Protein AF-A0A7S1EUV2-F1 (afdb_monomer_lite)

Radius of gyration: 32.72 Å; chains: 1; bounding box: 128×74×88 Å

pLDDT: mean 85.43, std 19.43, range [24.38, 98.69]

Organism: Noctiluca scintillans (NCBI:txid2966)

Sequence (632 aa):
WLKHHRVALLIACVVPFGYPATMSVARPCAWCFLFASCCSANTIRVDTTPTIELGLYRAMTKANLGLHKLENDNLADLPGVLKYFHTEVIAESHVGDWDRQSRKYGIDVIARWDFKVKNVASMLTDVSPNVNLQDFGPFVTYDFGQSTNDALDSVFSSEGDFVGAQLQRDPRFKFEDPFYWFSISGFCPNLPFVCTDDFPGCAAHDPAIFTARCGSGGCPAKGDVLHPNAQCLKLHGDNVLLGGSCEEPEGVPGCTYSYRNEQTVSLDVLAGITQESCGGRVCEDWQDFRRNCANVSYRRKFDTTSGRVEEFKYCVEYDIHPFCSHAKACDDPLCLALAPAERELGLPFWKGRCDAKANRMRAEVLASSFGILGGNYEHREVTQVMRRAQFDTPCDREGAPLACRANPAFGGTYCTRFFSGVCSSCYIPGTKHAYPIPDAVYCPYDILSSPDYVQLEAPTCKSQNSSDLCCLYSQNCEGDEDPAAATLDLDGFFLVSALLDTEKVLTWLNRYIEEKMDRVVGDEEQVREVAYWLWDHKPLRDVVLWTIEDMLNPFLIPSSNGDPQVPSNPPDSPKAKKHGGMHRHQKFFIIGATVVMCVFVAVLICFWRLNHEVQPPQARSVSIVELNTRPV

Secondary structure (DSSP, 8-state):
--------------PPP-----------SSHHHHHHTT----------PPPEEEEEEEEE-GGGTTTS-S-SEEEE-HHHHHHHIIIIISBHHHH--TT-SSSGGG--EEEEEEEEE---HHHHHHT---TT-TT-EE---EETTEES-GGGHHHHHHH-S-EEEEEE--TTS--SS-EEEEEE-EESTTS-SPPPTTSTT-PPPSSPP--TT--TT-PPP-B-SSSB-TTS-B-TTSPBPEESB-SS--SBTTBSEEEEEEEEEEHHHHTTGGGSBSSSSB--SHHHHHHH---GGGSEEE-TTT--EEE-SS--SEEE-GGGTSTTGGG-HHHHHS-HHHHEEE-GGG--TT-HHHHHHHHHHHHHHTT-TTTTTS---S-HHHHHHHHTS-S--TT--GGG---TTTT--EEESTTTTS-EEEB-TTBSS--S-TTSPBPPTTGGGSTTTTTSPPP-BS-S-GGG-HHHHHT--SS---TTTS-SSHHHHHHHHTT--HHHHHHHHHHHHHHHH-EEES-HHHHHHHHHTT--SSPPSS--HHHHHHHHGGGEEE-TTS-------PPPPPP--------SSHHHHHHHHHHHHHHHHHHHHHHHHHTTS-PPP---------------

Structure (mmCIF, N/CA/C/O backbone):
data_AF-A0A7S1EUV2-F1
#
_entry.id   AF-A0A7S1EUV2-F1
#
loop_
_atom_site.group_PDB
_atom_site.id
_atom_site.type_symbol
_atom_site.label_atom_id
_atom_site.label_alt_id
_atom_site.label_comp_id
_atom_site.label_asym_id
_atom_site.label_entity_id
_atom_site.label_seq_id
_atom_site.pdbx_PDB_ins_code
_atom_site.Cartn_x
_atom_site.Cartn_y
_atom_site.Cartn_z
_atom_site.occupancy
_atom_site.B_iso_or_equiv
_atom_site.auth_seq_id
_atom_site.auth_comp_id
_atom_site.auth_asym_id
_atom_site.auth_atom_id
_atom_site.pdbx_PDB_model_num
ATOM 1 N N . TRP A 1 1 ? 50.186 -18.709 -4.770 1.00 34.66 1 TRP A N 1
ATOM 2 C CA . TRP A 1 1 ? 49.395 -18.684 -6.012 1.00 34.66 1 TRP A CA 1
ATOM 3 C C . TRP A 1 1 ? 48.024 -18.139 -5.637 1.00 34.66 1 TRP A C 1
ATOM 5 O O . TRP A 1 1 ? 47.325 -18.836 -4.932 1.00 34.66 1 TRP A O 1
ATOM 15 N N . LEU A 1 2 ? 47.623 -16.898 -5.903 1.00 33.53 2 LEU A N 1
ATOM 16 C CA . LEU A 1 2 ? 48.275 -15.767 -6.563 1.00 33.53 2 LEU A CA 1
ATOM 17 C C . LEU A 1 2 ? 47.794 -14.472 -5.863 1.00 33.53 2 LEU A C 1
ATOM 19 O O . LEU A 1 2 ? 46.642 -14.365 -5.464 1.00 33.53 2 LEU A O 1
ATOM 23 N N . LYS A 1 3 ? 48.742 -13.559 -5.628 1.00 36.19 3 LYS A N 1
ATOM 24 C CA . LYS A 1 3 ? 48.651 -12.304 -4.863 1.00 36.19 3 LYS A CA 1
ATOM 25 C C . LYS A 1 3 ? 47.704 -11.256 -5.469 1.00 36.19 3 LYS A C 1
ATOM 27 O O . LYS A 1 3 ? 47.669 -11.074 -6.680 1.00 36.19 3 LYS A O 1
ATOM 32 N N . HIS A 1 4 ? 47.101 -10.473 -4.571 1.00 40.34 4 HIS A N 1
ATOM 33 C CA . HIS A 1 4 ? 46.539 -9.142 -4.805 1.00 40.34 4 HIS A CA 1
ATOM 34 C C . HIS A 1 4 ? 47.461 -8.221 -5.624 1.00 40.34 4 HIS A C 1
ATOM 36 O O . HIS A 1 4 ? 48.618 -8.010 -5.254 1.00 40.34 4 HIS A O 1
ATOM 42 N N . HIS A 1 5 ? 46.897 -7.569 -6.642 1.00 36.94 5 HIS A N 1
ATOM 43 C CA . HIS A 1 5 ? 47.434 -6.346 -7.234 1.00 36.94 5 HIS A CA 1
ATOM 44 C C . HIS A 1 5 ? 46.553 -5.157 -6.832 1.00 36.94 5 HIS A C 1
ATOM 46 O O . HIS A 1 5 ? 45.457 -4.979 -7.350 1.00 36.94 5 HIS A O 1
ATOM 52 N N . ARG A 1 6 ? 47.051 -4.325 -5.910 1.00 35.97 6 ARG A N 1
ATOM 53 C CA . ARG A 1 6 ? 46.650 -2.917 -5.806 1.00 35.97 6 ARG A CA 1
ATOM 54 C C . ARG A 1 6 ? 47.597 -2.126 -6.702 1.00 35.97 6 ARG A C 1
ATOM 56 O O . ARG A 1 6 ? 48.788 -2.046 -6.408 1.00 35.97 6 ARG A O 1
ATOM 63 N N . VAL A 1 7 ? 47.086 -1.587 -7.802 1.00 34.31 7 VAL A N 1
ATOM 64 C CA . VAL A 1 7 ? 47.811 -0.623 -8.636 1.00 34.31 7 VAL A CA 1
ATOM 65 C C . VAL A 1 7 ? 47.572 0.755 -8.027 1.00 34.31 7 VAL A C 1
ATOM 67 O O . VAL A 1 7 ? 46.499 1.328 -8.170 1.00 34.31 7 VAL A O 1
ATOM 70 N N . ALA A 1 8 ? 48.560 1.261 -7.291 1.00 35.00 8 ALA A N 1
ATOM 71 C CA . ALA A 1 8 ? 48.620 2.663 -6.904 1.00 35.00 8 ALA A CA 1
ATOM 72 C C . ALA A 1 8 ? 49.261 3.441 -8.061 1.00 35.00 8 ALA A C 1
ATOM 74 O O . ALA A 1 8 ? 50.447 3.274 -8.348 1.00 35.00 8 ALA A O 1
ATOM 75 N N . LEU A 1 9 ? 48.467 4.262 -8.747 1.00 34.19 9 LEU A N 1
ATOM 76 C CA . LEU A 1 9 ? 48.944 5.167 -9.788 1.00 34.19 9 LEU A CA 1
ATOM 77 C C . LEU A 1 9 ? 49.571 6.401 -9.113 1.00 34.19 9 LEU A C 1
ATOM 79 O O . LEU A 1 9 ? 48.890 7.367 -8.786 1.00 34.19 9 LEU A O 1
ATOM 83 N N . LEU A 1 10 ? 50.877 6.347 -8.850 1.00 32.25 10 LEU A N 1
ATOM 84 C CA . LEU A 1 10 ? 51.669 7.496 -8.406 1.00 32.25 10 LEU A CA 1
ATOM 85 C C . LEU A 1 10 ? 52.092 8.299 -9.643 1.00 32.25 10 LEU A C 1
ATOM 87 O O . LEU A 1 10 ? 53.053 7.947 -10.326 1.00 32.25 10 LEU A O 1
ATOM 91 N N . ILE A 1 11 ? 51.368 9.378 -9.945 1.00 36.69 11 ILE A N 1
ATOM 92 C CA . ILE A 1 11 ? 51.801 10.373 -10.932 1.00 36.69 11 ILE A CA 1
ATOM 93 C C . ILE A 1 11 ? 52.894 11.220 -10.271 1.00 36.69 11 ILE A C 1
ATOM 95 O O . ILE A 1 11 ? 52.622 12.163 -9.532 1.00 36.69 11 ILE A O 1
ATOM 99 N N . ALA A 1 12 ? 54.151 10.848 -10.504 1.00 35.84 12 ALA A N 1
ATOM 100 C CA . ALA A 1 12 ? 55.301 11.660 -10.138 1.00 35.84 12 ALA A CA 1
ATOM 101 C C . ALA A 1 12 ? 55.509 12.753 -11.199 1.00 35.84 12 ALA A C 1
ATOM 103 O O . ALA A 1 12 ? 56.025 12.490 -12.285 1.00 35.84 12 ALA A O 1
ATOM 104 N N . CYS A 1 13 ? 55.123 13.991 -10.886 1.00 34.91 13 CYS A N 1
ATOM 105 C CA . CYS A 1 13 ? 55.544 15.165 -11.649 1.00 34.91 13 CYS A CA 1
ATOM 106 C C . CYS A 1 13 ? 57.041 15.412 -11.406 1.00 34.91 13 CYS A C 1
ATOM 108 O O . CYS A 1 13 ? 57.435 16.004 -10.403 1.00 34.91 13 CYS A O 1
ATOM 110 N N . VAL A 1 14 ? 57.883 14.937 -12.323 1.00 41.25 14 VAL A N 1
ATOM 111 C CA . VAL A 1 14 ? 59.316 15.245 -12.355 1.00 41.25 14 VAL A CA 1
ATOM 112 C C . VAL A 1 14 ? 59.496 16.659 -12.910 1.00 41.25 14 VAL A C 1
ATOM 114 O O . VAL A 1 14 ? 59.292 16.897 -14.098 1.00 41.25 14 VAL A O 1
ATOM 117 N N . VAL A 1 15 ? 59.878 17.604 -12.051 1.00 41.16 15 VAL A N 1
ATOM 118 C CA . VAL A 1 15 ? 60.321 18.947 -12.455 1.00 41.16 15 VAL A CA 1
ATOM 119 C C . VAL A 1 15 ? 61.836 18.903 -12.688 1.00 41.16 15 VAL A C 1
ATOM 121 O O . VAL A 1 15 ? 62.566 18.587 -11.745 1.00 41.16 15 VAL A O 1
ATOM 124 N N . PRO A 1 16 ? 62.357 19.223 -13.887 1.00 49.81 16 PRO A N 1
ATOM 125 C CA . PRO A 1 16 ? 63.792 19.341 -14.080 1.00 49.81 16 PRO A CA 1
ATOM 126 C C . PRO A 1 16 ? 64.260 20.725 -13.610 1.00 49.81 16 PRO A C 1
ATOM 128 O O . PRO A 1 16 ? 63.864 21.756 -14.153 1.00 49.81 16 PRO A O 1
ATOM 131 N N . PHE A 1 17 ? 65.126 20.745 -12.597 1.00 47.75 17 PHE A N 1
ATOM 132 C CA . PHE A 1 17 ? 65.922 21.915 -12.232 1.00 47.75 17 PHE A CA 1
ATOM 133 C C . PHE A 1 17 ? 67.212 21.932 -13.058 1.00 47.75 17 PHE A C 1
ATOM 135 O O . PHE A 1 17 ? 68.007 20.997 -12.988 1.00 47.75 17 PHE A O 1
ATOM 142 N N . GLY A 1 18 ? 67.451 23.030 -13.774 1.00 51.41 18 GLY A N 1
ATOM 143 C CA . GLY A 1 18 ? 68.775 23.374 -14.288 1.00 51.41 18 GLY A CA 1
ATOM 144 C C . GLY A 1 18 ? 68.725 24.360 -15.447 1.00 51.41 18 GLY A C 1
ATOM 145 O O . GLY A 1 18 ? 68.371 23.956 -16.540 1.00 51.41 18 GLY A O 1
ATOM 146 N N . TYR A 1 19 ? 69.051 25.634 -15.199 1.00 39.53 19 TYR A N 1
ATOM 147 C CA . TYR A 1 19 ? 70.050 26.451 -15.921 1.00 39.53 19 TYR A CA 1
ATOM 148 C C . TYR A 1 19 ? 70.133 27.867 -15.293 1.00 39.53 19 TYR A C 1
ATOM 150 O O . TYR A 1 19 ? 69.158 28.321 -14.687 1.00 39.53 19 TYR A O 1
ATOM 158 N N . PRO A 1 20 ? 71.300 28.545 -15.366 1.00 57.28 20 PRO A N 1
ATOM 159 C CA . PRO A 1 20 ? 71.589 29.770 -14.634 1.00 57.28 20 PRO A CA 1
ATOM 160 C C . PRO A 1 20 ? 71.221 31.043 -15.411 1.00 57.28 20 PRO A C 1
ATOM 162 O O . PRO A 1 20 ? 70.972 31.040 -16.614 1.00 57.28 20 PRO A O 1
ATOM 165 N N . ALA A 1 21 ? 71.210 32.140 -14.660 1.00 53.69 21 ALA A N 1
ATOM 166 C CA . ALA A 1 21 ? 70.803 33.482 -15.041 1.00 53.69 21 ALA A CA 1
ATOM 167 C C . ALA A 1 21 ? 71.607 34.116 -16.190 1.00 53.69 21 ALA A C 1
ATOM 169 O O . ALA A 1 21 ? 72.829 34.179 -16.116 1.00 53.69 21 ALA A O 1
ATOM 170 N N . THR A 1 22 ? 70.895 34.760 -17.123 1.00 51.19 22 THR A N 1
ATOM 171 C CA . THR A 1 22 ? 71.253 36.079 -17.681 1.00 51.19 22 THR A CA 1
ATOM 172 C C . THR A 1 22 ? 69.988 36.852 -18.072 1.00 51.19 22 THR A C 1
ATOM 174 O O . THR A 1 22 ? 69.003 36.277 -18.523 1.00 51.19 22 THR A O 1
ATOM 177 N N . MET A 1 23 ? 70.033 38.164 -17.846 1.00 44.31 23 MET A N 1
ATOM 178 C CA . MET A 1 23 ? 68.952 39.151 -17.938 1.00 44.31 23 MET A CA 1
ATOM 179 C C . MET A 1 23 ? 68.356 39.318 -19.349 1.00 44.31 23 MET A C 1
ATOM 181 O O . MET A 1 23 ? 69.111 39.349 -20.312 1.00 44.31 23 MET A O 1
ATOM 185 N N . SER A 1 24 ? 67.040 39.565 -19.458 1.00 41.38 24 SER A N 1
ATOM 186 C CA . SER A 1 24 ? 66.468 40.801 -20.041 1.00 41.38 24 SER A CA 1
ATOM 187 C C . SER A 1 24 ? 64.930 40.735 -20.158 1.00 41.38 24 SER A C 1
ATOM 189 O O . SER A 1 24 ? 64.372 39.848 -20.790 1.00 41.38 24 SER A O 1
ATOM 191 N N . VAL A 1 25 ? 64.283 41.684 -19.478 1.00 54.09 25 VAL A N 1
ATOM 192 C CA . VAL A 1 25 ? 63.051 42.445 -19.775 1.00 54.09 25 VAL A CA 1
ATOM 193 C C . VAL A 1 25 ? 61.984 41.875 -20.744 1.00 54.09 25 VAL A C 1
ATOM 195 O O . VAL A 1 25 ? 62.234 41.627 -21.916 1.00 54.09 25 VAL A O 1
ATOM 198 N N . ALA A 1 26 ? 60.736 41.920 -20.243 1.00 49.31 26 ALA A N 1
ATOM 199 C CA . ALA A 1 26 ? 59.431 41.952 -20.932 1.00 49.31 26 ALA A CA 1
ATOM 200 C C . ALA A 1 26 ? 58.751 40.626 -21.339 1.00 49.31 26 ALA A C 1
ATOM 202 O O . ALA A 1 26 ? 58.853 40.181 -22.477 1.00 49.31 26 ALA A O 1
ATOM 203 N N . ARG A 1 27 ? 57.904 40.114 -20.425 1.00 48.91 27 ARG A N 1
ATOM 204 C CA . ARG A 1 27 ? 56.448 39.826 -20.582 1.00 48.91 27 ARG A CA 1
ATOM 205 C C . ARG A 1 27 ? 56.017 38.702 -19.621 1.00 48.91 27 ARG A C 1
ATOM 207 O O . ARG A 1 27 ? 56.259 37.537 -19.925 1.00 48.91 27 ARG A O 1
ATOM 214 N N . PRO A 1 28 ? 55.356 38.998 -18.487 1.00 52.75 28 PRO A N 1
ATOM 215 C CA . PRO A 1 28 ? 54.716 37.966 -17.685 1.00 52.75 28 PRO A CA 1
ATOM 216 C C . PRO A 1 28 ? 53.254 37.759 -18.129 1.00 52.75 28 PRO A C 1
ATOM 218 O O . PRO A 1 28 ? 52.617 38.670 -18.651 1.00 52.75 28 PRO A O 1
ATOM 221 N N . CYS A 1 29 ? 52.722 36.566 -17.856 1.00 50.62 29 CYS A N 1
ATOM 222 C CA . CYS A 1 29 ? 51.282 36.267 -17.750 1.00 50.62 29 CYS A CA 1
ATOM 223 C C . CYS A 1 29 ? 50.455 35.960 -19.015 1.00 50.62 29 CYS A C 1
ATOM 225 O O . CYS A 1 29 ? 49.311 36.389 -19.104 1.00 50.62 29 CYS A O 1
ATOM 227 N N . ALA A 1 30 ? 50.941 35.117 -19.934 1.00 48.88 30 ALA A N 1
ATOM 228 C CA . ALA A 1 30 ? 50.039 34.419 -20.877 1.00 48.88 30 ALA A CA 1
ATOM 229 C C . ALA A 1 30 ? 50.152 32.883 -20.835 1.00 48.88 30 ALA A C 1
ATOM 231 O O . ALA A 1 30 ? 49.189 32.185 -21.129 1.00 48.88 30 ALA A O 1
ATOM 232 N N . TRP A 1 31 ? 51.291 32.333 -20.403 1.00 47.66 31 TRP A N 1
ATOM 233 C CA . TRP A 1 31 ? 51.520 30.881 -20.416 1.00 47.66 31 TRP A CA 1
ATOM 234 C C . TRP A 1 31 ? 51.101 30.147 -19.132 1.00 47.66 31 TRP A C 1
ATOM 236 O O . TRP A 1 31 ? 50.802 28.958 -19.192 1.00 47.66 31 TRP A O 1
ATOM 246 N N . CYS A 1 32 ? 50.966 30.836 -17.991 1.00 47.69 32 CYS A N 1
ATOM 247 C CA . CYS A 1 32 ? 50.447 30.207 -16.766 1.00 47.69 32 CYS A CA 1
ATOM 248 C C . CYS A 1 32 ? 48.932 29.923 -16.824 1.00 47.69 32 CYS A C 1
ATOM 250 O O . CYS A 1 32 ? 48.466 29.010 -16.151 1.00 47.69 32 CYS A O 1
ATOM 252 N N . PHE A 1 33 ? 48.168 30.637 -17.662 1.00 48.84 33 PHE A N 1
ATOM 253 C CA . PHE A 1 33 ? 46.736 30.360 -17.859 1.00 48.84 33 PHE A CA 1
ATOM 254 C C . PHE A 1 33 ? 46.473 29.154 -18.778 1.00 48.84 33 PHE A C 1
ATOM 256 O O . PHE A 1 33 ? 45.456 28.485 -18.620 1.00 48.84 33 PHE A O 1
ATOM 263 N N . LEU A 1 34 ? 47.400 28.810 -19.681 1.00 50.38 34 LEU A N 1
ATOM 264 C CA . LEU A 1 34 ? 47.231 27.669 -20.592 1.00 50.38 34 LEU A CA 1
ATOM 265 C C . LEU A 1 34 ? 47.490 26.310 -19.916 1.00 50.38 34 LEU A C 1
ATOM 267 O O . LEU A 1 34 ? 46.842 25.331 -20.273 1.00 50.38 34 LEU A O 1
ATOM 271 N N . PHE A 1 35 ? 48.346 26.246 -18.888 1.00 46.94 35 PHE A N 1
ATOM 272 C CA . PHE A 1 35 ? 48.528 25.019 -18.095 1.00 46.94 35 PHE A CA 1
ATOM 273 C C . PHE A 1 35 ? 47.467 24.836 -17.000 1.00 46.94 35 PHE A C 1
ATOM 275 O O . PHE A 1 35 ? 47.089 23.703 -16.714 1.00 46.94 35 PHE A O 1
ATOM 282 N N . ALA A 1 36 ? 46.913 25.921 -16.446 1.00 48.19 36 ALA A N 1
ATOM 283 C CA . ALA A 1 36 ? 45.786 25.828 -15.513 1.00 48.19 36 ALA A CA 1
ATOM 284 C C . ALA A 1 36 ? 44.487 25.350 -16.197 1.00 48.19 36 ALA A C 1
ATOM 286 O O . ALA A 1 36 ? 43.656 24.721 -15.551 1.00 48.19 36 ALA A O 1
ATOM 287 N N . SER A 1 37 ? 44.338 25.579 -17.509 1.00 48.59 37 SER A N 1
ATOM 288 C CA . SER A 1 37 ? 43.162 25.147 -18.278 1.00 48.59 37 SER A CA 1
ATOM 289 C C . SER A 1 37 ? 43.223 23.696 -18.783 1.00 48.59 37 SER A C 1
ATOM 291 O O . SER A 1 37 ? 42.204 23.188 -19.235 1.00 48.59 37 SER A O 1
ATOM 293 N N . CYS A 1 38 ? 44.377 23.015 -18.710 1.00 49.25 38 CYS A N 1
ATOM 294 C CA . CYS A 1 38 ? 44.476 21.573 -19.003 1.00 49.25 38 CYS A CA 1
ATOM 295 C C . CYS A 1 38 ? 44.320 20.697 -17.750 1.00 49.25 38 CYS A C 1
ATOM 297 O O . CYS A 1 38 ? 44.114 19.493 -17.866 1.00 49.25 38 CYS A O 1
ATOM 299 N N . CYS A 1 39 ? 44.373 21.302 -16.560 1.00 48.53 39 CYS A N 1
ATOM 300 C CA . CYS A 1 39 ? 44.031 20.666 -15.291 1.00 48.53 39 CYS A CA 1
ATOM 301 C C . CYS A 1 39 ? 42.618 21.064 -14.846 1.00 48.53 39 CYS A C 1
ATOM 303 O O . CYS A 1 39 ? 42.378 21.258 -13.653 1.00 48.53 39 CYS A O 1
ATOM 305 N N . SER A 1 40 ? 41.670 21.170 -15.785 1.00 49.75 40 SER A N 1
ATOM 306 C CA . SER A 1 40 ? 40.263 20.926 -15.471 1.00 49.75 40 SER A CA 1
ATOM 307 C C . SER A 1 40 ? 40.196 19.484 -14.993 1.00 49.75 40 SER A C 1
ATOM 309 O O . SER A 1 40 ? 40.032 18.557 -15.780 1.00 49.75 40 SER A O 1
ATOM 311 N N . ALA A 1 41 ? 40.478 19.293 -13.706 1.00 51.25 41 ALA A N 1
ATOM 312 C CA . ALA A 1 41 ? 40.338 18.028 -13.038 1.00 51.25 41 ALA A CA 1
ATOM 313 C C . ALA A 1 41 ? 38.912 17.578 -13.332 1.00 51.25 41 ALA A C 1
ATOM 315 O O . ALA A 1 41 ? 37.962 18.184 -12.831 1.00 51.25 41 ALA A O 1
ATOM 316 N N . ASN A 1 42 ? 38.778 16.557 -14.182 1.00 50.72 42 ASN A N 1
ATOM 317 C CA . ASN A 1 42 ? 37.606 15.705 -14.195 1.00 50.72 42 ASN A CA 1
ATOM 318 C C . ASN A 1 42 ? 37.500 15.201 -12.762 1.00 50.72 42 ASN A C 1
ATOM 320 O O . ASN A 1 42 ? 38.171 14.249 -12.365 1.00 50.72 42 ASN A O 1
ATOM 324 N N . THR A 1 43 ? 36.763 15.947 -11.948 1.00 57.09 43 THR A N 1
ATOM 325 C CA . THR A 1 43 ? 36.401 15.558 -10.604 1.00 57.09 43 THR A CA 1
ATOM 326 C C . THR A 1 43 ? 35.549 14.338 -10.847 1.00 57.09 43 THR A C 1
ATOM 328 O O . THR A 1 43 ? 34.427 14.449 -11.336 1.00 57.09 43 THR A O 1
ATOM 331 N N . ILE A 1 44 ? 36.149 13.166 -10.644 1.00 61.19 44 ILE A N 1
ATOM 332 C CA . ILE A 1 44 ? 35.438 11.899 -10.670 1.00 61.19 44 ILE A CA 1
ATOM 333 C C . ILE A 1 44 ? 34.369 12.063 -9.597 1.00 61.19 44 ILE A C 1
ATOM 335 O O . ILE A 1 44 ? 34.673 12.010 -8.405 1.00 61.19 44 ILE A O 1
ATOM 339 N N . ARG A 1 45 ? 33.142 12.385 -10.018 1.00 63.75 45 ARG A N 1
ATOM 340 C CA . ARG A 1 45 ? 31.989 12.366 -9.132 1.00 63.75 45 ARG A CA 1
ATOM 341 C C . ARG A 1 45 ? 31.825 10.905 -8.765 1.00 63.75 45 ARG A C 1
ATOM 343 O O . ARG A 1 45 ? 31.453 10.092 -9.605 1.00 63.75 45 ARG A O 1
ATOM 350 N N . VAL A 1 46 ? 32.230 10.573 -7.546 1.00 72.94 46 VAL A N 1
ATOM 351 C CA . VAL A 1 46 ? 31.925 9.275 -6.963 1.00 72.94 46 VAL A CA 1
ATOM 352 C C . VAL A 1 46 ? 30.408 9.217 -6.904 1.00 72.94 46 VAL A C 1
ATOM 354 O O . VAL A 1 46 ? 29.790 10.085 -6.293 1.00 72.94 46 VAL A O 1
ATOM 357 N N . ASP A 1 47 ? 29.824 8.262 -7.615 1.00 79.25 47 ASP A N 1
ATOM 358 C CA . ASP A 1 47 ? 28.392 8.025 -7.561 1.00 79.25 47 ASP A CA 1
ATOM 359 C C . ASP A 1 47 ? 28.025 7.580 -6.140 1.00 79.25 47 ASP A C 1
ATOM 361 O O . ASP A 1 47 ? 28.420 6.505 -5.687 1.00 79.25 47 ASP A O 1
ATOM 365 N N . THR A 1 48 ? 27.336 8.462 -5.420 1.00 84.19 48 THR A N 1
ATOM 366 C CA . THR A 1 48 ? 26.880 8.255 -4.042 1.00 84.19 48 THR A CA 1
ATOM 367 C C . THR A 1 48 ? 25.450 7.727 -3.977 1.00 84.19 48 THR A C 1
ATOM 369 O O . THR A 1 48 ? 24.895 7.619 -2.882 1.00 84.19 48 THR A O 1
ATOM 372 N N . THR A 1 49 ? 24.826 7.407 -5.117 1.00 89.44 49 THR A N 1
ATOM 373 C CA . THR A 1 49 ? 23.492 6.806 -5.108 1.00 89.44 49 THR A CA 1
ATOM 374 C C . THR A 1 49 ? 23.569 5.408 -4.478 1.00 89.44 49 THR A C 1
ATOM 376 O O . THR A 1 49 ? 24.430 4.606 -4.845 1.00 89.44 49 THR A O 1
ATOM 379 N N . PRO A 1 50 ? 22.736 5.099 -3.472 1.00 93.44 50 PRO A N 1
ATOM 380 C CA . PRO A 1 50 ? 22.714 3.786 -2.865 1.00 93.44 50 PRO A CA 1
ATOM 381 C C . PRO A 1 50 ? 21.914 2.814 -3.732 1.00 93.44 50 PRO A C 1
ATOM 383 O O . PRO A 1 50 ? 20.999 3.202 -4.461 1.00 93.44 50 PRO A O 1
ATOM 386 N N . THR A 1 51 ? 22.231 1.531 -3.598 1.00 95.81 51 THR A N 1
ATOM 387 C CA . THR A 1 51 ? 21.371 0.457 -4.092 1.00 95.81 51 THR A CA 1
ATOM 388 C C . THR A 1 51 ? 20.219 0.255 -3.113 1.00 95.81 51 THR A C 1
ATOM 390 O O . THR A 1 51 ? 20.445 0.014 -1.930 1.00 95.81 51 THR A O 1
ATOM 393 N N . ILE A 1 52 ? 18.986 0.335 -3.603 1.00 96.38 52 ILE A N 1
ATOM 394 C CA . ILE A 1 52 ? 17.764 0.162 -2.816 1.00 96.38 52 ILE A CA 1
ATOM 395 C C . ILE A 1 52 ? 17.268 -1.276 -2.941 1.00 96.38 52 ILE A C 1
ATOM 397 O O . ILE A 1 52 ? 17.130 -1.777 -4.054 1.00 96.38 52 ILE A O 1
ATOM 401 N N . GLU A 1 53 ? 16.952 -1.925 -1.819 1.00 95.94 53 GLU A N 1
ATOM 402 C CA . GLU A 1 53 ? 16.359 -3.269 -1.806 1.00 95.94 53 GLU A CA 1
ATOM 403 C C . GLU A 1 53 ? 14.862 -3.226 -1.480 1.00 95.94 53 GLU A C 1
ATOM 405 O O . GLU A 1 53 ? 14.466 -2.703 -0.435 1.00 95.94 53 GLU A O 1
ATOM 410 N N . LEU A 1 54 ? 14.027 -3.802 -2.350 1.00 96.19 54 LEU A N 1
ATOM 411 C CA . LEU A 1 54 ? 12.564 -3.775 -2.248 1.00 96.19 54 LEU A CA 1
ATOM 412 C C . LEU A 1 54 ? 11.943 -5.142 -2.547 1.00 96.19 54 LEU A C 1
ATOM 414 O O . LEU A 1 54 ? 12.441 -5.884 -3.388 1.00 96.19 54 LEU A O 1
ATOM 418 N N . GLY A 1 55 ? 10.804 -5.448 -1.927 1.00 97.31 55 GLY A N 1
ATOM 419 C CA . GLY A 1 55 ? 9.915 -6.506 -2.407 1.00 97.31 55 GLY A CA 1
ATOM 420 C C . GLY A 1 55 ? 8.917 -5.915 -3.395 1.00 97.31 55 GLY A C 1
ATOM 421 O O . GLY A 1 55 ? 8.117 -5.076 -2.989 1.00 97.31 55 GLY A O 1
ATOM 422 N N . LEU A 1 56 ? 8.958 -6.336 -4.660 1.00 98.19 56 LEU A N 1
ATOM 423 C CA . LEU A 1 56 ? 7.996 -5.900 -5.676 1.00 98.19 56 LEU A CA 1
ATOM 424 C C . LEU A 1 56 ? 7.064 -7.045 -6.062 1.00 98.19 56 LEU A C 1
ATOM 426 O O . LEU A 1 56 ? 7.478 -8.203 -6.138 1.00 98.19 56 LEU A O 1
ATOM 430 N N . TYR A 1 57 ? 5.810 -6.697 -6.319 1.00 98.50 57 TYR A N 1
ATOM 431 C CA . TYR A 1 57 ? 4.701 -7.619 -6.487 1.00 98.50 57 TYR A CA 1
ATOM 432 C C . TYR A 1 57 ? 4.000 -7.404 -7.826 1.00 98.50 57 TYR A C 1
ATOM 434 O O . TYR A 1 57 ? 3.893 -6.279 -8.322 1.00 98.50 57 TYR A O 1
ATOM 442 N N . ARG A 1 58 ? 3.468 -8.489 -8.391 1.00 97.56 58 ARG A N 1
ATOM 443 C CA . ARG A 1 58 ? 2.651 -8.460 -9.607 1.00 97.56 58 ARG A CA 1
ATOM 444 C C . ARG A 1 58 ? 1.520 -9.467 -9.521 1.00 97.56 58 ARG A C 1
ATOM 446 O O . ARG A 1 58 ? 1.746 -10.627 -9.191 1.00 97.56 58 ARG A O 1
ATOM 453 N N . ALA A 1 59 ? 0.317 -9.040 -9.881 1.00 97.12 59 ALA A N 1
ATOM 454 C CA . ALA A 1 59 ? -0.785 -9.955 -10.134 1.00 97.12 59 ALA A CA 1
ATOM 455 C C . ALA A 1 59 ? -0.698 -10.443 -11.588 1.00 97.12 59 ALA A C 1
ATOM 457 O O . ALA A 1 59 ? -0.643 -9.627 -12.509 1.00 97.12 59 ALA A O 1
ATOM 458 N N . MET A 1 60 ? -0.640 -11.756 -11.802 1.00 96.12 60 MET A N 1
ATOM 459 C CA . MET A 1 60 ? -0.475 -12.340 -13.137 1.00 96.12 60 MET A CA 1
ATOM 460 C C . MET A 1 60 ? -1.057 -13.751 -13.223 1.00 96.12 60 MET A C 1
ATOM 462 O O . MET A 1 60 ? -1.520 -14.312 -12.231 1.00 96.12 60 MET A O 1
ATOM 466 N N . THR A 1 61 ? -1.050 -14.319 -14.426 1.00 96.00 61 THR A N 1
ATOM 467 C CA . THR A 1 61 ? -1.338 -15.739 -14.640 1.00 96.00 61 THR A CA 1
ATOM 468 C C . THR A 1 61 ? -0.125 -16.577 -14.257 1.00 96.00 61 THR A C 1
ATOM 470 O O . THR A 1 61 ? 0.992 -16.298 -14.694 1.00 96.00 61 THR A O 1
ATOM 473 N N . LYS A 1 62 ? -0.344 -17.662 -13.520 1.00 96.31 62 LYS A N 1
ATOM 474 C CA . LYS A 1 62 ? 0.678 -18.611 -13.085 1.00 96.31 62 LYS A CA 1
ATOM 475 C C . LYS A 1 62 ? 1.441 -19.206 -14.260 1.00 96.31 62 LYS A C 1
ATOM 477 O O . LYS A 1 62 ? 2.645 -19.405 -14.170 1.00 96.31 62 LYS A O 1
ATOM 482 N N . ALA A 1 63 ? 0.748 -19.449 -15.371 1.00 93.88 63 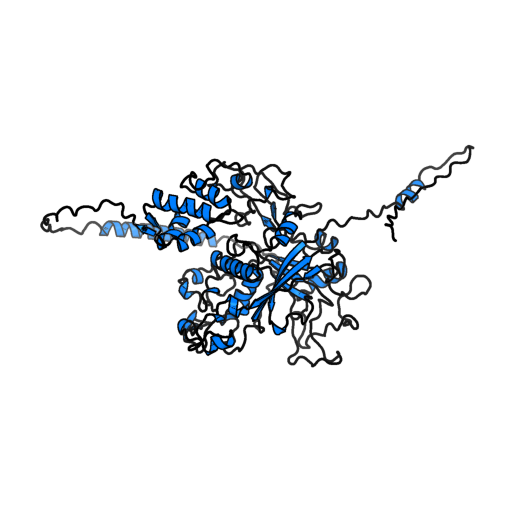ALA A N 1
ATOM 483 C CA . ALA A 1 63 ? 1.349 -19.937 -16.607 1.00 93.88 63 ALA A CA 1
ATOM 484 C C . ALA A 1 63 ? 2.423 -18.995 -17.175 1.00 93.88 63 ALA A C 1
ATOM 486 O O . ALA A 1 63 ? 3.317 -19.475 -17.858 1.00 93.88 63 ALA A O 1
ATOM 487 N N . ASN A 1 64 ? 2.365 -17.691 -16.875 1.00 89.50 64 ASN A N 1
ATOM 488 C CA . ASN A 1 64 ? 3.317 -16.698 -17.380 1.00 89.50 64 ASN A CA 1
ATOM 489 C C . ASN A 1 64 ? 4.550 -16.522 -16.482 1.00 89.50 64 ASN A C 1
ATOM 491 O O . ASN A 1 64 ? 5.468 -15.787 -16.846 1.00 89.50 64 ASN A O 1
ATOM 495 N N . LEU A 1 65 ? 4.585 -17.164 -15.312 1.00 91.44 65 LEU A N 1
ATOM 496 C CA . LEU A 1 65 ? 5.722 -17.070 -14.401 1.00 91.44 65 LEU A CA 1
ATOM 497 C C . LEU A 1 65 ? 6.964 -17.720 -15.001 1.00 91.44 65 LEU A C 1
ATOM 499 O O . LEU A 1 65 ? 6.904 -18.824 -15.542 1.00 91.44 65 LEU A O 1
ATOM 503 N N . GLY A 1 66 ? 8.089 -17.012 -14.927 1.00 87.88 66 GLY A N 1
ATOM 504 C CA . GLY A 1 66 ? 9.367 -17.455 -15.480 1.00 87.88 66 GLY A CA 1
ATOM 505 C C . GLY A 1 66 ? 9.428 -17.565 -17.011 1.00 87.88 66 GLY A C 1
ATOM 506 O O . GLY A 1 66 ? 10.505 -17.843 -17.535 1.00 87.88 66 GLY A O 1
ATOM 507 N N . LEU A 1 67 ? 8.327 -17.339 -17.745 1.00 85.19 67 LEU A N 1
ATOM 508 C CA . LEU A 1 67 ? 8.333 -17.390 -19.215 1.00 85.19 67 LEU A CA 1
ATOM 509 C C . LEU A 1 67 ? 9.070 -16.201 -19.832 1.00 85.19 67 LEU A C 1
ATOM 511 O O . LEU A 1 67 ? 9.732 -16.339 -20.861 1.00 85.19 67 LEU A O 1
ATOM 515 N N . HIS A 1 68 ? 8.950 -15.034 -19.205 1.00 85.31 68 HIS A N 1
ATOM 516 C CA . HIS A 1 68 ? 9.532 -13.788 -19.681 1.00 85.31 68 HIS A CA 1
ATOM 517 C C . HIS A 1 68 ? 10.370 -13.146 -18.582 1.00 85.31 68 HIS A C 1
ATOM 519 O O . HIS A 1 68 ? 10.097 -13.309 -17.390 1.00 85.31 68 HIS A O 1
ATOM 525 N N . LYS A 1 69 ? 11.402 -12.407 -18.992 1.00 90.19 69 LYS A N 1
ATOM 526 C CA . LYS A 1 69 ? 12.108 -11.511 -18.076 1.00 90.19 69 LYS A CA 1
ATOM 527 C C . LYS A 1 69 ? 11.126 -10.460 -17.564 1.00 90.19 69 LYS A C 1
ATOM 529 O O . LYS A 1 69 ? 10.264 -10.020 -18.320 1.00 90.19 69 LYS A O 1
ATOM 534 N N . LEU A 1 70 ? 11.281 -10.057 -16.305 1.00 93.50 70 LEU A N 1
ATOM 535 C CA . LEU A 1 70 ? 10.565 -8.907 -15.766 1.00 93.50 70 LEU A CA 1
ATOM 536 C C . LEU A 1 70 ? 11.235 -7.664 -16.326 1.00 93.50 70 LEU A C 1
ATOM 538 O O . LEU A 1 70 ? 12.288 -7.247 -15.852 1.00 93.50 70 LEU A O 1
ATOM 542 N N . GLU A 1 71 ? 10.653 -7.132 -17.385 1.00 94.69 71 GLU A N 1
ATOM 543 C CA . GLU A 1 71 ? 11.140 -5.966 -18.100 1.00 94.69 71 GLU A CA 1
ATOM 544 C C . GLU A 1 71 ? 9.931 -5.293 -18.763 1.00 94.69 71 GLU A C 1
ATOM 546 O O . GLU A 1 71 ? 8.952 -5.971 -19.062 1.00 94.69 71 GLU A O 1
ATOM 551 N N . ASN A 1 72 ? 9.964 -3.977 -18.986 1.00 96.19 72 ASN A N 1
ATOM 552 C CA . ASN A 1 72 ? 8.813 -3.215 -19.498 1.00 96.19 72 ASN A CA 1
ATOM 553 C C . ASN A 1 72 ? 7.498 -3.538 -18.765 1.00 96.19 72 ASN A C 1
ATOM 555 O O . ASN A 1 72 ? 6.465 -3.805 -19.381 1.00 96.19 72 ASN A O 1
ATOM 559 N N . ASP A 1 73 ? 7.552 -3.558 -17.438 1.00 96.12 73 ASP A N 1
ATOM 560 C CA . ASP A 1 73 ? 6.475 -4.075 -16.606 1.00 96.12 73 ASP A CA 1
ATOM 561 C C . ASP A 1 73 ? 6.052 -3.085 -15.529 1.00 96.12 73 ASP A C 1
ATOM 563 O O . ASP A 1 73 ? 6.859 -2.317 -14.996 1.00 96.12 73 ASP A O 1
ATOM 567 N N . ASN A 1 74 ? 4.764 -3.154 -15.184 1.00 97.44 74 ASN A N 1
ATOM 568 C CA . ASN A 1 74 ? 4.215 -2.493 -14.008 1.00 97.44 74 ASN A CA 1
ATOM 569 C C . ASN A 1 74 ? 4.225 -3.477 -12.840 1.00 97.44 74 ASN A C 1
ATOM 571 O O . ASN A 1 74 ? 3.666 -4.575 -12.922 1.00 97.44 74 ASN A O 1
ATOM 575 N N . LEU A 1 75 ? 4.831 -3.050 -11.747 1.00 98.19 75 LEU A N 1
ATOM 576 C CA . LEU A 1 75 ? 4.872 -3.742 -10.472 1.00 98.19 75 LEU A CA 1
ATOM 577 C C . LEU A 1 75 ? 4.251 -2.837 -9.407 1.00 98.19 75 LEU A C 1
ATOM 579 O O . LEU A 1 75 ? 3.951 -1.665 -9.644 1.00 98.19 75 LEU A O 1
ATOM 583 N N . ALA A 1 76 ? 4.069 -3.370 -8.214 1.00 98.44 76 ALA A N 1
ATOM 584 C CA . ALA A 1 76 ? 3.616 -2.605 -7.068 1.00 98.44 76 ALA A CA 1
ATOM 585 C C . ALA A 1 76 ? 4.327 -3.072 -5.801 1.00 98.44 76 ALA A C 1
ATOM 587 O O . ALA A 1 76 ? 4.969 -4.120 -5.792 1.00 98.44 76 ALA A O 1
ATOM 588 N N . ASP A 1 77 ? 4.205 -2.306 -4.728 1.00 98.06 77 ASP A N 1
ATOM 589 C CA . ASP A 1 77 ? 4.389 -2.860 -3.394 1.00 98.06 77 ASP A CA 1
ATOM 590 C C . ASP A 1 77 ? 3.169 -3.695 -2.967 1.00 98.06 77 ASP A C 1
ATOM 592 O O . ASP A 1 77 ? 2.228 -3.928 -3.738 1.00 98.06 77 ASP A O 1
ATOM 596 N N . LEU A 1 78 ? 3.209 -4.199 -1.735 1.00 97.56 78 LEU A N 1
ATOM 597 C CA . LEU A 1 78 ? 2.212 -5.131 -1.234 1.00 97.56 78 LEU A CA 1
ATOM 598 C C . LEU A 1 78 ? 0.798 -4.507 -1.168 1.00 97.56 78 LEU A C 1
ATOM 600 O O . LEU A 1 78 ? -0.137 -5.113 -1.705 1.00 97.56 78 LEU A O 1
ATOM 604 N N . PRO A 1 79 ? 0.596 -3.289 -0.625 1.00 97.88 79 PRO A N 1
ATOM 605 C CA . PRO A 1 79 ? -0.719 -2.654 -0.679 1.00 97.88 79 PRO A CA 1
ATOM 606 C C . PRO A 1 79 ? -1.114 -2.245 -2.106 1.00 97.88 79 PRO A C 1
ATOM 608 O O . PRO A 1 79 ? -2.282 -2.355 -2.485 1.00 97.88 79 PRO A O 1
ATOM 611 N N . GLY A 1 80 ? -0.158 -1.832 -2.944 1.00 98.06 80 GLY A N 1
ATOM 612 C CA . GLY A 1 80 ? -0.416 -1.432 -4.324 1.00 98.06 80 GLY A CA 1
ATOM 613 C C . GLY A 1 80 ? -0.896 -2.570 -5.225 1.00 98.06 80 GLY A C 1
ATOM 614 O O . GLY A 1 80 ? -1.757 -2.329 -6.083 1.00 98.06 80 GLY A O 1
ATOM 615 N N . VAL A 1 81 ? -0.408 -3.803 -5.025 1.00 98.38 81 VAL A N 1
ATOM 616 C CA . VAL A 1 81 ? -0.905 -4.976 -5.766 1.00 98.38 81 VAL A CA 1
ATOM 617 C C . VAL A 1 81 ? -2.297 -5.388 -5.288 1.00 98.38 81 VAL A C 1
ATOM 619 O O . VAL A 1 81 ? -3.146 -5.725 -6.115 1.00 98.38 81 VAL A O 1
ATOM 622 N N . LEU A 1 82 ? -2.576 -5.281 -3.983 1.00 98.12 82 LEU A N 1
ATOM 623 C CA . LEU A 1 82 ? -3.911 -5.520 -3.431 1.00 98.12 82 LEU A CA 1
ATOM 624 C C . LEU A 1 82 ? -4.920 -4.501 -3.956 1.00 98.12 82 LEU A C 1
ATOM 626 O O . LEU A 1 82 ? -5.997 -4.893 -4.402 1.00 98.12 82 LEU A O 1
ATOM 630 N N . LYS A 1 83 ? -4.551 -3.215 -3.993 1.00 97.12 83 LYS A N 1
ATOM 631 C CA . LYS A 1 83 ? -5.356 -2.160 -4.617 1.00 97.12 83 LYS A CA 1
ATOM 632 C C . LYS A 1 83 ? -5.679 -2.504 -6.064 1.00 97.12 83 LYS A C 1
ATOM 634 O O . LYS A 1 83 ? -6.849 -2.510 -6.428 1.00 97.12 83 LYS A O 1
ATOM 639 N N . TYR A 1 84 ? -4.666 -2.826 -6.875 1.00 96.94 84 TYR A N 1
ATOM 640 C CA . TYR A 1 84 ? -4.866 -3.179 -8.284 1.00 96.94 84 TYR A CA 1
ATOM 641 C C . TYR A 1 84 ? -5.848 -4.343 -8.435 1.00 96.94 84 TYR A C 1
ATOM 643 O O . TYR A 1 84 ? -6.804 -4.262 -9.205 1.00 96.94 84 TYR A O 1
ATOM 651 N N . PHE A 1 85 ? -5.650 -5.405 -7.658 1.00 94.88 85 PHE A N 1
ATOM 652 C CA . PHE A 1 85 ? -6.520 -6.566 -7.708 1.00 94.88 85 PHE A CA 1
ATOM 653 C C . PHE A 1 85 ? -7.968 -6.204 -7.356 1.00 94.88 85 PHE A C 1
ATOM 655 O O . PHE A 1 85 ? -8.899 -6.484 -8.117 1.00 94.88 85 PHE A O 1
ATOM 662 N N . HIS A 1 86 ? -8.140 -5.505 -6.237 1.00 94.44 86 HIS A N 1
ATOM 663 C CA . HIS A 1 86 ? -9.437 -5.196 -5.659 1.00 94.44 86 HIS A CA 1
ATOM 664 C C . HIS A 1 86 ? -10.239 -4.171 -6.480 1.00 94.44 86 HIS A C 1
ATOM 666 O O . HIS A 1 86 ? -11.470 -4.229 -6.509 1.00 94.44 86 HIS A O 1
ATOM 672 N N . THR A 1 87 ? -9.570 -3.240 -7.169 1.00 94.75 87 THR A N 1
ATOM 673 C CA . THR A 1 87 ? -10.246 -2.210 -7.971 1.00 94.75 87 THR A CA 1
ATOM 674 C C . THR A 1 87 ? -10.355 -2.546 -9.453 1.00 94.75 87 THR A C 1
ATOM 676 O O . THR A 1 87 ? -11.222 -1.980 -10.107 1.00 94.75 87 THR A O 1
ATOM 679 N N . GLU A 1 88 ? -9.512 -3.433 -9.997 1.00 93.69 88 GLU A N 1
ATOM 680 C CA . GLU A 1 88 ? -9.440 -3.653 -11.452 1.00 93.69 88 GLU A CA 1
ATOM 681 C C . GLU A 1 88 ? -9.680 -5.098 -11.907 1.00 93.69 88 GLU A C 1
ATOM 683 O O . GLU A 1 88 ? -10.008 -5.293 -13.080 1.00 93.69 88 GLU A O 1
ATOM 688 N N . VAL A 1 89 ? -9.498 -6.108 -11.043 1.00 95.50 89 VAL A N 1
ATOM 689 C CA . VAL A 1 89 ? -9.440 -7.527 -11.464 1.00 95.50 89 VAL A CA 1
ATOM 690 C C . VAL A 1 89 ? -10.665 -8.337 -11.032 1.00 95.50 89 VAL A C 1
ATOM 692 O O . VAL A 1 89 ? -11.202 -9.114 -11.837 1.00 95.50 89 VAL A O 1
ATOM 695 N N . ILE A 1 90 ? -11.099 -8.178 -9.776 1.00 95.50 90 ILE A N 1
ATOM 696 C CA . ILE A 1 90 ? -12.136 -9.038 -9.170 1.00 95.50 90 ILE A CA 1
ATOM 697 C C . ILE A 1 90 ? -13.512 -8.414 -9.005 1.00 95.50 90 ILE A C 1
ATOM 699 O O . ILE A 1 90 ? -14.460 -9.169 -8.838 1.00 95.50 90 ILE A O 1
ATOM 703 N N . ALA A 1 91 ? -13.654 -7.091 -9.080 1.00 93.94 91 ALA A N 1
ATOM 704 C CA . ALA A 1 91 ? -14.968 -6.455 -9.023 1.00 93.94 91 ALA A CA 1
ATOM 705 C C . ALA A 1 91 ? -15.784 -6.825 -10.274 1.00 93.94 91 ALA A C 1
ATOM 707 O O . ALA A 1 91 ? -15.581 -6.253 -11.344 1.00 93.94 91 ALA A O 1
ATOM 708 N N . GLU A 1 92 ? -16.683 -7.807 -10.163 1.00 91.19 92 GLU A N 1
ATOM 709 C CA . GLU A 1 92 ? -17.377 -8.389 -11.322 1.00 91.19 92 GLU A CA 1
ATOM 710 C C . GLU A 1 92 ? -18.152 -7.342 -12.139 1.00 91.19 92 GLU A C 1
ATOM 712 O O . GLU A 1 92 ? -18.073 -7.341 -13.370 1.00 91.19 92 GLU A O 1
ATOM 717 N N . SER A 1 93 ? -18.827 -6.398 -11.472 1.00 89.00 93 SER A N 1
ATOM 718 C CA . SER A 1 93 ? -19.533 -5.290 -12.133 1.00 89.00 93 SER A CA 1
ATOM 719 C C . SER A 1 93 ? -18.622 -4.370 -12.951 1.00 89.00 93 SER A C 1
ATOM 721 O O . SER A 1 93 ? -19.095 -3.739 -13.896 1.00 89.00 93 SER A O 1
ATOM 723 N N . HIS A 1 94 ? -17.325 -4.305 -12.638 1.00 87.56 94 HIS A N 1
ATOM 724 C CA . HIS A 1 94 ? -16.329 -3.535 -13.395 1.00 87.56 94 HIS A CA 1
ATOM 725 C C . HIS A 1 94 ? -15.735 -4.311 -14.562 1.00 87.56 94 HIS A C 1
ATOM 727 O O . HIS A 1 94 ? -15.313 -3.710 -15.546 1.00 87.56 94 HIS A O 1
ATOM 733 N N . VAL A 1 95 ? -15.697 -5.639 -14.466 1.00 88.81 95 VAL A N 1
ATOM 734 C CA . VAL A 1 95 ? -15.200 -6.494 -15.549 1.00 88.81 95 VAL A CA 1
ATOM 735 C C . VAL A 1 95 ? -16.237 -6.619 -16.667 1.00 88.81 95 VAL A C 1
ATOM 737 O O . VAL A 1 95 ? -15.864 -6.730 -17.830 1.00 88.81 95 VAL A O 1
ATOM 740 N N . GLY A 1 96 ? -17.531 -6.589 -16.338 1.00 85.94 96 GLY A N 1
ATOM 741 C CA . GLY A 1 96 ? -18.633 -6.533 -17.307 1.00 85.94 96 GLY A CA 1
ATOM 742 C C . GLY A 1 96 ? -18.982 -7.865 -17.988 1.00 85.94 96 GLY A C 1
ATOM 743 O O . GLY A 1 96 ? -20.142 -8.069 -18.347 1.00 85.94 96 GLY A O 1
ATOM 744 N N . ASP A 1 97 ? -18.033 -8.800 -18.107 1.00 89.81 97 ASP A N 1
ATOM 745 C CA . ASP A 1 97 ? -18.282 -10.165 -18.591 1.00 89.81 97 ASP A CA 1
ATOM 746 C C . ASP A 1 97 ? -18.613 -11.130 -17.441 1.00 89.81 97 ASP A C 1
ATOM 748 O O . ASP A 1 97 ? -17.744 -11.721 -16.796 1.00 89.81 97 ASP A O 1
ATOM 752 N N . TRP A 1 98 ? -19.909 -11.320 -17.208 1.00 91.88 98 TRP A N 1
ATOM 753 C CA . TRP A 1 98 ? -20.428 -12.210 -16.172 1.00 91.88 98 TRP A CA 1
ATOM 754 C C . TRP A 1 98 ? -20.317 -13.710 -16.512 1.00 91.88 98 TRP A C 1
ATOM 756 O O . TRP A 1 98 ? -20.466 -14.546 -15.615 1.00 91.88 98 TRP A O 1
ATOM 766 N N . ASP A 1 99 ? -20.071 -14.071 -17.775 1.00 93.12 99 ASP A N 1
ATOM 767 C CA . ASP A 1 99 ? -19.939 -15.457 -18.252 1.00 93.12 99 ASP A CA 1
ATOM 768 C C . ASP A 1 99 ? -18.470 -15.891 -18.431 1.00 93.12 99 ASP A C 1
ATOM 770 O O . ASP A 1 99 ? -18.194 -17.017 -18.868 1.00 93.12 99 ASP A O 1
ATOM 774 N N . ARG A 1 100 ? -17.526 -15.030 -18.028 1.00 94.06 100 ARG A N 1
ATOM 775 C CA . ARG A 1 100 ? -16.085 -15.280 -18.082 1.00 94.06 100 ARG A CA 1
ATOM 776 C C . ARG A 1 100 ? -15.682 -16.574 -17.363 1.00 94.06 100 ARG A C 1
ATOM 778 O O . ARG A 1 100 ? -16.245 -16.959 -16.335 1.00 94.06 100 ARG A O 1
ATOM 785 N N . GLN A 1 101 ? -14.670 -17.241 -17.913 1.00 95.44 101 GLN A N 1
ATOM 786 C CA . GLN A 1 101 ? -14.156 -18.529 -17.419 1.00 95.44 101 GLN A CA 1
ATOM 787 C C . GLN A 1 101 ? -12.889 -18.406 -16.573 1.00 95.44 101 GLN A C 1
ATOM 789 O O . GLN A 1 101 ? -12.434 -19.391 -16.003 1.00 95.44 101 GLN A O 1
ATOM 794 N N . SER A 1 102 ? -12.361 -17.193 -16.457 1.00 96.31 102 SER A N 1
ATOM 795 C CA . SER A 1 102 ? -11.222 -16.845 -15.620 1.00 96.31 102 SER A CA 1
ATOM 796 C C . SER A 1 102 ? -11.416 -15.444 -15.049 1.00 96.31 102 SER A C 1
ATOM 798 O O . SER A 1 102 ? -12.241 -14.666 -15.543 1.00 96.31 102 SER A O 1
ATOM 800 N N . ARG A 1 103 ? -10.591 -15.069 -14.067 1.00 96.56 103 ARG A N 1
ATOM 801 C CA . ARG A 1 103 ? -10.452 -13.661 -13.680 1.00 96.56 103 ARG A CA 1
ATOM 802 C C . ARG A 1 103 ? -9.976 -12.813 -14.868 1.00 96.56 103 ARG A C 1
ATOM 804 O O . ARG A 1 103 ? -9.532 -13.338 -15.897 1.00 96.56 103 ARG A O 1
ATOM 811 N N . LYS A 1 104 ? -10.071 -11.487 -14.733 1.00 95.19 104 LYS A N 1
ATOM 812 C CA . LYS A 1 104 ? -9.636 -10.533 -15.760 1.00 95.19 104 LYS A CA 1
ATOM 813 C C . LYS A 1 104 ? -8.158 -10.790 -16.059 1.00 95.19 104 LYS A C 1
ATOM 815 O O . LYS A 1 104 ? -7.375 -10.995 -15.134 1.00 95.19 104 LYS A O 1
ATOM 820 N N . TYR A 1 105 ? -7.813 -10.850 -17.344 1.00 93.19 105 TYR A N 1
ATOM 821 C CA . TYR A 1 105 ? -6.475 -11.203 -17.839 1.00 93.19 105 TYR A CA 1
ATOM 822 C C . TYR A 1 105 ? -5.952 -12.584 -17.405 1.00 93.19 105 TYR A C 1
ATOM 824 O O . TYR A 1 105 ? -4.756 -12.832 -17.489 1.00 93.19 105 TYR A O 1
ATOM 832 N N . GLY A 1 106 ? -6.820 -13.485 -16.929 1.00 95.88 106 GLY A N 1
ATOM 833 C CA . GLY A 1 106 ? -6.408 -14.806 -16.452 1.00 95.88 106 GLY A CA 1
ATOM 834 C C . GLY A 1 106 ? -5.565 -14.767 -15.173 1.00 95.88 106 GLY A C 1
ATOM 835 O O . GLY A 1 106 ? -4.819 -15.707 -14.922 1.00 95.88 106 GLY A O 1
ATOM 836 N N . ILE A 1 107 ? -5.626 -13.681 -14.397 1.00 97.50 107 ILE A N 1
ATOM 837 C CA . ILE A 1 107 ? -4.849 -13.513 -13.162 1.00 97.50 107 ILE A CA 1
ATOM 838 C C . ILE A 1 107 ? -5.306 -14.531 -12.104 1.00 97.50 107 ILE A C 1
ATOM 840 O O . ILE A 1 107 ? -6.474 -14.551 -11.727 1.00 97.50 107 ILE A O 1
ATOM 844 N N . ASP A 1 108 ? -4.395 -15.354 -11.594 1.00 97.81 108 ASP A N 1
ATOM 845 C CA . ASP A 1 108 ? -4.676 -16.421 -10.613 1.00 97.81 108 ASP A CA 1
ATOM 846 C C . ASP A 1 108 ? -3.623 -16.508 -9.486 1.00 97.81 108 ASP A C 1
ATOM 848 O O . ASP A 1 108 ? -3.824 -17.211 -8.489 1.00 97.81 108 ASP A O 1
ATOM 852 N N . VAL A 1 109 ? -2.539 -15.733 -9.586 1.00 98.25 109 VAL A N 1
ATOM 853 C CA . VAL A 1 109 ? -1.498 -15.617 -8.563 1.00 98.25 109 VAL A CA 1
ATOM 854 C C . VAL A 1 109 ? -1.065 -14.168 -8.348 1.00 98.25 109 VAL A C 1
ATOM 856 O O . VAL A 1 109 ? -1.128 -13.328 -9.250 1.00 98.25 109 VAL A O 1
ATOM 859 N N . ILE A 1 110 ? -0.560 -13.896 -7.146 1.00 98.56 110 ILE A N 1
ATOM 860 C CA . ILE A 1 110 ? 0.313 -12.752 -6.876 1.00 98.56 110 ILE A CA 1
ATOM 861 C C . ILE A 1 110 ? 1.730 -13.297 -6.757 1.00 98.56 110 ILE A C 1
ATOM 863 O O . ILE A 1 110 ? 1.990 -14.196 -5.957 1.00 98.56 110 ILE A O 1
ATOM 867 N N . ALA A 1 111 ? 2.639 -12.760 -7.557 1.00 98.19 111 ALA A N 1
ATOM 868 C CA . ALA A 1 111 ? 4.054 -13.073 -7.502 1.00 98.19 111 ALA A CA 1
ATOM 869 C C . ALA A 1 111 ? 4.833 -11.941 -6.835 1.00 98.19 111 ALA A C 1
ATOM 871 O O . ALA A 1 111 ? 4.429 -10.779 -6.906 1.00 98.19 111 ALA A O 1
ATOM 872 N N . ARG A 1 112 ? 5.931 -12.305 -6.178 1.00 97.94 112 ARG A N 1
ATOM 873 C CA . ARG A 1 112 ? 6.838 -11.416 -5.453 1.00 97.94 112 ARG A CA 1
ATOM 874 C C . ARG A 1 112 ? 8.269 -11.712 -5.878 1.00 97.94 112 ARG A C 1
ATOM 876 O O . ARG A 1 112 ? 8.640 -12.879 -5.996 1.00 97.94 112 ARG A O 1
ATOM 883 N N . TRP A 1 113 ? 9.071 -10.663 -6.016 1.00 98.12 113 TRP A N 1
ATOM 884 C CA . TRP A 1 113 ? 10.517 -10.759 -6.197 1.00 98.12 113 TRP A CA 1
ATOM 885 C C . TRP A 1 113 ? 11.237 -9.767 -5.289 1.00 98.12 113 TRP A C 1
ATOM 887 O O . TRP A 1 113 ? 10.721 -8.691 -4.974 1.00 98.12 113 TRP A O 1
ATOM 897 N N . ASP A 1 114 ? 12.458 -10.123 -4.908 1.00 97.38 114 ASP A N 1
ATOM 898 C CA . ASP A 1 114 ? 13.370 -9.241 -4.193 1.00 97.38 114 ASP A CA 1
ATOM 899 C C . ASP A 1 114 ? 14.198 -8.457 -5.213 1.00 97.38 114 ASP A C 1
ATOM 901 O O . ASP A 1 114 ? 15.088 -9.023 -5.852 1.00 97.38 114 ASP A O 1
ATOM 905 N N . PHE A 1 115 ? 13.900 -7.171 -5.372 1.00 98.06 115 PHE A N 1
ATOM 906 C CA . PHE A 1 115 ? 14.596 -6.262 -6.274 1.00 98.06 115 PHE A CA 1
ATOM 907 C C . PHE A 1 115 ? 15.739 -5.538 -5.573 1.00 98.06 115 PHE A C 1
ATOM 909 O O . PHE A 1 115 ? 15.609 -5.104 -4.429 1.00 98.06 115 PHE A O 1
ATOM 916 N N . LYS A 1 116 ? 16.823 -5.333 -6.317 1.00 97.88 116 LYS A N 1
ATOM 917 C CA . LYS A 1 116 ? 17.830 -4.307 -6.068 1.00 97.88 116 LYS A CA 1
ATOM 918 C C . LYS A 1 116 ? 17.720 -3.255 -7.157 1.00 97.88 116 LYS A C 1
ATOM 920 O O . LYS A 1 116 ? 17.670 -3.608 -8.332 1.00 97.88 116 LYS A O 1
ATOM 925 N N . VAL A 1 117 ? 17.712 -1.984 -6.787 1.00 97.94 117 VAL A N 1
ATOM 926 C CA . VAL A 1 117 ? 17.549 -0.868 -7.719 1.00 97.94 117 VAL A CA 1
ATOM 927 C C . VAL A 1 117 ? 18.642 0.156 -7.484 1.00 97.94 117 VAL A C 1
ATOM 929 O O . VAL A 1 117 ? 18.830 0.615 -6.362 1.00 97.94 117 VAL A O 1
ATOM 932 N N . LYS A 1 118 ? 19.331 0.552 -8.548 1.00 97.12 118 LYS A N 1
ATOM 933 C CA . LYS A 1 118 ? 20.249 1.685 -8.547 1.00 97.12 118 LYS A CA 1
ATOM 934 C C . LYS A 1 118 ? 20.113 2.414 -9.875 1.00 97.12 118 LYS A C 1
ATOM 936 O O . LYS A 1 118 ? 20.573 1.943 -10.907 1.00 97.12 118 LYS A O 1
ATOM 941 N N . ASN A 1 119 ? 19.421 3.540 -9.850 1.00 96.50 119 ASN A N 1
ATOM 942 C CA . ASN A 1 119 ? 19.181 4.352 -11.034 1.00 96.50 119 ASN A CA 1
ATOM 943 C C . ASN A 1 119 ? 20.372 5.261 -11.359 1.00 96.50 119 ASN A C 1
ATOM 945 O O . ASN A 1 119 ? 21.199 5.544 -10.496 1.00 96.50 119 ASN A O 1
ATOM 949 N N . VAL A 1 120 ? 20.436 5.752 -12.600 1.00 93.50 120 VAL A N 1
ATOM 950 C CA . VAL A 1 120 ? 21.489 6.679 -13.033 1.00 93.50 120 VAL A CA 1
ATOM 951 C C . VAL A 1 120 ? 21.403 7.991 -12.251 1.00 93.50 120 VAL A C 1
ATOM 953 O O . VAL A 1 120 ? 20.348 8.621 -12.193 1.00 93.50 120 VAL A O 1
ATOM 956 N N . ALA A 1 121 ? 22.521 8.419 -11.659 1.00 91.19 121 ALA A N 1
ATOM 957 C CA . ALA A 1 121 ? 22.554 9.575 -10.761 1.00 91.19 121 ALA A CA 1
ATOM 958 C C . ALA A 1 121 ? 22.073 10.887 -11.412 1.00 91.19 121 ALA A C 1
ATOM 960 O O . ALA A 1 121 ? 21.382 11.664 -10.756 1.00 91.19 121 ALA A O 1
ATOM 961 N N . SER A 1 122 ? 22.391 11.126 -12.692 1.00 89.12 122 SER A N 1
ATOM 962 C CA . SER A 1 122 ? 21.936 12.313 -13.440 1.00 89.12 122 SER A CA 1
ATOM 963 C C . SER A 1 122 ? 20.417 12.369 -13.590 1.00 89.12 122 SER A C 1
ATOM 965 O O . SER A 1 122 ? 19.815 13.429 -13.425 1.00 89.12 122 SER A O 1
ATOM 967 N N . MET A 1 123 ? 19.767 11.222 -13.799 1.00 89.38 123 MET A N 1
ATOM 968 C CA . MET A 1 123 ? 18.308 11.155 -13.879 1.00 89.38 123 MET A CA 1
ATOM 969 C C . MET A 1 123 ? 17.645 11.621 -12.574 1.00 89.38 123 MET A C 1
ATOM 971 O O . MET A 1 123 ? 16.621 12.308 -12.602 1.00 89.38 123 MET A O 1
ATOM 975 N N . LEU A 1 124 ? 18.229 11.260 -11.428 1.00 87.94 124 LEU A N 1
ATOM 976 C CA . LEU A 1 124 ? 17.679 11.582 -10.109 1.00 87.94 124 LEU A CA 1
ATOM 977 C C . LEU A 1 124 ? 17.803 13.073 -9.765 1.00 87.94 124 LEU A C 1
ATOM 979 O O . LEU A 1 124 ? 16.990 13.581 -8.994 1.00 87.94 124 LEU A O 1
ATOM 983 N N . THR A 1 125 ? 18.780 13.783 -10.338 1.00 79.56 125 THR A N 1
ATOM 984 C CA . THR A 1 125 ? 18.956 15.226 -10.115 1.00 79.56 125 THR A CA 1
ATOM 985 C C . THR A 1 125 ? 18.166 16.085 -11.096 1.00 79.56 125 THR A C 1
ATOM 987 O O . THR A 1 125 ? 17.668 17.141 -10.704 1.00 79.56 125 THR A O 1
ATOM 990 N N . ASP A 1 126 ? 18.035 15.644 -12.349 1.00 63.38 126 ASP A N 1
ATOM 991 C CA . ASP A 1 126 ? 17.638 16.532 -13.448 1.00 63.38 126 ASP A CA 1
ATOM 992 C C . ASP A 1 126 ? 16.179 16.338 -13.896 1.00 63.38 126 ASP A C 1
ATOM 994 O O . ASP A 1 126 ? 15.559 17.273 -14.406 1.00 63.38 126 ASP A O 1
ATOM 998 N N . VAL A 1 127 ? 15.609 15.139 -13.705 1.00 59.19 127 VAL A N 1
ATOM 999 C CA . VAL A 1 127 ? 14.378 14.718 -14.407 1.00 59.19 127 VAL A CA 1
ATOM 1000 C C . VAL A 1 127 ? 13.166 14.541 -13.489 1.00 59.19 127 VAL A C 1
ATOM 1002 O O . VAL A 1 127 ? 12.036 14.541 -13.975 1.00 59.19 127 VAL A O 1
ATOM 1005 N N . SER A 1 128 ? 13.345 14.423 -12.170 1.00 57.47 128 SER A N 1
ATOM 1006 C CA . SER A 1 128 ? 12.233 14.180 -11.238 1.00 57.47 128 SER A CA 1
ATOM 1007 C C . SER A 1 128 ? 11.783 15.468 -10.523 1.00 57.47 128 SER A C 1
ATOM 1009 O O . SER A 1 128 ? 12.274 15.777 -9.437 1.00 57.47 128 SER A O 1
ATOM 1011 N N . PRO A 1 129 ? 10.821 16.247 -11.072 1.00 52.00 129 PRO A N 1
ATOM 1012 C CA . PRO A 1 129 ? 10.238 17.389 -10.359 1.00 52.00 129 PRO A CA 1
ATOM 1013 C C . PRO A 1 129 ? 9.397 16.941 -9.155 1.00 52.00 129 PRO A C 1
ATOM 1015 O O . PRO A 1 129 ? 9.120 17.737 -8.256 1.00 52.00 129 PRO A O 1
ATOM 1018 N N . ASN A 1 130 ? 9.010 15.661 -9.110 1.00 54.72 130 ASN A N 1
ATOM 1019 C CA . ASN A 1 130 ? 8.389 15.040 -7.950 1.00 54.72 130 ASN A CA 1
ATOM 1020 C C . ASN A 1 130 ? 9.477 14.687 -6.934 1.00 54.72 130 ASN A C 1
ATOM 1022 O O . ASN A 1 130 ? 9.857 13.533 -6.761 1.00 54.72 130 ASN A O 1
ATOM 1026 N N . VAL A 1 131 ? 9.927 15.725 -6.233 1.00 51.81 131 VAL A N 1
ATOM 1027 C CA . VAL A 1 131 ? 10.913 15.772 -5.139 1.00 51.81 131 VAL A CA 1
ATOM 1028 C C . VAL A 1 131 ? 10.757 14.729 -4.011 1.00 51.81 131 VAL A C 1
ATOM 1030 O O . VAL A 1 131 ? 11.582 14.686 -3.104 1.00 51.81 131 VAL A O 1
ATOM 1033 N N . ASN A 1 132 ? 9.742 13.866 -4.055 1.00 62.97 132 ASN A N 1
ATOM 1034 C CA . ASN A 1 132 ? 9.413 12.901 -3.007 1.00 62.97 132 ASN A CA 1
ATOM 1035 C C . ASN A 1 132 ? 9.826 11.454 -3.334 1.00 62.97 132 ASN A C 1
ATOM 1037 O O . ASN A 1 132 ? 9.458 10.562 -2.585 1.00 62.97 132 ASN A O 1
ATOM 1041 N N . LEU A 1 133 ? 10.532 11.190 -4.441 1.00 83.94 133 LEU A N 1
ATOM 1042 C CA . LEU A 1 133 ? 10.944 9.834 -4.848 1.00 83.94 133 LEU A CA 1
ATOM 1043 C C . LEU A 1 133 ? 12.424 9.802 -5.238 1.00 83.94 133 LEU A C 1
ATOM 1045 O O . LEU A 1 133 ? 12.776 9.496 -6.371 1.00 83.94 133 LEU A O 1
ATOM 1049 N N . GLN A 1 134 ? 13.296 10.165 -4.300 1.00 87.38 134 GLN A N 1
ATOM 1050 C CA . GLN A 1 134 ? 14.692 10.513 -4.591 1.00 87.38 134 GLN A CA 1
ATOM 1051 C C . GLN A 1 134 ? 15.513 9.455 -5.337 1.00 87.38 134 GLN A C 1
ATOM 1053 O O . GLN A 1 134 ? 16.485 9.822 -5.987 1.00 87.38 134 GLN A O 1
ATOM 1058 N N . ASP A 1 135 ? 15.180 8.172 -5.205 1.00 92.62 135 ASP A N 1
ATOM 1059 C CA . ASP A 1 135 ? 15.939 7.062 -5.797 1.00 92.62 135 ASP A CA 1
ATOM 1060 C C . ASP A 1 135 ? 15.312 6.511 -7.081 1.00 92.62 135 ASP A C 1
ATOM 1062 O O . ASP A 1 135 ? 15.872 5.614 -7.713 1.00 92.62 135 ASP A O 1
ATOM 1066 N N . PHE A 1 136 ? 14.153 7.039 -7.480 1.00 95.00 136 PHE A N 1
ATOM 1067 C CA . PHE A 1 136 ? 13.365 6.512 -8.585 1.00 95.00 136 PHE A CA 1
ATOM 1068 C C . PHE A 1 136 ? 13.187 7.539 -9.696 1.00 95.00 136 PHE A C 1
ATOM 1070 O O . PHE A 1 136 ? 13.046 8.740 -9.461 1.00 95.00 136 PHE A O 1
ATOM 1077 N N . GLY A 1 137 ? 13.174 7.038 -10.929 1.00 94.25 137 GLY A N 1
ATOM 1078 C CA . GLY A 1 137 ? 12.778 7.822 -12.089 1.00 94.25 137 GLY A CA 1
ATOM 1079 C C . GLY A 1 137 ? 11.273 8.122 -12.099 1.00 94.25 137 GLY A C 1
ATOM 1080 O O . GLY A 1 137 ? 10.519 7.668 -11.226 1.00 94.25 137 GLY A O 1
ATOM 1081 N N . PRO A 1 138 ? 10.798 8.865 -13.109 1.00 94.00 138 PRO A N 1
ATOM 1082 C CA . PRO A 1 138 ? 9.368 9.046 -13.322 1.00 94.00 138 PRO A CA 1
ATOM 1083 C C . PRO A 1 138 ? 8.694 7.697 -13.596 1.00 94.00 138 PRO A C 1
ATOM 1085 O O . PRO A 1 138 ? 9.213 6.878 -14.343 1.00 94.00 138 PRO A O 1
ATOM 1088 N N . PHE A 1 139 ? 7.520 7.451 -13.022 1.00 95.50 139 PHE A N 1
ATOM 1089 C CA . PHE A 1 139 ? 6.760 6.245 -13.348 1.00 95.50 139 PHE A CA 1
ATOM 1090 C C . PHE A 1 139 ? 6.284 6.241 -14.804 1.00 95.50 139 PHE A C 1
ATOM 1092 O O . PHE A 1 139 ? 5.761 7.237 -15.310 1.00 95.50 139 PHE A O 1
ATOM 1099 N N . VAL A 1 140 ? 6.417 5.082 -15.441 1.00 95.31 140 VAL A N 1
ATOM 1100 C CA . VAL A 1 140 ? 5.967 4.801 -16.804 1.00 95.31 140 VAL A CA 1
ATOM 1101 C C . VAL A 1 140 ? 4.970 3.654 -16.744 1.00 95.31 140 VAL A C 1
ATOM 1103 O O . VAL A 1 140 ? 5.303 2.574 -16.276 1.00 95.31 140 VAL A O 1
ATOM 1106 N N . THR A 1 141 ? 3.755 3.841 -17.249 1.00 96.19 141 THR A N 1
ATOM 1107 C CA . THR A 1 141 ? 2.856 2.693 -17.413 1.00 96.19 141 THR A CA 1
ATOM 1108 C C . THR A 1 141 ? 3.257 1.906 -18.652 1.00 96.19 141 THR A C 1
ATOM 1110 O O . THR A 1 141 ? 3.454 2.495 -19.712 1.00 96.19 141 THR A O 1
ATOM 1113 N N . TYR A 1 142 ? 3.336 0.587 -18.528 1.00 95.62 142 TYR A N 1
ATOM 1114 C CA . TYR A 1 142 ? 3.518 -0.321 -19.654 1.00 95.62 142 TYR A CA 1
ATOM 1115 C C . TYR A 1 142 ? 2.215 -1.031 -20.010 1.00 95.62 142 TYR A C 1
ATOM 1117 O O . TYR A 1 142 ? 1.544 -1.579 -19.139 1.00 95.62 142 TYR A O 1
ATOM 1125 N N . ASP A 1 143 ? 1.874 -1.043 -21.291 1.00 92.00 143 ASP A N 1
ATOM 1126 C CA . ASP A 1 143 ? 0.756 -1.797 -21.849 1.00 92.00 143 ASP A CA 1
ATOM 1127 C C . ASP A 1 143 ? 1.295 -2.750 -22.914 1.00 92.00 143 ASP A C 1
ATOM 1129 O O . ASP A 1 143 ? 1.994 -2.326 -23.834 1.00 92.00 143 ASP A O 1
ATOM 1133 N N . PHE A 1 144 ? 1.072 -4.053 -22.735 1.00 89.62 144 PHE A N 1
ATOM 1134 C CA . PHE A 1 144 ? 1.731 -5.105 -23.522 1.00 89.62 144 PHE A CA 1
ATOM 1135 C C . PHE A 1 144 ? 3.258 -4.917 -23.651 1.00 89.62 144 PHE A C 1
ATOM 1137 O O . PHE A 1 144 ? 3.834 -5.224 -24.688 1.00 89.62 144 PHE A O 1
ATOM 1144 N N . GLY A 1 145 ? 3.935 -4.388 -22.626 1.00 92.00 145 GLY A N 1
ATOM 1145 C CA . GLY A 1 145 ? 5.379 -4.114 -22.670 1.00 92.00 145 GLY A CA 1
ATOM 1146 C C . GLY A 1 145 ? 5.796 -2.839 -23.391 1.00 92.00 145 GLY A C 1
ATOM 1147 O O . GLY A 1 145 ? 6.991 -2.600 -23.546 1.00 92.00 145 GLY A O 1
ATOM 1148 N N . GLN A 1 146 ? 4.843 -2.027 -23.839 1.00 94.81 146 GLN A N 1
ATOM 1149 C CA . GLN A 1 146 ? 5.098 -0.722 -24.427 1.00 94.81 146 GLN A CA 1
ATOM 1150 C C . GLN A 1 146 ? 4.795 0.374 -23.415 1.00 94.81 146 GLN A C 1
ATOM 1152 O O . GLN A 1 146 ? 3.692 0.444 -22.878 1.00 94.81 146 GLN A O 1
ATOM 1157 N N . SER A 1 147 ? 5.754 1.264 -23.190 1.00 96.31 147 SER A N 1
ATOM 1158 C CA . SER A 1 147 ? 5.545 2.506 -22.454 1.00 96.31 147 SER A CA 1
ATOM 1159 C C . SER A 1 147 ? 4.361 3.250 -23.058 1.00 96.31 147 SER A C 1
ATOM 1161 O O . SER A 1 147 ? 4.301 3.446 -24.266 1.00 96.31 147 SER A O 1
ATOM 1163 N N . THR A 1 148 ? 3.418 3.709 -22.250 1.00 95.00 148 THR A N 1
ATOM 1164 C CA . THR A 1 148 ? 2.253 4.456 -22.742 1.00 95.00 148 THR A CA 1
ATOM 1165 C C . THR A 1 148 ? 2.509 5.961 -22.837 1.00 95.00 148 THR A C 1
ATOM 1167 O O . THR A 1 148 ? 1.682 6.677 -23.392 1.00 95.00 148 THR A O 1
ATOM 1170 N N . ASN A 1 149 ? 3.652 6.449 -22.336 1.00 93.88 149 ASN A N 1
ATOM 1171 C CA . ASN A 1 149 ? 3.971 7.876 -22.247 1.00 93.88 149 ASN A CA 1
ATOM 1172 C C . ASN A 1 149 ? 5.193 8.240 -23.106 1.00 93.88 149 ASN A C 1
ATOM 1174 O O . ASN A 1 149 ? 6.332 8.038 -22.683 1.00 93.88 149 ASN A O 1
ATOM 1178 N N . ASP A 1 150 ? 4.952 8.753 -24.312 1.00 94.94 150 ASP A N 1
ATOM 1179 C CA . ASP A 1 150 ? 5.981 9.163 -25.281 1.00 94.94 150 ASP A CA 1
ATOM 1180 C C . ASP A 1 150 ? 6.806 10.374 -24.828 1.00 94.94 150 ASP A C 1
ATOM 1182 O O . ASP A 1 150 ? 7.964 10.510 -25.219 1.00 94.94 150 ASP A O 1
ATOM 1186 N N . ALA A 1 151 ? 6.284 11.194 -23.912 1.00 93.69 151 ALA A N 1
ATOM 1187 C CA . ALA A 1 151 ? 7.030 12.303 -23.320 1.00 93.69 151 ALA A CA 1
ATOM 1188 C C . ALA A 1 151 ? 8.267 11.849 -22.518 1.00 93.69 151 ALA A C 1
ATOM 1190 O O . ALA A 1 151 ? 9.138 12.667 -22.227 1.00 93.69 151 ALA A O 1
ATOM 1191 N N . LEU A 1 152 ? 8.359 10.562 -22.161 1.00 94.44 152 LEU A N 1
ATOM 1192 C CA . LEU A 1 152 ? 9.510 9.987 -21.461 1.00 94.44 152 LEU A CA 1
ATOM 1193 C C . LEU A 1 152 ? 10.540 9.343 -22.404 1.00 94.44 152 LEU A C 1
ATOM 1195 O O . LEU A 1 152 ? 11.608 8.941 -21.947 1.00 94.44 152 LEU A O 1
ATOM 1199 N N . ASP A 1 153 ? 10.296 9.314 -23.718 1.00 96.00 153 ASP A N 1
ATOM 1200 C CA . ASP A 1 153 ? 11.234 8.748 -24.701 1.00 96.00 153 ASP A CA 1
ATOM 1201 C C . ASP A 1 153 ? 12.573 9.500 -24.732 1.00 96.00 153 ASP A C 1
ATOM 1203 O O . ASP A 1 153 ? 13.630 8.893 -24.932 1.00 96.00 153 ASP A O 1
ATOM 1207 N N . SER A 1 154 ? 12.558 10.814 -24.484 1.00 94.50 154 SER A N 1
ATOM 1208 C CA . SER A 1 154 ? 13.789 11.602 -24.368 1.00 94.50 154 SER A CA 1
ATOM 1209 C C . SER A 1 154 ? 14.593 11.238 -23.123 1.00 94.50 154 SER A C 1
ATOM 1211 O O . SER A 1 154 ? 15.815 11.238 -23.195 1.00 94.50 154 SER A O 1
ATOM 1213 N N . VAL A 1 155 ? 13.923 10.893 -22.017 1.00 93.88 155 VAL A N 1
ATOM 1214 C CA . VAL A 1 155 ? 14.579 10.452 -20.775 1.00 93.88 155 VAL A CA 1
ATOM 1215 C C . VAL A 1 155 ? 15.240 9.100 -20.998 1.00 93.88 155 VAL A C 1
ATOM 1217 O O . VAL A 1 155 ? 16.408 8.932 -20.676 1.00 93.88 155 VAL A O 1
ATOM 1220 N N . PHE A 1 156 ? 14.539 8.161 -21.636 1.00 95.75 156 PHE A N 1
ATOM 1221 C CA . PHE A 1 156 ? 15.125 6.882 -22.039 1.00 95.75 156 PHE A CA 1
ATOM 1222 C C . PHE A 1 156 ? 16.337 7.061 -22.963 1.00 95.75 156 PHE A C 1
ATOM 1224 O O . PHE A 1 156 ? 17.350 6.385 -22.809 1.00 95.75 156 PHE A O 1
ATOM 1231 N N . SER A 1 157 ? 16.257 7.991 -23.915 1.00 95.50 157 SER A N 1
ATOM 1232 C CA . SER A 1 157 ? 17.346 8.237 -24.867 1.00 95.50 157 SER A CA 1
ATOM 1233 C C . SER A 1 157 ? 18.556 8.942 -24.234 1.00 95.50 157 SER A C 1
ATOM 1235 O O . SER A 1 157 ? 19.679 8.749 -24.708 1.00 95.50 157 SER A O 1
ATOM 1237 N N . SER A 1 158 ? 18.351 9.751 -23.184 1.00 93.81 158 SER A N 1
ATOM 1238 C CA . SER A 1 158 ? 19.427 10.487 -22.502 1.00 93.81 158 SER A CA 1
ATOM 1239 C C . SER A 1 158 ? 20.026 9.729 -21.318 1.00 93.81 158 SER A C 1
ATOM 1241 O O . SER A 1 158 ? 21.247 9.637 -21.216 1.00 93.81 158 SER A O 1
ATOM 1243 N N . GLU A 1 159 ? 19.181 9.153 -20.463 1.00 94.25 159 GLU A N 1
ATOM 1244 C CA . GLU A 1 159 ? 19.567 8.507 -19.202 1.00 94.25 159 GLU A CA 1
ATOM 1245 C C . GLU A 1 159 ? 19.602 6.976 -19.289 1.00 94.25 159 GLU A C 1
ATOM 1247 O O . GLU A 1 159 ? 20.161 6.322 -18.413 1.00 94.25 159 GLU A O 1
ATOM 1252 N N . GLY A 1 160 ? 19.027 6.387 -20.339 1.00 95.69 160 GLY A N 1
ATOM 1253 C CA . GLY A 1 160 ? 18.892 4.941 -20.478 1.00 95.69 160 GLY A CA 1
ATOM 1254 C C . GLY A 1 160 ? 17.711 4.354 -19.705 1.00 95.69 160 GLY A C 1
ATOM 1255 O O . GLY A 1 160 ? 16.726 5.028 -19.402 1.00 95.69 160 GLY A O 1
ATOM 1256 N N . ASP A 1 161 ? 17.802 3.056 -19.426 1.00 95.69 161 ASP A N 1
ATOM 1257 C CA . ASP A 1 161 ? 16.815 2.311 -18.648 1.00 95.69 161 ASP A CA 1
ATOM 1258 C C . ASP A 1 161 ? 16.827 2.718 -17.170 1.00 95.69 161 ASP A C 1
ATOM 1260 O O . ASP A 1 161 ? 17.881 2.832 -16.552 1.00 95.69 161 ASP A O 1
ATOM 1264 N N . PHE A 1 162 ? 15.652 2.847 -16.567 1.00 96.81 162 PHE A N 1
ATOM 1265 C CA . PHE A 1 162 ? 15.470 3.146 -15.151 1.00 96.81 162 PHE A CA 1
ATOM 1266 C C . PHE A 1 162 ? 14.286 2.396 -14.527 1.00 96.81 162 PHE A C 1
ATOM 1268 O O . PHE A 1 162 ? 13.405 1.868 -15.218 1.00 96.81 162 PHE A O 1
ATOM 1275 N N . VAL A 1 163 ? 14.251 2.396 -13.194 1.00 97.69 163 VAL A N 1
ATOM 1276 C CA . VAL A 1 163 ? 13.084 2.021 -12.389 1.00 97.69 163 VAL A CA 1
ATOM 1277 C C . VAL A 1 163 ? 12.369 3.284 -11.926 1.00 97.69 163 VAL A C 1
ATOM 1279 O O . VAL A 1 163 ? 12.947 4.118 -11.226 1.00 97.69 163 VAL A O 1
ATOM 1282 N N . GLY A 1 164 ? 11.111 3.430 -12.324 1.00 96.62 164 GLY A N 1
ATOM 1283 C CA . GLY A 1 164 ? 10.246 4.532 -11.918 1.00 96.62 164 GLY A CA 1
ATOM 1284 C C . GLY A 1 164 ? 9.337 4.149 -10.757 1.00 96.62 164 GLY A C 1
ATOM 1285 O O . GLY A 1 164 ? 9.032 2.971 -10.576 1.00 96.62 164 GLY A O 1
ATOM 1286 N N . ALA A 1 165 ? 8.883 5.138 -9.989 1.00 96.44 165 ALA A N 1
ATOM 1287 C CA . ALA A 1 165 ? 7.921 4.937 -8.907 1.00 96.44 165 ALA A CA 1
ATOM 1288 C C . ALA A 1 165 ? 6.817 6.003 -8.932 1.00 96.44 165 ALA A C 1
ATOM 1290 O O . ALA A 1 165 ? 7.021 7.133 -9.380 1.00 96.44 165 ALA A O 1
ATOM 1291 N N . GLN A 1 166 ? 5.627 5.640 -8.460 1.00 95.19 166 GLN A N 1
ATOM 1292 C CA . GLN A 1 166 ? 4.483 6.536 -8.325 1.00 95.19 166 GLN A CA 1
ATOM 1293 C C . GLN A 1 166 ? 3.747 6.240 -7.026 1.00 95.19 166 GLN A C 1
ATOM 1295 O O . GLN A 1 166 ? 3.210 5.145 -6.852 1.00 95.19 166 GLN A O 1
ATOM 1300 N N . LEU A 1 167 ? 3.662 7.251 -6.158 1.00 94.94 167 LEU A N 1
ATOM 1301 C CA . LEU A 1 167 ? 2.765 7.227 -5.007 1.00 94.94 167 LEU A CA 1
ATOM 1302 C C . LEU A 1 167 ? 1.326 7.052 -5.494 1.00 94.94 167 LEU A C 1
ATOM 1304 O O . LEU A 1 167 ? 0.824 7.864 -6.275 1.00 94.94 167 LEU A O 1
ATOM 1308 N N . GLN A 1 168 ? 0.660 6.016 -5.010 1.00 94.44 168 GLN A N 1
ATOM 1309 C CA . GLN A 1 168 ? -0.736 5.760 -5.303 1.00 94.44 168 GLN A CA 1
ATOM 1310 C C . GLN A 1 168 ? -1.623 6.427 -4.253 1.00 94.44 168 GLN A C 1
ATOM 1312 O O . GLN A 1 168 ? -1.395 6.332 -3.050 1.00 94.44 168 GLN A O 1
ATOM 1317 N N . ARG A 1 169 ? -2.668 7.105 -4.727 1.00 91.69 169 ARG A N 1
ATOM 1318 C CA . ARG A 1 169 ? -3.784 7.585 -3.908 1.00 91.69 169 ARG A CA 1
ATOM 1319 C C . ARG A 1 169 ? -5.058 7.228 -4.645 1.00 91.69 169 ARG A C 1
ATOM 1321 O O . ARG A 1 169 ? -5.425 7.906 -5.601 1.00 91.69 169 ARG A O 1
ATOM 1328 N N . ASP A 1 170 ? -5.684 6.131 -4.242 1.00 93.38 170 ASP A N 1
ATOM 1329 C CA . ASP A 1 170 ? -6.918 5.670 -4.864 1.00 93.38 170 ASP A CA 1
ATOM 1330 C C . ASP A 1 170 ? -8.074 5.802 -3.872 1.00 93.38 170 ASP A C 1
ATOM 1332 O O . ASP A 1 170 ? -8.156 5.029 -2.922 1.00 93.38 170 ASP A O 1
ATOM 1336 N N . PRO A 1 171 ? -8.994 6.756 -4.069 1.00 93.06 171 PRO A N 1
ATOM 1337 C CA . PRO A 1 171 ? -10.134 6.952 -3.172 1.00 93.06 171 PRO A CA 1
ATOM 1338 C C . PRO A 1 171 ? -11.130 5.781 -3.192 1.00 93.06 171 PRO A C 1
ATOM 1340 O O . PRO A 1 171 ? -12.105 5.791 -2.442 1.00 93.06 171 PRO A O 1
ATOM 1343 N N . ARG A 1 172 ? -10.926 4.776 -4.055 1.00 94.31 172 ARG A N 1
ATOM 1344 C CA . ARG A 1 172 ? -11.675 3.515 -4.039 1.00 94.31 172 ARG A CA 1
ATOM 1345 C C . ARG A 1 172 ? -11.075 2.484 -3.091 1.00 94.31 172 ARG A C 1
ATOM 1347 O O . ARG A 1 172 ? -11.758 1.504 -2.833 1.00 94.31 172 ARG A O 1
ATOM 1354 N N . PHE A 1 173 ? -9.844 2.670 -2.613 1.00 95.62 173 PHE A N 1
ATOM 1355 C CA . PHE A 1 173 ? -9.109 1.726 -1.772 1.00 95.62 173 PHE A CA 1
ATOM 1356 C C . PHE A 1 173 ? -8.389 2.490 -0.656 1.00 95.62 173 PHE A C 1
ATOM 1358 O O . PHE A 1 173 ? -7.319 3.064 -0.863 1.00 95.62 173 PHE A O 1
ATOM 1365 N N . LYS A 1 174 ? -8.997 2.534 0.534 1.00 94.75 174 LYS A N 1
ATOM 1366 C CA . LYS A 1 174 ? -8.418 3.262 1.670 1.00 94.75 174 LYS A CA 1
ATOM 1367 C C . LYS A 1 174 ? -7.259 2.473 2.277 1.00 94.75 174 LYS A C 1
ATOM 1369 O O . LYS A 1 174 ? -7.439 1.324 2.655 1.00 94.75 174 LYS A O 1
ATOM 1374 N N . PHE A 1 175 ? -6.096 3.093 2.402 1.00 95.44 175 PHE A N 1
ATOM 1375 C CA . PHE A 1 175 ? -4.934 2.535 3.092 1.00 95.44 175 PHE A CA 1
ATOM 1376 C C . PHE A 1 175 ? -4.285 3.658 3.903 1.00 95.44 175 PHE A C 1
ATOM 1378 O O . PHE A 1 175 ? -4.230 4.792 3.424 1.00 95.44 175 PHE A O 1
ATOM 1385 N N . GLU A 1 176 ? -3.867 3.380 5.137 1.00 93.38 176 GLU A N 1
ATOM 1386 C CA . GLU A 1 176 ? -3.316 4.410 6.036 1.00 93.38 176 GLU A CA 1
ATOM 1387 C C . GLU A 1 176 ? -1.894 4.830 5.663 1.00 93.38 176 GLU A C 1
ATOM 1389 O O . GLU A 1 176 ? -1.477 5.953 5.961 1.00 93.38 176 GLU A O 1
ATOM 1394 N N . ASP A 1 177 ? -1.150 3.928 5.028 1.00 95.12 177 ASP A N 1
ATOM 1395 C CA . ASP A 1 177 ? 0.223 4.157 4.603 1.00 95.12 177 ASP A CA 1
ATOM 1396 C C . ASP A 1 177 ? 0.330 4.569 3.133 1.00 95.12 177 ASP A C 1
ATOM 1398 O O . ASP A 1 177 ? -0.522 4.224 2.308 1.00 95.12 177 ASP A O 1
ATOM 1402 N N . PRO A 1 178 ? 1.395 5.301 2.765 1.00 95.12 178 PRO A N 1
ATOM 1403 C CA . PRO A 1 178 ? 1.791 5.453 1.378 1.00 95.12 178 PRO A CA 1
ATOM 1404 C C . PRO A 1 178 ? 2.046 4.082 0.759 1.00 95.12 178 PRO A C 1
ATOM 1406 O O . PRO A 1 178 ? 2.746 3.255 1.336 1.00 95.12 178 PRO A O 1
ATOM 1409 N N . PHE A 1 179 ? 1.536 3.883 -0.448 1.00 96.69 179 PHE A N 1
ATOM 1410 C CA . PHE A 1 179 ? 1.830 2.702 -1.242 1.00 96.69 179 PHE A CA 1
ATOM 1411 C C . PHE A 1 179 ? 2.108 3.088 -2.691 1.00 96.69 179 PHE A C 1
ATOM 1413 O O . PHE A 1 179 ? 1.730 4.169 -3.155 1.00 96.69 179 PHE A O 1
ATOM 1420 N N . TYR A 1 180 ? 2.810 2.223 -3.408 1.00 97.50 180 TYR A N 1
ATOM 1421 C CA . TYR A 1 180 ? 3.534 2.592 -4.614 1.00 97.50 180 TYR A CA 1
ATOM 1422 C C . TYR A 1 180 ? 3.306 1.619 -5.760 1.00 97.50 180 TYR A C 1
ATOM 1424 O O . TYR A 1 180 ? 3.255 0.399 -5.604 1.00 97.50 180 TYR A O 1
ATOM 1432 N N . TRP A 1 181 ? 3.230 2.190 -6.958 1.00 97.75 181 TRP A N 1
ATOM 1433 C CA . TRP A 1 181 ? 3.449 1.457 -8.196 1.00 97.75 181 TRP A CA 1
ATOM 1434 C C . TRP A 1 181 ? 4.851 1.730 -8.706 1.00 97.75 181 TRP A C 1
ATOM 1436 O O . TRP A 1 181 ? 5.379 2.831 -8.548 1.00 97.75 181 TRP A O 1
ATOM 1446 N N . PHE A 1 182 ? 5.430 0.719 -9.335 1.00 98.19 182 PHE A N 1
ATOM 1447 C CA . PHE A 1 182 ? 6.770 0.751 -9.887 1.00 98.19 182 PHE A CA 1
ATOM 1448 C C . PHE A 1 182 ? 6.726 0.374 -11.356 1.00 98.19 182 PHE A C 1
ATOM 1450 O O . PHE A 1 182 ? 5.925 -0.458 -11.778 1.00 98.19 182 PHE A O 1
ATOM 1457 N N . SER A 1 183 ? 7.599 0.987 -12.134 1.00 97.69 183 SER A N 1
ATOM 1458 C CA . SER A 1 183 ? 7.751 0.696 -13.550 1.00 97.69 183 SER A CA 1
ATOM 1459 C C . SER A 1 183 ? 9.186 0.297 -13.810 1.00 97.69 183 SER A C 1
ATOM 1461 O O . SER A 1 183 ? 10.088 1.087 -13.536 1.00 97.69 183 SER A O 1
ATOM 1463 N N . ILE A 1 184 ? 9.407 -0.894 -14.351 1.00 97.81 184 ILE A N 1
ATOM 1464 C CA . ILE A 1 184 ? 10.746 -1.346 -14.729 1.00 97.81 184 ILE A CA 1
ATOM 1465 C C . ILE A 1 184 ? 10.876 -1.307 -16.245 1.00 97.81 184 ILE A C 1
ATOM 1467 O O . ILE A 1 184 ? 10.032 -1.832 -16.965 1.00 97.81 184 ILE A O 1
ATOM 1471 N N . SER A 1 185 ? 11.916 -0.644 -16.736 1.00 96.94 185 SER A N 1
ATOM 1472 C CA . SER A 1 185 ? 12.215 -0.603 -18.168 1.00 96.94 185 SER A CA 1
ATOM 1473 C C . SER A 1 185 ? 13.057 -1.795 -18.608 1.00 96.94 185 SER A C 1
ATOM 1475 O O . SER A 1 185 ? 13.729 -2.465 -17.819 1.00 96.94 185 SER A O 1
ATOM 1477 N N . GLY A 1 186 ? 12.946 -2.106 -19.885 1.00 95.56 186 GLY A N 1
ATOM 1478 C CA . GLY A 1 186 ? 13.485 -3.283 -20.529 1.00 95.56 186 GLY A CA 1
ATOM 1479 C C . GLY A 1 186 ? 13.921 -2.981 -21.947 1.00 95.56 186 GLY A C 1
ATOM 1480 O O . GLY A 1 186 ? 13.886 -1.842 -22.407 1.00 95.56 186 GLY A O 1
ATOM 1481 N N . PHE A 1 187 ? 14.291 -4.034 -22.668 1.00 95.62 187 PHE A N 1
ATOM 1482 C CA . PHE A 1 187 ? 14.655 -3.906 -24.070 1.00 95.62 187 PHE A CA 1
ATOM 1483 C C . PHE A 1 187 ? 13.543 -3.210 -24.872 1.00 95.62 187 PHE A C 1
ATOM 1485 O O . PHE A 1 187 ? 12.392 -3.665 -24.865 1.00 95.62 187 PHE A O 1
ATOM 1492 N N . CYS A 1 188 ? 13.912 -2.143 -25.588 1.00 95.56 188 CYS A N 1
ATOM 1493 C CA . CYS A 1 188 ? 13.041 -1.400 -26.501 1.00 95.56 188 CYS A CA 1
ATOM 1494 C C . CYS A 1 188 ? 11.681 -1.008 -25.872 1.00 95.56 188 CYS A C 1
ATOM 1496 O O . CYS A 1 188 ? 10.629 -1.491 -26.298 1.00 95.56 188 CYS A O 1
ATOM 1498 N N . PRO A 1 189 ? 11.675 -0.135 -24.844 1.00 95.88 189 PRO A N 1
ATOM 1499 C CA . PRO A 1 189 ? 10.490 0.130 -24.023 1.00 95.88 189 PRO A CA 1
ATOM 1500 C C . PRO A 1 189 ? 9.378 0.870 -24.775 1.00 95.88 189 PRO A C 1
ATOM 1502 O O . PRO A 1 189 ? 8.255 0.949 -24.290 1.00 95.88 189 PRO A O 1
ATOM 1505 N N . ASN A 1 190 ? 9.656 1.430 -25.953 1.00 95.94 190 ASN A N 1
ATOM 1506 C CA . ASN A 1 190 ? 8.689 2.161 -26.767 1.00 95.94 190 ASN A CA 1
ATOM 1507 C C . ASN A 1 190 ? 7.892 1.279 -27.733 1.00 95.94 190 ASN A C 1
ATOM 1509 O O . ASN A 1 190 ? 7.034 1.815 -28.434 1.00 95.94 190 ASN A O 1
ATOM 1513 N N . LEU A 1 191 ? 8.150 -0.030 -27.785 1.00 93.75 191 LEU A N 1
ATOM 1514 C CA . LEU A 1 191 ? 7.435 -0.993 -28.624 1.00 93.75 191 LEU A CA 1
ATOM 1515 C C . LEU A 1 191 ? 6.952 -2.182 -27.778 1.00 93.75 191 LEU A C 1
ATOM 1517 O O . LEU A 1 191 ? 7.618 -2.556 -26.814 1.00 93.75 191 LEU A O 1
ATOM 1521 N N . PRO A 1 192 ? 5.804 -2.791 -28.107 1.00 90.44 192 PRO A N 1
ATOM 1522 C CA . PRO A 1 192 ? 5.229 -3.843 -27.276 1.00 90.44 192 PRO A CA 1
ATOM 1523 C C . PRO A 1 192 ? 5.893 -5.211 -27.498 1.00 90.44 192 PRO A C 1
ATOM 1525 O O . PRO A 1 192 ? 6.567 -5.453 -28.504 1.00 90.44 192 PRO A O 1
ATOM 1528 N N . PHE A 1 193 ? 5.616 -6.145 -26.583 1.00 82.38 193 PHE A N 1
ATOM 1529 C CA . PHE A 1 193 ? 5.900 -7.586 -26.651 1.00 82.38 193 PHE A CA 1
ATOM 1530 C C . PHE A 1 193 ? 5.063 -8.315 -27.717 1.00 82.38 193 PHE A C 1
ATOM 1532 O O . PHE A 1 193 ? 4.610 -9.439 -27.517 1.00 82.38 193 PHE A O 1
ATOM 1539 N N . VAL A 1 194 ? 4.812 -7.668 -28.850 1.00 67.38 194 VAL A N 1
ATOM 1540 C CA . VAL A 1 194 ? 4.086 -8.260 -29.970 1.00 67.38 194 VAL A CA 1
ATOM 1541 C C . VAL A 1 194 ? 5.103 -8.975 -30.837 1.00 67.38 194 VAL A C 1
ATOM 1543 O O . VAL A 1 194 ? 6.145 -8.409 -31.163 1.00 67.38 194 VAL A O 1
ATOM 1546 N N . CYS A 1 195 ? 4.794 -10.198 -31.248 1.00 58.34 195 CYS A N 1
ATOM 1547 C CA . CYS A 1 195 ? 5.407 -10.755 -32.440 1.00 58.34 195 CYS A CA 1
ATOM 1548 C C . CYS A 1 195 ? 4.632 -10.265 -33.673 1.00 58.34 195 CYS A C 1
ATOM 1550 O O . CYS A 1 195 ? 3.429 -10.495 -33.768 1.00 58.34 195 CYS A O 1
ATOM 1552 N N . THR A 1 196 ? 5.294 -9.598 -34.618 1.00 47.50 196 THR A N 1
ATOM 1553 C CA . THR A 1 196 ? 4.711 -9.236 -35.922 1.00 47.50 196 THR A CA 1
ATOM 1554 C C . THR A 1 196 ? 5.196 -10.195 -37.004 1.00 47.50 196 THR A C 1
ATOM 1556 O O . THR A 1 196 ? 6.220 -10.853 -36.826 1.00 47.50 196 THR A O 1
ATOM 1559 N N . ASP A 1 197 ? 4.474 -10.243 -38.127 1.00 42.91 197 ASP A N 1
ATOM 1560 C CA . ASP A 1 197 ? 4.666 -11.161 -39.270 1.00 42.91 197 ASP A CA 1
ATOM 1561 C C . ASP A 1 197 ? 6.104 -11.243 -39.820 1.00 42.91 197 ASP A C 1
ATOM 1563 O O . ASP A 1 197 ? 6.474 -12.222 -40.468 1.00 42.91 197 ASP A O 1
ATOM 1567 N N . ASP A 1 198 ? 6.933 -10.240 -39.533 1.00 45.94 198 ASP A N 1
ATOM 1568 C CA . ASP A 1 198 ? 8.332 -10.158 -39.953 1.00 45.94 198 ASP A CA 1
ATOM 1569 C C . ASP A 1 198 ? 9.310 -10.947 -39.052 1.00 45.94 198 ASP A C 1
ATOM 1571 O O . ASP A 1 198 ? 10.503 -11.010 -39.357 1.00 45.94 198 ASP A O 1
ATOM 1575 N N . PHE A 1 199 ? 8.842 -11.564 -37.956 1.00 47.69 199 PHE A N 1
ATOM 1576 C CA . PHE A 1 199 ? 9.665 -12.406 -37.078 1.00 47.69 199 PHE A CA 1
ATOM 1577 C C . PHE A 1 199 ? 9.488 -13.902 -37.406 1.00 47.69 199 PHE A C 1
ATOM 1579 O O . PHE A 1 199 ? 8.396 -14.447 -37.209 1.00 47.69 199 PHE A O 1
ATOM 1586 N N . PRO A 1 200 ? 10.531 -14.615 -37.883 1.00 49.81 200 PRO A N 1
ATOM 1587 C CA . PRO A 1 200 ? 10.406 -16.023 -38.249 1.00 49.81 200 PRO A CA 1
ATOM 1588 C C . PRO A 1 200 ? 9.965 -16.882 -37.053 1.00 49.81 200 PRO A C 1
ATOM 1590 O O . PRO A 1 200 ? 10.716 -17.053 -36.097 1.00 49.81 200 PRO A O 1
ATOM 1593 N N . GLY A 1 201 ? 8.762 -17.463 -37.124 1.00 52.91 201 GLY A N 1
ATOM 1594 C CA . GLY A 1 201 ? 8.272 -18.442 -36.143 1.00 52.91 201 GLY A CA 1
ATOM 1595 C C . GLY A 1 201 ? 7.220 -17.948 -35.146 1.00 52.91 201 GLY A C 1
ATOM 1596 O O . GLY A 1 201 ? 6.811 -18.737 -34.297 1.00 52.91 201 GLY A O 1
ATOM 1597 N N . CYS A 1 202 ? 6.736 -16.711 -35.257 1.00 58.34 202 CYS A N 1
ATOM 1598 C CA . CYS A 1 202 ? 5.584 -16.251 -34.483 1.00 58.34 202 CYS A CA 1
ATOM 1599 C C . CYS A 1 202 ? 4.328 -16.111 -35.354 1.00 58.34 202 CYS A C 1
ATOM 1601 O O . CYS A 1 202 ? 4.399 -15.657 -36.493 1.00 58.34 202 CYS A O 1
ATOM 1603 N N . ALA A 1 203 ? 3.168 -16.492 -34.815 1.00 54.38 203 ALA A N 1
ATOM 1604 C CA . ALA A 1 203 ? 1.883 -16.248 -35.463 1.00 54.38 203 ALA A CA 1
ATOM 1605 C C . ALA A 1 203 ? 1.479 -14.773 -35.303 1.00 54.38 203 ALA A C 1
ATOM 1607 O O . ALA A 1 203 ? 1.673 -14.203 -34.229 1.00 54.38 203 ALA A O 1
ATOM 1608 N N . ALA A 1 204 ? 0.885 -14.187 -36.345 1.00 58.97 204 ALA A N 1
ATOM 1609 C CA . ALA A 1 204 ? 0.202 -12.901 -36.255 1.00 58.97 204 ALA A CA 1
ATOM 1610 C C . ALA A 1 204 ? -0.790 -12.913 -35.081 1.00 58.97 204 ALA A C 1
ATOM 1612 O O . ALA A 1 204 ? -1.542 -13.879 -34.916 1.00 58.97 204 ALA A O 1
ATOM 1613 N N . HIS A 1 205 ? -0.826 -11.846 -34.282 1.00 62.19 205 HIS A N 1
ATOM 1614 C CA . HIS A 1 205 ? -1.911 -11.668 -33.321 1.00 62.19 205 HIS A CA 1
ATOM 1615 C C . HIS A 1 205 ? -3.190 -11.273 -34.076 1.00 62.19 205 HIS A C 1
ATOM 1617 O O . HIS A 1 205 ? -3.227 -10.228 -34.725 1.00 62.19 205 HIS A O 1
ATOM 1623 N N . ASP A 1 206 ? -4.223 -12.116 -33.994 1.00 61.34 206 ASP A N 1
ATOM 1624 C CA . ASP A 1 206 ? -5.579 -11.832 -34.475 1.00 61.34 206 ASP A CA 1
ATOM 1625 C C . ASP A 1 206 ? -6.547 -11.797 -33.272 1.00 61.34 206 ASP A C 1
ATOM 1627 O O . ASP A 1 206 ? -6.764 -12.840 -32.643 1.00 61.34 206 ASP A O 1
ATOM 1631 N N . PRO A 1 207 ? -7.102 -10.624 -32.904 1.00 70.00 207 PRO A N 1
ATOM 1632 C CA . PRO A 1 207 ? -6.924 -9.321 -33.552 1.00 70.00 207 PRO A CA 1
ATOM 1633 C C . PRO A 1 207 ? -5.550 -8.689 -33.272 1.00 70.00 207 PRO A C 1
ATOM 1635 O O . PRO A 1 207 ? -4.853 -9.060 -32.324 1.00 70.00 207 PRO A O 1
ATOM 1638 N N . ALA A 1 208 ? -5.194 -7.685 -34.081 1.00 71.44 208 ALA A N 1
ATOM 1639 C CA . ALA A 1 208 ? -3.994 -6.882 -33.871 1.00 71.44 208 ALA A CA 1
ATOM 1640 C C . ALA A 1 208 ? -3.976 -6.271 -32.459 1.00 71.44 208 ALA A C 1
ATOM 1642 O O . ALA A 1 208 ? -5.006 -5.838 -31.938 1.00 71.44 208 ALA A O 1
ATOM 1643 N N . ILE A 1 209 ? -2.791 -6.215 -31.850 1.00 74.94 209 ILE A N 1
ATOM 1644 C CA . ILE A 1 209 ? -2.614 -5.591 -30.538 1.00 74.94 209 ILE A CA 1
ATOM 1645 C C . ILE A 1 209 ? -2.606 -4.072 -30.713 1.00 74.94 209 ILE A C 1
ATOM 1647 O O . ILE A 1 209 ? -1.821 -3.518 -31.491 1.00 74.94 209 ILE A O 1
ATOM 1651 N N . PHE A 1 210 ? -3.488 -3.414 -29.968 1.00 81.50 210 PHE A N 1
ATOM 1652 C CA . PHE A 1 210 ? -3.589 -1.966 -29.881 1.00 81.50 210 PHE A CA 1
ATOM 1653 C C . PHE A 1 210 ? -3.159 -1.530 -28.490 1.00 81.50 210 PHE A C 1
ATOM 1655 O O . PHE A 1 210 ? -3.649 -2.052 -27.493 1.00 81.50 210 PHE A O 1
ATOM 1662 N N . THR A 1 211 ? -2.269 -0.552 -28.443 1.00 85.88 211 THR A N 1
ATOM 1663 C CA . THR A 1 211 ? -1.858 0.130 -27.217 1.00 85.88 211 THR A CA 1
ATOM 1664 C C . THR A 1 211 ? -2.182 1.614 -27.350 1.00 85.88 211 THR A C 1
ATOM 1666 O O . THR A 1 211 ? -2.543 2.096 -28.428 1.00 85.88 211 THR A O 1
ATOM 1669 N N . ALA A 1 212 ? -1.954 2.379 -26.283 1.00 86.81 212 ALA A N 1
ATOM 1670 C CA . ALA A 1 212 ? -2.087 3.835 -26.309 1.00 86.81 212 ALA A CA 1
ATOM 1671 C C . ALA A 1 212 ? -1.224 4.538 -27.384 1.00 86.81 212 ALA A C 1
ATOM 1673 O O . ALA A 1 212 ? -1.544 5.660 -27.772 1.00 86.81 212 ALA A O 1
ATOM 1674 N N . ARG A 1 213 ? -0.145 3.903 -27.869 1.00 89.31 213 ARG A N 1
ATOM 1675 C CA . ARG A 1 213 ? 0.780 4.496 -28.852 1.00 89.31 213 ARG A CA 1
ATOM 1676 C C . ARG A 1 213 ? 0.509 4.092 -30.299 1.00 89.31 213 ARG A C 1
ATOM 1678 O O . ARG A 1 213 ? 1.081 4.692 -31.208 1.00 89.31 213 ARG A O 1
ATOM 1685 N N . CYS A 1 214 ? -0.321 3.082 -30.537 1.00 84.38 214 CYS A N 1
ATOM 1686 C CA . CYS A 1 214 ? -0.491 2.511 -31.870 1.00 84.38 214 CYS A CA 1
ATOM 1687 C C . CYS A 1 214 ? -1.836 2.886 -32.490 1.00 84.38 214 CYS A C 1
ATOM 1689 O O . CYS A 1 214 ? -2.865 2.954 -31.823 1.00 84.38 214 CYS A O 1
ATOM 1691 N N . GLY A 1 215 ? -1.818 3.134 -33.801 1.00 81.69 215 GLY A N 1
ATOM 1692 C CA . GLY A 1 215 ? -3.020 3.425 -34.577 1.00 81.69 215 GLY A CA 1
ATOM 1693 C C . GLY A 1 215 ? -3.780 2.164 -34.998 1.00 81.69 215 GLY A C 1
ATOM 1694 O O . GLY A 1 215 ? -3.464 1.048 -34.597 1.00 81.69 215 GLY A O 1
ATOM 1695 N N . SER A 1 216 ? -4.748 2.334 -35.901 1.00 80.38 216 SER A N 1
ATOM 1696 C CA . SER A 1 216 ? -5.579 1.244 -36.440 1.00 80.38 216 SER A CA 1
ATOM 1697 C C . SER A 1 216 ? -4.810 0.150 -37.196 1.00 80.38 216 SER A C 1
ATOM 1699 O O . SER A 1 216 ? -5.379 -0.903 -37.461 1.00 80.38 216 SER A O 1
ATOM 1701 N N . GLY A 1 217 ? -3.541 0.383 -37.545 1.00 78.44 217 GLY A N 1
ATOM 1702 C CA . GLY A 1 217 ? -2.668 -0.603 -38.191 1.00 78.44 217 GLY A CA 1
ATOM 1703 C C . GLY A 1 217 ? -1.986 -1.586 -37.233 1.00 78.44 217 GLY A C 1
ATOM 1704 O O . GLY A 1 217 ? -1.250 -2.446 -37.704 1.00 78.44 217 GLY A O 1
ATOM 1705 N N . GLY A 1 218 ? -2.210 -1.462 -35.919 1.00 81.50 218 GLY A N 1
ATOM 1706 C CA . GLY A 1 218 ? -1.510 -2.240 -34.897 1.00 81.50 218 GLY A CA 1
ATOM 1707 C C . GLY A 1 218 ? -0.115 -1.694 -34.582 1.00 81.50 218 GLY A C 1
ATOM 1708 O O . GLY A 1 218 ? 0.335 -0.697 -35.155 1.00 81.50 218 GLY A O 1
ATOM 1709 N N . CYS A 1 219 ? 0.558 -2.327 -33.625 1.00 83.19 219 CYS A N 1
ATOM 1710 C CA . CYS A 1 219 ? 1.920 -1.973 -33.236 1.00 83.19 219 CYS A CA 1
ATOM 1711 C C . CYS A 1 219 ? 2.974 -2.801 -33.984 1.00 83.19 219 CYS A C 1
ATOM 1713 O O . CYS A 1 219 ? 2.805 -4.016 -34.100 1.00 83.19 219 CYS A O 1
ATOM 1715 N N . PRO A 1 220 ? 4.104 -2.201 -34.404 1.00 87.06 220 PRO A N 1
ATOM 1716 C CA . PRO A 1 220 ? 5.254 -2.983 -34.834 1.00 87.06 220 PRO A CA 1
ATOM 1717 C C . PRO A 1 220 ? 5.868 -3.733 -33.643 1.00 87.06 220 PRO A C 1
ATOM 1719 O O . PRO A 1 220 ? 5.908 -3.211 -32.527 1.00 87.06 220 PRO A O 1
ATOM 1722 N N . ALA A 1 221 ? 6.372 -4.946 -33.880 1.00 84.00 221 ALA A N 1
ATOM 1723 C CA . ALA A 1 221 ? 7.086 -5.716 -32.866 1.00 84.00 221 ALA A CA 1
ATOM 1724 C C . ALA A 1 221 ? 8.374 -5.019 -32.446 1.00 84.00 221 ALA A C 1
ATOM 1726 O O . ALA A 1 221 ? 9.074 -4.457 -33.293 1.00 84.00 221 ALA A O 1
ATOM 1727 N N . LYS A 1 222 ? 8.753 -5.162 -31.172 1.00 90.31 222 LYS A N 1
ATOM 1728 C CA . LYS A 1 222 ? 10.055 -4.683 -30.691 1.00 90.31 222 LYS A CA 1
ATOM 1729 C C . LYS A 1 222 ? 11.260 -5.471 -31.237 1.00 90.31 222 LYS A C 1
ATOM 1731 O O . LYS A 1 222 ? 12.374 -4.951 -31.262 1.00 90.31 222 LYS A O 1
ATOM 1736 N N . GLY A 1 223 ? 11.033 -6.683 -31.748 1.00 87.88 223 GLY A N 1
ATOM 1737 C CA . GLY A 1 223 ? 12.083 -7.595 -32.211 1.00 87.88 223 GLY A CA 1
ATOM 1738 C C . GLY A 1 223 ? 12.766 -8.325 -31.052 1.00 87.88 223 GLY A C 1
ATOM 1739 O O . GLY A 1 223 ? 12.187 -8.458 -29.972 1.00 87.88 223 GLY A O 1
ATOM 1740 N N . ASP A 1 224 ? 13.999 -8.784 -31.267 1.00 88.00 224 ASP A N 1
ATOM 1741 C CA . ASP A 1 224 ? 14.854 -9.332 -30.208 1.00 88.00 224 ASP A CA 1
ATOM 1742 C C . ASP A 1 224 ? 16.148 -8.517 -30.061 1.00 88.00 224 ASP A C 1
ATOM 1744 O O . ASP A 1 224 ? 16.425 -7.607 -30.839 1.00 88.00 224 ASP A O 1
ATOM 1748 N N . VAL A 1 225 ? 16.951 -8.837 -29.046 1.00 88.88 225 VAL A N 1
ATOM 1749 C CA . VAL A 1 225 ? 18.204 -8.123 -28.752 1.00 88.88 225 VAL A CA 1
ATOM 1750 C C . VAL A 1 225 ? 19.221 -8.198 -29.906 1.00 88.88 225 VAL A C 1
ATOM 1752 O O . VAL A 1 225 ? 20.025 -7.283 -30.070 1.00 88.88 225 VAL A O 1
ATOM 1755 N N . LEU A 1 226 ? 19.207 -9.266 -30.710 1.00 89.38 226 LEU A N 1
ATOM 1756 C CA . LEU A 1 226 ? 20.111 -9.459 -31.851 1.00 89.38 226 LEU A CA 1
ATOM 1757 C C . LEU A 1 226 ? 19.588 -8.783 -33.129 1.00 89.38 226 LEU A C 1
ATOM 1759 O O . LEU A 1 226 ? 20.379 -8.363 -33.972 1.00 89.38 226 LEU A O 1
ATOM 1763 N N . HIS A 1 227 ? 18.268 -8.663 -33.258 1.00 90.69 227 HIS A N 1
ATOM 1764 C CA . HIS A 1 227 ? 17.552 -8.092 -34.393 1.00 90.69 227 HIS A CA 1
ATOM 1765 C C . HIS A 1 227 ? 16.497 -7.088 -33.896 1.00 90.69 227 HIS A C 1
ATOM 1767 O O . HIS A 1 227 ? 15.291 -7.323 -34.050 1.00 90.69 227 HIS A O 1
ATOM 1773 N N . PRO A 1 228 ? 16.926 -5.973 -33.271 1.00 92.56 228 PRO A N 1
ATOM 1774 C CA . PRO A 1 228 ? 16.001 -4.981 -32.752 1.00 92.56 228 PRO A CA 1
ATOM 1775 C C . PRO A 1 228 ? 15.248 -4.306 -33.891 1.00 92.56 228 PRO A C 1
ATOM 1777 O O . PRO A 1 228 ? 15.797 -4.070 -34.972 1.00 92.56 228 PRO A O 1
ATOM 1780 N N . ASN A 1 229 ? 13.996 -3.932 -33.637 1.00 92.62 229 ASN A N 1
ATOM 1781 C CA . ASN A 1 229 ? 13.265 -3.099 -34.578 1.00 92.62 229 ASN A CA 1
ATOM 1782 C C . ASN A 1 229 ? 13.992 -1.755 -34.769 1.00 92.62 229 ASN A C 1
ATOM 1784 O O . ASN A 1 229 ? 14.478 -1.150 -33.813 1.00 92.62 229 ASN A O 1
ATOM 1788 N N . ALA A 1 230 ? 14.029 -1.246 -36.001 1.00 93.62 230 ALA A N 1
ATOM 1789 C CA . ALA A 1 230 ? 14.656 0.039 -36.313 1.00 93.62 230 ALA A CA 1
ATOM 1790 C C . ALA A 1 230 ? 14.027 1.232 -35.562 1.00 93.62 230 ALA A C 1
ATOM 1792 O O . ALA A 1 230 ? 14.672 2.269 -35.426 1.00 93.62 230 ALA A O 1
ATOM 1793 N N . GLN A 1 231 ? 12.784 1.089 -35.090 1.00 94.12 231 GLN A N 1
ATOM 1794 C CA . GLN A 1 231 ? 12.066 2.086 -34.294 1.00 94.12 231 GLN A CA 1
ATOM 1795 C C . GLN A 1 231 ? 12.368 2.007 -32.792 1.00 94.12 231 GLN A C 1
ATOM 1797 O O . GLN A 1 231 ? 11.834 2.816 -32.035 1.00 94.12 231 GLN A O 1
ATOM 1802 N N . CYS A 1 232 ? 13.187 1.058 -32.335 1.00 95.94 232 CYS A N 1
ATOM 1803 C CA . CYS A 1 232 ? 13.576 0.999 -30.933 1.00 95.94 232 CYS A CA 1
ATOM 1804 C C . CYS A 1 232 ? 14.335 2.256 -30.505 1.00 95.94 232 CYS A C 1
ATOM 1806 O O . CYS A 1 232 ? 15.184 2.764 -31.244 1.00 95.94 232 CYS A O 1
ATOM 1808 N N . LEU A 1 233 ? 14.044 2.735 -29.292 1.00 96.31 233 LEU A N 1
ATOM 1809 C CA . LEU A 1 233 ? 14.785 3.844 -28.694 1.00 96.31 233 LEU A CA 1
ATOM 1810 C C . LEU A 1 233 ? 16.274 3.514 -28.576 1.00 96.31 233 LEU A C 1
ATOM 1812 O O . LEU A 1 233 ? 16.670 2.372 -28.317 1.00 96.31 233 LEU A O 1
ATOM 1816 N N . LYS A 1 234 ? 17.092 4.552 -28.753 1.00 95.88 234 LYS A N 1
ATOM 1817 C CA . LYS A 1 234 ? 18.547 4.467 -28.730 1.00 95.88 234 LYS A CA 1
ATOM 1818 C C . LYS A 1 234 ? 19.116 5.430 -27.700 1.00 95.88 234 LYS A C 1
ATOM 1820 O O . LYS A 1 234 ? 18.683 6.577 -27.625 1.00 95.88 234 LYS A O 1
ATOM 1825 N N . LEU A 1 235 ? 20.127 4.974 -26.971 1.00 93.31 235 LEU A N 1
ATOM 1826 C CA . LEU A 1 235 ? 20.975 5.831 -26.155 1.00 93.31 235 LEU A CA 1
ATOM 1827 C C . LEU A 1 235 ? 21.824 6.738 -27.066 1.00 93.31 235 LEU A C 1
ATOM 1829 O O . LEU A 1 235 ? 22.102 6.395 -28.222 1.00 93.31 235 LEU A O 1
ATOM 1833 N N . HIS A 1 236 ? 22.293 7.875 -26.548 1.00 85.81 236 HIS A N 1
ATOM 1834 C CA . HIS A 1 236 ? 23.312 8.690 -27.215 1.00 85.81 236 HIS A CA 1
ATOM 1835 C C . HIS A 1 236 ? 24.494 7.821 -27.698 1.00 85.81 236 HIS A C 1
ATOM 1837 O O . HIS A 1 236 ? 25.239 7.264 -26.895 1.00 85.81 236 HIS A O 1
ATOM 1843 N N . GLY A 1 237 ? 24.662 7.702 -29.022 1.00 79.00 237 GLY A N 1
ATOM 1844 C CA . GLY A 1 237 ? 25.663 6.819 -29.643 1.00 79.00 237 GLY A CA 1
ATOM 1845 C C . GLY A 1 237 ? 25.101 5.679 -30.501 1.00 79.00 237 GLY A C 1
ATOM 1846 O O . GLY A 1 237 ? 25.821 4.721 -30.756 1.00 79.00 237 GLY A O 1
ATOM 1847 N N . ASP A 1 238 ? 23.844 5.780 -30.947 1.00 84.31 238 ASP A N 1
ATOM 1848 C CA . ASP A 1 238 ? 23.159 4.842 -31.856 1.00 84.31 238 ASP A CA 1
ATOM 1849 C C . ASP A 1 238 ? 22.894 3.424 -31.308 1.00 84.31 238 ASP A C 1
ATOM 1851 O O . ASP A 1 238 ? 22.328 2.586 -32.018 1.00 84.31 238 ASP A O 1
ATOM 1855 N N . ASN A 1 239 ? 23.223 3.162 -30.042 1.00 91.88 239 ASN A N 1
ATOM 1856 C CA . ASN A 1 239 ? 22.982 1.875 -29.392 1.00 91.88 239 ASN A CA 1
ATOM 1857 C C . ASN A 1 239 ? 21.529 1.763 -28.931 1.00 91.88 239 ASN A C 1
ATOM 1859 O O . ASN A 1 239 ? 21.040 2.632 -28.216 1.00 91.88 239 ASN A O 1
ATOM 1863 N N . VAL A 1 240 ? 20.856 0.676 -29.304 1.00 94.69 240 VAL A N 1
ATOM 1864 C CA . VAL A 1 240 ? 19.498 0.371 -28.831 1.00 94.69 240 VAL A CA 1
ATOM 1865 C C . VAL A 1 240 ? 19.504 0.148 -27.317 1.00 94.69 240 VAL A C 1
ATOM 1867 O O . VAL A 1 240 ? 20.446 -0.437 -26.784 1.00 94.69 240 VAL A O 1
ATOM 1870 N N . LEU A 1 241 ? 18.455 0.599 -26.626 1.00 94.38 241 LEU A N 1
ATOM 1871 C CA . LEU A 1 241 ? 18.269 0.325 -25.199 1.00 94.38 241 LEU A CA 1
ATOM 1872 C C . LEU A 1 241 ? 18.037 -1.168 -24.962 1.00 94.38 241 LEU A C 1
ATOM 1874 O O . LEU A 1 241 ? 17.067 -1.743 -25.464 1.00 94.38 241 LEU A O 1
ATOM 1878 N N . LEU A 1 242 ? 18.947 -1.787 -24.208 1.00 93.31 242 LEU A N 1
ATOM 1879 C CA . LEU A 1 242 ? 18.975 -3.231 -23.964 1.00 93.31 242 LEU A CA 1
ATOM 1880 C C . LEU A 1 242 ? 18.192 -3.658 -22.714 1.00 93.31 242 LEU A C 1
ATOM 1882 O O . LEU A 1 242 ? 18.026 -4.859 -22.503 1.00 93.31 242 LEU A O 1
ATOM 1886 N N . GLY A 1 243 ? 17.681 -2.709 -21.925 1.00 93.12 243 GLY A N 1
ATOM 1887 C CA . GLY A 1 243 ? 17.004 -2.970 -20.661 1.00 93.12 243 GLY A CA 1
ATOM 1888 C C . GLY A 1 243 ? 17.922 -2.783 -19.457 1.00 93.12 243 GLY A C 1
ATOM 1889 O O . GLY A 1 243 ? 19.135 -2.930 -19.553 1.00 93.12 243 GLY A O 1
ATOM 1890 N N . GLY A 1 244 ? 17.334 -2.480 -18.298 1.00 95.38 244 GLY A N 1
ATOM 1891 C CA . GLY A 1 244 ? 18.080 -2.178 -17.070 1.00 95.38 244 GLY A CA 1
ATOM 1892 C C . GLY A 1 244 ? 18.517 -3.389 -16.239 1.00 95.38 244 GLY A C 1
ATOM 1893 O O . GLY A 1 244 ? 19.113 -3.199 -15.182 1.00 95.38 244 GLY A O 1
ATOM 1894 N N . SER A 1 245 ? 18.203 -4.617 -16.661 1.00 96.81 245 SER A N 1
ATOM 1895 C CA . SER A 1 245 ? 18.450 -5.823 -15.863 1.00 96.81 245 SER A CA 1
ATOM 1896 C C . SER A 1 245 ? 19.913 -6.281 -15.931 1.00 96.81 245 SER A C 1
ATOM 1898 O O . SER A 1 245 ? 20.433 -6.572 -17.008 1.00 96.81 245 SER A O 1
ATOM 1900 N N . CYS A 1 246 ? 20.556 -6.424 -14.773 1.00 97.00 246 CYS A N 1
ATOM 1901 C CA . CYS A 1 246 ? 21.905 -6.976 -14.619 1.00 97.00 246 CYS A CA 1
ATOM 1902 C C . CYS A 1 246 ? 22.021 -7.808 -13.324 1.00 97.00 246 CYS A C 1
ATOM 1904 O O . CYS A 1 246 ? 21.022 -8.047 -12.651 1.00 97.00 246 CYS A O 1
ATOM 1906 N N . GLU A 1 247 ? 23.211 -8.320 -12.988 1.00 96.88 247 GLU A N 1
ATOM 1907 C CA . GLU A 1 247 ? 23.411 -9.124 -11.766 1.00 96.88 247 GLU A CA 1
ATOM 1908 C C . GLU A 1 247 ? 23.422 -8.248 -10.501 1.00 96.88 247 GLU A C 1
ATOM 1910 O O . GLU A 1 247 ? 22.694 -8.517 -9.542 1.00 96.88 247 GLU A O 1
ATOM 1915 N N . GLU A 1 248 ? 24.192 -7.158 -10.528 1.00 97.50 248 GLU A N 1
ATOM 1916 C CA . GLU A 1 248 ? 24.256 -6.153 -9.468 1.00 97.50 248 GLU A CA 1
ATOM 1917 C C . GLU A 1 248 ? 24.112 -4.766 -10.107 1.00 97.50 248 GLU A C 1
ATOM 1919 O O . GLU A 1 248 ? 24.907 -4.437 -10.985 1.00 97.50 248 GLU A O 1
ATOM 1924 N N . PRO A 1 249 ? 23.112 -3.958 -9.717 1.00 97.75 249 PRO A N 1
ATOM 1925 C CA . PRO A 1 249 ? 22.839 -2.690 -10.377 1.00 97.75 249 PRO A CA 1
ATOM 1926 C C . PRO A 1 249 ? 23.942 -1.667 -10.104 1.00 97.75 249 PRO A C 1
ATOM 1928 O O . PRO A 1 249 ? 24.262 -1.351 -8.957 1.00 97.75 249 PRO A O 1
ATOM 1931 N N . GLU A 1 250 ? 24.513 -1.130 -11.178 1.00 96.81 250 GLU A N 1
ATOM 1932 C CA . GLU A 1 250 ? 25.665 -0.229 -11.117 1.00 96.81 250 GLU A CA 1
ATOM 1933 C C . GLU A 1 250 ? 25.265 1.251 -11.150 1.00 96.81 250 GLU A C 1
ATOM 1935 O O . GLU A 1 250 ? 26.071 2.094 -10.752 1.00 96.81 250 GLU A O 1
ATOM 1940 N N . GLY A 1 251 ? 24.027 1.581 -11.539 1.00 95.69 251 GLY A N 1
ATOM 1941 C CA . GLY A 1 251 ? 23.593 2.975 -11.708 1.00 95.69 251 GLY A CA 1
ATOM 1942 C C . GLY A 1 251 ? 24.014 3.562 -13.052 1.00 95.69 251 GLY A C 1
ATOM 1943 O O . GLY A 1 251 ? 24.288 4.755 -13.155 1.00 95.69 251 GLY A O 1
ATOM 1944 N N . VAL A 1 252 ? 24.098 2.721 -14.085 1.00 94.88 252 VAL A N 1
ATOM 1945 C CA . VAL A 1 252 ? 24.493 3.111 -15.446 1.00 94.88 252 VAL A CA 1
ATOM 1946 C C . VAL A 1 252 ? 23.451 2.632 -16.461 1.00 94.88 252 VAL A C 1
ATOM 1948 O O . VAL A 1 252 ? 22.750 1.653 -16.184 1.00 94.88 252 VAL A O 1
ATOM 1951 N N . PRO A 1 253 ? 23.340 3.275 -17.641 1.00 94.44 253 PRO A N 1
ATOM 1952 C CA . PRO A 1 253 ? 22.465 2.798 -18.707 1.00 94.44 253 PRO A CA 1
ATOM 1953 C C . PRO A 1 253 ? 22.694 1.308 -18.995 1.00 94.44 253 PRO A C 1
ATOM 1955 O O . PRO A 1 253 ? 23.826 0.884 -19.229 1.00 94.44 253 PRO A O 1
ATOM 1958 N N . GLY A 1 254 ? 21.622 0.516 -18.964 1.00 94.62 254 GLY A N 1
ATOM 1959 C CA . GLY A 1 254 ? 21.675 -0.936 -19.159 1.00 94.62 254 GLY A CA 1
ATOM 1960 C C . GLY A 1 254 ? 21.927 -1.772 -17.893 1.00 94.62 254 GLY A C 1
ATOM 1961 O O . GLY A 1 254 ? 21.943 -2.997 -17.971 1.00 94.62 254 GLY A O 1
ATOM 1962 N N . CYS A 1 255 ? 22.136 -1.149 -16.726 1.00 97.31 255 CYS A N 1
ATOM 1963 C CA . CYS A 1 255 ? 22.326 -1.855 -15.456 1.00 97.31 255 CYS A CA 1
ATOM 1964 C C . CYS A 1 255 ? 21.811 -1.027 -14.268 1.00 97.31 255 CYS A C 1
ATOM 1966 O O . CYS A 1 255 ? 22.577 -0.415 -13.513 1.00 97.31 255 CYS A O 1
ATOM 1968 N N . THR A 1 256 ? 20.485 -1.007 -14.116 1.00 97.69 256 THR A N 1
ATOM 1969 C CA . THR A 1 256 ? 19.771 -0.242 -13.084 1.00 97.69 256 THR A CA 1
ATOM 1970 C C . THR A 1 256 ? 18.965 -1.080 -12.105 1.00 97.69 256 THR A C 1
ATOM 1972 O O . THR A 1 256 ? 18.611 -0.583 -11.035 1.00 97.69 256 THR A O 1
ATOM 1975 N N . TYR A 1 257 ? 18.710 -2.355 -12.397 1.00 98.50 257 TYR A N 1
ATOM 1976 C CA . TYR A 1 257 ? 18.090 -3.255 -11.431 1.00 98.50 257 TYR A CA 1
ATOM 1977 C C . TYR A 1 257 ? 18.545 -4.704 -11.574 1.00 98.50 257 TYR A C 1
ATOM 1979 O O . TYR A 1 257 ? 18.977 -5.160 -12.631 1.00 98.50 257 TYR A O 1
ATOM 1987 N N . SER A 1 258 ? 18.384 -5.451 -10.489 1.00 98.06 258 SER A N 1
ATOM 1988 C CA . SER A 1 258 ? 18.411 -6.910 -10.486 1.00 98.06 258 SER A CA 1
ATOM 1989 C C . SER A 1 258 ? 17.270 -7.434 -9.621 1.00 98.06 258 SER A C 1
ATOM 1991 O O . SER A 1 258 ? 16.727 -6.703 -8.792 1.00 98.06 258 SER A O 1
ATOM 1993 N N . TYR A 1 259 ? 16.851 -8.680 -9.832 1.00 97.62 259 TYR A N 1
ATOM 1994 C CA . TYR A 1 259 ? 15.809 -9.299 -9.018 1.00 97.62 259 TYR A CA 1
ATOM 1995 C C . TYR A 1 259 ? 16.075 -10.786 -8.804 1.00 97.62 259 TYR A C 1
ATOM 1997 O O . TYR A 1 259 ? 16.717 -11.451 -9.619 1.00 97.62 259 TYR A O 1
ATOM 2005 N N . ARG A 1 260 ? 15.590 -11.314 -7.680 1.00 96.69 260 ARG A N 1
ATOM 2006 C CA . ARG A 1 260 ? 15.743 -12.722 -7.284 1.00 96.69 260 ARG A CA 1
ATOM 2007 C C . ARG A 1 260 ? 14.559 -13.198 -6.443 1.00 96.69 260 ARG A C 1
ATOM 2009 O O . ARG A 1 260 ? 13.645 -12.429 -6.167 1.00 96.69 260 ARG A O 1
ATOM 2016 N N . ASN A 1 261 ? 14.633 -14.453 -5.994 1.00 90.00 261 ASN A N 1
ATOM 2017 C CA . ASN A 1 261 ? 13.724 -15.044 -5.007 1.00 90.00 261 ASN A CA 1
ATOM 2018 C C . ASN A 1 261 ? 12.249 -14.935 -5.415 1.00 90.00 261 ASN A C 1
ATOM 2020 O O . ASN A 1 261 ? 11.436 -14.375 -4.685 1.00 90.00 261 ASN A O 1
ATOM 2024 N N . GLU A 1 262 ? 11.919 -15.474 -6.590 1.00 95.62 262 GLU A N 1
ATOM 2025 C CA . GLU A 1 262 ? 10.530 -15.560 -7.035 1.00 95.62 262 GLU A CA 1
ATOM 2026 C C . GLU A 1 262 ? 9.703 -16.396 -6.051 1.00 95.62 262 GLU A C 1
ATOM 2028 O O . GLU A 1 262 ? 10.017 -17.554 -5.764 1.00 95.62 262 GLU A O 1
ATOM 2033 N N . GLN A 1 263 ? 8.632 -15.797 -5.543 1.00 97.62 263 GLN A N 1
ATOM 2034 C CA . GLN A 1 263 ? 7.639 -16.444 -4.697 1.00 97.62 263 GLN A CA 1
ATOM 2035 C C . GLN A 1 263 ? 6.249 -16.177 -5.259 1.00 97.62 263 GLN A C 1
ATOM 2037 O O . GLN A 1 263 ? 6.020 -15.164 -5.919 1.00 97.62 263 GLN A O 1
ATOM 2042 N N . THR A 1 264 ? 5.299 -17.069 -4.979 1.00 97.94 264 THR A N 1
ATOM 2043 C CA . THR A 1 264 ? 3.928 -16.939 -5.481 1.00 97.94 264 THR A CA 1
ATOM 2044 C C . THR A 1 264 ? 2.918 -17.307 -4.412 1.00 97.94 264 THR A C 1
ATOM 2046 O O . THR A 1 264 ? 3.142 -18.219 -3.618 1.00 97.94 264 THR A O 1
ATOM 2049 N N . VAL A 1 265 ? 1.790 -16.608 -4.428 1.00 98.44 265 VAL A N 1
ATOM 2050 C CA . VAL A 1 265 ? 0.616 -16.899 -3.610 1.00 98.44 265 VAL A CA 1
ATOM 2051 C C . VAL A 1 265 ? -0.565 -17.098 -4.550 1.00 98.44 265 VAL A C 1
ATOM 2053 O O . VAL A 1 265 ? -0.846 -16.250 -5.398 1.00 98.44 265 VAL A O 1
ATOM 2056 N N . SER A 1 266 ? -1.249 -18.236 -4.415 1.00 98.38 266 SER A N 1
ATOM 2057 C CA . SER A 1 266 ? -2.489 -18.506 -5.147 1.00 98.38 266 SER A CA 1
ATOM 2058 C C . SER A 1 266 ? -3.603 -17.602 -4.635 1.00 98.38 266 SER A C 1
ATOM 2060 O O . SER A 1 266 ? -3.869 -17.562 -3.433 1.00 98.38 266 SER A O 1
ATOM 2062 N N . LEU A 1 267 ? -4.288 -16.924 -5.555 1.00 98.12 267 LEU A N 1
ATOM 2063 C CA . LEU A 1 267 ? -5.436 -16.088 -5.215 1.00 98.12 267 LEU A CA 1
ATOM 2064 C C . LEU A 1 267 ? -6.618 -16.905 -4.694 1.00 98.12 267 LEU A C 1
ATOM 2066 O O . LEU A 1 267 ? -7.363 -16.417 -3.856 1.00 98.12 267 LEU A O 1
ATOM 2070 N N . ASP A 1 268 ? -6.766 -18.155 -5.130 1.00 98.38 268 ASP A N 1
ATOM 2071 C CA . ASP A 1 268 ? -7.854 -19.030 -4.681 1.00 98.38 268 ASP A CA 1
ATOM 2072 C C . ASP A 1 268 ? -7.652 -19.487 -3.233 1.00 98.38 268 ASP A C 1
ATOM 2074 O O . ASP A 1 268 ? -8.608 -19.644 -2.473 1.00 98.38 268 ASP A O 1
ATOM 2078 N N . VAL A 1 269 ? -6.396 -19.667 -2.823 1.00 98.19 269 VAL A N 1
ATOM 2079 C CA . VAL A 1 269 ? -6.054 -19.925 -1.420 1.00 98.19 269 VAL A CA 1
ATOM 2080 C C . VAL A 1 269 ? -6.227 -18.652 -0.597 1.00 98.19 269 VAL A C 1
ATOM 2082 O O . VAL A 1 269 ? -6.891 -18.695 0.435 1.00 98.19 269 VAL A O 1
ATOM 2085 N N . LEU A 1 270 ? -5.690 -17.525 -1.080 1.00 97.88 270 LEU A N 1
ATOM 2086 C CA . LEU A 1 270 ? -5.728 -16.233 -0.391 1.00 97.88 270 LEU A CA 1
ATOM 2087 C C . LEU A 1 270 ? -7.161 -15.731 -0.153 1.00 97.88 270 LEU A C 1
ATOM 2089 O O . LEU A 1 270 ? -7.488 -15.303 0.946 1.00 97.88 270 LEU A O 1
ATOM 2093 N N . ALA A 1 271 ? -8.021 -15.815 -1.170 1.00 97.88 271 ALA A N 1
ATOM 2094 C CA . ALA A 1 271 ? -9.421 -15.395 -1.099 1.00 97.88 271 ALA A CA 1
ATOM 2095 C C . ALA A 1 271 ? -10.304 -16.342 -0.269 1.00 97.88 271 ALA A C 1
ATOM 2097 O O . ALA A 1 271 ? -11.463 -16.027 -0.001 1.00 97.88 271 ALA A O 1
ATOM 2098 N N . GLY A 1 272 ? -9.778 -17.515 0.091 1.00 98.25 272 GLY A N 1
ATOM 2099 C CA . GLY A 1 272 ? -10.489 -18.566 0.806 1.00 98.25 272 GLY A CA 1
ATOM 2100 C C . GLY A 1 272 ? -11.396 -19.450 -0.053 1.00 98.25 272 GLY A C 1
ATOM 2101 O O . GLY A 1 272 ? -12.133 -20.278 0.472 1.00 98.25 272 GLY A O 1
ATOM 2102 N N . ILE A 1 273 ? -11.310 -19.342 -1.382 1.00 98.62 273 ILE A N 1
ATOM 2103 C CA . ILE A 1 273 ? -12.096 -20.153 -2.326 1.00 98.62 273 ILE A CA 1
ATOM 2104 C C . ILE A 1 273 ? -11.900 -21.647 -2.071 1.00 98.62 273 ILE A C 1
ATOM 2106 O O . ILE A 1 273 ? -12.866 -22.401 -2.028 1.00 98.62 273 ILE A O 1
ATOM 2110 N N . THR A 1 274 ? -10.660 -22.070 -1.840 1.00 98.44 274 THR A N 1
ATOM 2111 C CA . THR A 1 274 ? -10.330 -23.485 -1.585 1.00 98.44 274 THR A CA 1
ATOM 2112 C C . THR A 1 274 ? -10.875 -24.029 -0.258 1.00 98.44 274 THR A C 1
ATOM 2114 O O . THR A 1 274 ? -10.754 -25.223 0.012 1.00 98.44 274 THR A O 1
ATOM 2117 N N . GLN A 1 275 ? -11.480 -23.178 0.578 1.00 98.25 275 GLN A N 1
ATOM 2118 C CA . GLN A 1 275 ? -12.169 -23.575 1.808 1.00 98.25 275 GLN A CA 1
ATOM 2119 C C . GLN A 1 275 ? -13.701 -23.575 1.660 1.00 98.25 275 GLN A C 1
ATOM 2121 O O . GLN A 1 275 ? -14.402 -24.084 2.536 1.00 98.25 275 GLN A O 1
ATOM 2126 N N . GLU A 1 276 ? -14.234 -23.058 0.550 1.00 98.50 276 GLU A N 1
ATOM 2127 C CA . GLU A 1 276 ? -15.670 -23.022 0.283 1.00 98.50 276 GLU A CA 1
ATOM 2128 C C . GLU A 1 276 ? -16.215 -24.386 -0.147 1.00 98.50 276 GLU A C 1
ATOM 2130 O O . GLU A 1 276 ? -15.527 -25.205 -0.758 1.00 98.50 276 GLU A O 1
ATOM 2135 N N . SER A 1 277 ? -17.494 -24.639 0.146 1.00 98.25 277 SER A N 1
ATOM 2136 C CA . SER A 1 277 ? -18.159 -25.877 -0.270 1.00 98.25 277 SER A CA 1
ATOM 2137 C C . SER A 1 277 ? -18.670 -25.785 -1.709 1.00 98.25 277 SER A C 1
ATOM 2139 O O . SER A 1 277 ? -19.471 -24.908 -2.029 1.00 98.25 277 SER A O 1
ATOM 2141 N N . CYS A 1 278 ? -18.296 -26.755 -2.543 1.00 98.38 278 CYS A N 1
ATOM 2142 C CA . CYS A 1 278 ? -18.722 -26.929 -3.931 1.00 98.38 278 CYS A CA 1
ATOM 2143 C C . CYS A 1 278 ? -19.573 -28.203 -4.120 1.00 98.38 278 CYS A C 1
ATOM 2145 O O . CYS A 1 278 ? -19.272 -29.072 -4.939 1.00 98.38 278 CYS A O 1
ATOM 2147 N N . GLY A 1 279 ? -20.633 -28.348 -3.314 1.00 95.25 279 GLY A N 1
ATOM 2148 C CA . GLY A 1 279 ? -21.597 -29.450 -3.450 1.00 95.25 279 GLY A CA 1
ATOM 2149 C C . GLY A 1 279 ? -21.140 -30.770 -2.819 1.00 95.25 279 GLY A C 1
ATOM 2150 O O . GLY A 1 279 ? -21.235 -31.823 -3.443 1.00 95.25 279 GLY A O 1
ATOM 2151 N N . GLY A 1 280 ? -20.643 -30.721 -1.578 1.00 96.62 280 GLY A N 1
ATOM 2152 C CA . GLY A 1 280 ? -20.189 -31.904 -0.826 1.00 96.62 280 GLY A CA 1
ATOM 2153 C C . GLY A 1 280 ? -18.678 -32.159 -0.875 1.00 96.62 280 GLY A C 1
ATOM 2154 O O . GLY A 1 280 ? -18.196 -33.104 -0.258 1.00 96.62 280 GLY A O 1
ATOM 2155 N N . ARG A 1 281 ? -17.929 -31.292 -1.559 1.00 98.12 281 ARG A N 1
ATOM 2156 C CA . ARG A 1 281 ? -16.461 -31.207 -1.541 1.00 98.12 281 ARG A CA 1
ATOM 2157 C C . ARG A 1 281 ? -16.027 -29.754 -1.363 1.00 98.12 281 ARG A C 1
ATOM 2159 O O . ARG A 1 281 ? -16.872 -28.864 -1.457 1.00 98.12 281 ARG A O 1
ATOM 2166 N N . VAL A 1 282 ? -14.745 -29.518 -1.110 1.00 98.44 282 VAL A N 1
ATOM 2167 C CA . VAL A 1 282 ? -14.172 -28.167 -1.192 1.00 98.44 282 VAL A CA 1
ATOM 2168 C C . VAL A 1 282 ? -14.010 -27.751 -2.655 1.00 98.44 282 VAL A C 1
ATOM 2170 O O . VAL A 1 282 ? -13.857 -28.616 -3.525 1.00 98.44 282 VAL A O 1
ATOM 2173 N N . CYS A 1 283 ? -14.097 -26.454 -2.931 1.00 98.62 283 CYS A N 1
ATOM 2174 C CA . CYS A 1 283 ? -13.856 -25.923 -4.268 1.00 98.62 283 CYS A CA 1
ATOM 2175 C C . CYS A 1 283 ? -12.373 -26.064 -4.646 1.00 98.62 283 CYS A C 1
ATOM 2177 O O . CYS A 1 283 ? -11.493 -25.853 -3.814 1.00 98.62 283 CYS A O 1
ATOM 2179 N N . GLU A 1 284 ? -12.096 -26.447 -5.891 1.00 98.25 284 GLU A N 1
ATOM 2180 C CA . GLU A 1 284 ? -10.724 -26.679 -6.372 1.00 98.25 284 GLU A CA 1
ATOM 2181 C C . GLU A 1 284 ? -10.025 -25.372 -6.760 1.00 98.25 284 GLU A C 1
ATOM 2183 O O . GLU A 1 284 ? -8.874 -25.145 -6.391 1.00 98.25 284 GLU A O 1
ATOM 2188 N N . ASP A 1 285 ? -10.742 -24.509 -7.475 1.00 98.12 285 ASP A N 1
ATOM 2189 C CA . ASP A 1 285 ? -10.259 -23.232 -7.985 1.00 98.12 285 ASP A CA 1
ATOM 2190 C C . ASP A 1 285 ? -11.417 -22.230 -8.139 1.00 98.12 285 ASP A C 1
ATOM 2192 O O . ASP A 1 285 ? -12.581 -22.500 -7.810 1.00 98.12 285 ASP A O 1
ATOM 2196 N N . TRP A 1 286 ? -11.100 -21.043 -8.649 1.00 98.00 286 TRP A N 1
ATOM 2197 C CA . TRP A 1 286 ? -12.084 -20.000 -8.924 1.00 98.00 286 TRP A CA 1
ATOM 2198 C C . TRP A 1 286 ? -13.209 -20.417 -9.882 1.00 98.00 286 TRP A C 1
ATOM 2200 O O . TRP A 1 286 ? -14.372 -20.048 -9.680 1.00 98.00 286 TRP A O 1
ATOM 2210 N N . GLN A 1 287 ? -12.890 -21.166 -10.940 1.00 97.81 287 GLN A N 1
ATOM 2211 C CA . GLN A 1 287 ? -13.877 -21.557 -11.947 1.00 97.81 287 GLN A CA 1
ATOM 2212 C C . GLN A 1 287 ? -14.873 -22.559 -11.358 1.00 97.81 287 GLN A C 1
ATOM 2214 O O . GLN A 1 287 ? -16.084 -22.461 -11.596 1.00 97.81 287 GLN A O 1
ATOM 2219 N N . ASP A 1 288 ? -14.369 -23.494 -10.563 1.00 98.38 288 ASP A N 1
ATOM 2220 C CA . ASP A 1 288 ? -15.161 -24.451 -9.817 1.00 98.38 288 ASP A CA 1
ATOM 2221 C C . ASP A 1 288 ? -16.060 -23.762 -8.783 1.00 98.38 288 ASP A C 1
ATOM 2223 O O . ASP A 1 288 ? -17.270 -24.000 -8.771 1.00 98.38 288 ASP A O 1
ATOM 2227 N N . PHE A 1 289 ? -15.518 -22.816 -8.007 1.00 98.44 289 PHE A N 1
ATOM 2228 C CA . PHE A 1 289 ? -16.297 -21.990 -7.081 1.00 98.44 289 PHE A CA 1
ATOM 2229 C C . PHE A 1 289 ? -17.468 -21.290 -7.768 1.00 98.44 289 PHE A C 1
ATOM 2231 O O . PHE A 1 289 ? -18.615 -21.444 -7.340 1.00 98.44 289 PHE A O 1
ATOM 2238 N N . ARG A 1 290 ? -17.228 -20.586 -8.880 1.00 97.81 290 ARG A N 1
ATOM 2239 C CA . ARG A 1 290 ? -18.300 -19.889 -9.612 1.00 97.81 290 ARG A CA 1
ATOM 2240 C C . ARG A 1 290 ? -19.456 -20.792 -9.987 1.00 97.81 290 ARG A C 1
ATOM 2242 O O . ARG A 1 290 ? -20.616 -20.382 -9.923 1.00 97.81 290 ARG A O 1
ATOM 2249 N N . ARG A 1 291 ? -19.144 -21.994 -10.460 1.00 97.88 291 ARG A N 1
ATOM 2250 C CA . ARG A 1 291 ? -20.141 -22.911 -11.011 1.00 97.88 291 ARG A CA 1
ATOM 2251 C C . ARG A 1 291 ? -20.844 -23.679 -9.900 1.00 97.88 291 ARG A C 1
ATOM 2253 O O . ARG A 1 291 ? -22.073 -23.797 -9.914 1.00 97.88 291 ARG A O 1
ATOM 2260 N N . ASN A 1 292 ? -20.081 -24.146 -8.919 1.00 98.25 292 ASN A N 1
ATOM 2261 C CA . ASN A 1 292 ? -20.492 -25.227 -8.038 1.00 98.25 292 ASN A CA 1
ATOM 2262 C C . ASN A 1 292 ? -20.625 -24.830 -6.567 1.00 98.25 292 ASN A C 1
ATOM 2264 O O . ASN A 1 292 ? -21.038 -25.690 -5.789 1.00 98.25 292 ASN A O 1
ATOM 2268 N N . CYS A 1 293 ? -20.354 -23.577 -6.164 1.00 98.38 293 CYS A N 1
ATOM 2269 C CA . CYS A 1 293 ? -20.483 -23.226 -4.749 1.00 98.38 293 CYS A CA 1
ATOM 2270 C C . CYS A 1 293 ? -21.901 -23.520 -4.226 1.00 98.38 293 CYS A C 1
ATOM 2272 O O . CYS A 1 293 ? -22.917 -23.249 -4.887 1.00 98.38 293 CYS A O 1
ATOM 2274 N N . ALA A 1 294 ? -21.950 -24.088 -3.024 1.00 98.25 294 ALA A N 1
ATOM 2275 C CA . ALA A 1 294 ? -23.171 -24.459 -2.325 1.00 98.25 294 ALA A CA 1
ATOM 2276 C C . ALA A 1 294 ? -23.798 -23.268 -1.583 1.00 98.25 294 ALA A C 1
ATOM 2278 O O . ALA A 1 294 ? -25.001 -23.262 -1.321 1.00 98.25 294 ALA A O 1
ATOM 2279 N N . ASN A 1 295 ? -23.001 -22.247 -1.252 1.00 98.25 295 ASN A N 1
ATOM 2280 C CA . ASN A 1 295 ? -23.472 -21.078 -0.523 1.00 98.25 295 ASN A CA 1
ATOM 2281 C C . ASN A 1 295 ? -24.251 -20.126 -1.448 1.00 98.25 295 ASN A C 1
ATOM 2283 O O . ASN A 1 295 ? -23.685 -19.320 -2.186 1.00 98.25 295 ASN A O 1
ATOM 2287 N N . VAL A 1 296 ? -25.582 -20.187 -1.362 1.00 97.62 296 VAL A N 1
ATOM 2288 C CA . VAL A 1 296 ? -26.500 -19.351 -2.155 1.00 97.62 296 VAL A CA 1
ATOM 2289 C C . VAL A 1 296 ? -26.316 -17.848 -1.924 1.00 97.62 296 VAL A C 1
ATOM 2291 O O . VAL A 1 296 ? -26.699 -17.050 -2.773 1.00 97.62 296 VAL A O 1
ATOM 2294 N N . SER A 1 297 ? -25.685 -17.428 -0.820 1.00 97.31 297 SER A N 1
ATOM 2295 C CA . SER A 1 297 ? -25.421 -16.007 -0.567 1.00 97.31 297 SER A CA 1
ATOM 2296 C C . SER A 1 297 ? -24.377 -15.402 -1.517 1.00 97.31 297 SER A C 1
ATOM 2298 O O . SER A 1 297 ? -24.362 -14.178 -1.680 1.00 97.31 297 SER A O 1
ATOM 2300 N N . TYR A 1 298 ? -23.562 -16.227 -2.185 1.00 98.25 298 TYR A N 1
ATOM 2301 C CA . TYR A 1 298 ? -22.643 -15.787 -3.241 1.00 98.25 298 TYR A CA 1
ATOM 2302 C C . TYR A 1 298 ? -23.298 -15.752 -4.622 1.00 98.25 298 TYR A C 1
ATOM 2304 O O . TYR A 1 298 ? -22.743 -15.160 -5.539 1.00 98.25 298 TYR A O 1
ATOM 2312 N N . ARG A 1 299 ? -24.493 -16.329 -4.793 1.00 97.88 299 ARG A N 1
ATOM 2313 C CA . ARG A 1 299 ? -25.254 -16.331 -6.054 1.00 97.88 299 ARG A CA 1
ATOM 2314 C C . ARG A 1 299 ? -26.067 -15.050 -6.218 1.00 97.88 299 ARG A C 1
ATOM 2316 O O . ARG A 1 299 ? -27.270 -15.073 -6.464 1.00 97.88 299 ARG A O 1
ATOM 2323 N N . ARG A 1 300 ? -25.404 -13.916 -5.997 1.00 97.38 300 ARG A N 1
ATOM 2324 C CA . ARG A 1 300 ? -25.993 -12.578 -6.016 1.00 97.38 300 ARG A CA 1
ATOM 2325 C C . ARG A 1 300 ? -25.008 -11.581 -6.608 1.00 97.38 300 ARG A C 1
ATOM 2327 O O . ARG A 1 300 ? -23.814 -11.699 -6.355 1.00 97.38 300 ARG A O 1
ATOM 2334 N N . LYS A 1 301 ? -25.514 -10.589 -7.333 1.00 96.44 301 LYS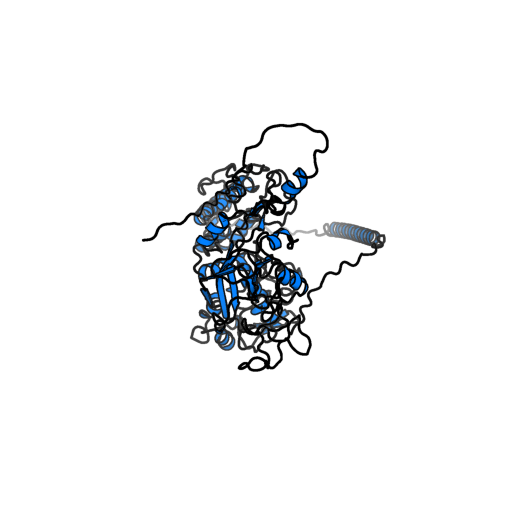 A N 1
ATOM 2335 C CA . LYS A 1 301 ? -24.728 -9.484 -7.903 1.00 96.44 301 LYS A CA 1
ATOM 2336 C C . LYS A 1 301 ? -25.453 -8.155 -7.740 1.00 96.44 301 LYS A C 1
ATOM 2338 O O . LYS A 1 301 ? -26.655 -8.154 -7.467 1.00 96.44 301 LYS A O 1
ATOM 2343 N N . PHE A 1 302 ? -24.757 -7.046 -7.959 1.00 96.31 302 PHE A N 1
ATOM 2344 C CA . PHE A 1 302 ? -25.414 -5.755 -8.122 1.00 96.31 302 PHE A CA 1
ATOM 2345 C C . PHE A 1 302 ? -25.846 -5.539 -9.575 1.00 96.31 302 PHE A C 1
ATOM 2347 O O . PHE A 1 302 ? -25.084 -5.770 -10.515 1.00 96.31 302 PHE A O 1
ATOM 2354 N N . ASP A 1 303 ? -27.069 -5.051 -9.766 1.00 94.38 303 ASP A N 1
ATOM 2355 C CA . ASP A 1 303 ? -27.462 -4.437 -11.027 1.00 94.38 303 ASP A CA 1
ATOM 2356 C C . ASP A 1 303 ? -26.631 -3.165 -11.247 1.00 94.38 303 ASP A C 1
ATOM 2358 O O . ASP A 1 303 ? -26.616 -2.259 -10.410 1.00 94.38 303 ASP A O 1
ATOM 2362 N N . THR A 1 304 ? -25.941 -3.080 -12.383 1.00 91.50 304 THR A N 1
ATOM 2363 C CA . THR A 1 304 ? -24.964 -2.015 -12.661 1.00 91.50 304 THR A CA 1
ATOM 2364 C C .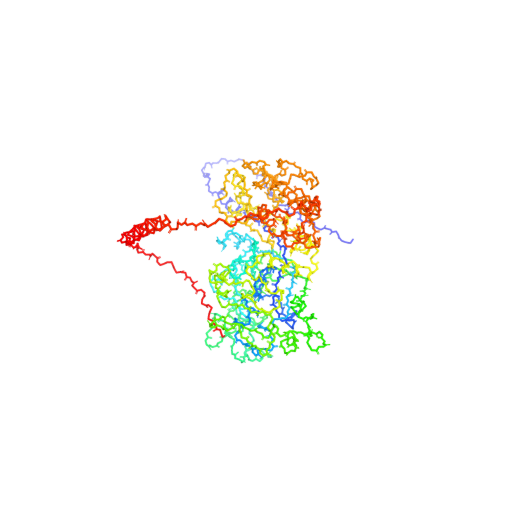 THR A 1 304 ? -25.592 -0.624 -12.740 1.00 91.50 304 THR A C 1
ATOM 2366 O O . THR A 1 304 ? -24.886 0.373 -12.610 1.00 91.50 304 THR A O 1
ATOM 2369 N N . THR A 1 305 ? -26.907 -0.537 -12.967 1.00 91.25 305 THR A N 1
ATOM 2370 C CA . THR A 1 305 ? -27.624 0.737 -13.105 1.00 91.25 305 THR A CA 1
ATOM 2371 C C . THR A 1 305 ? -28.314 1.159 -11.812 1.00 91.25 305 THR A C 1
ATOM 2373 O O . THR A 1 305 ? -28.169 2.301 -11.383 1.00 91.25 305 THR A O 1
ATOM 2376 N N . SER A 1 306 ? -29.083 0.266 -11.194 1.00 94.12 306 SER A N 1
ATOM 2377 C CA . SER A 1 306 ? -29.884 0.571 -10.005 1.00 94.12 306 SER A CA 1
ATOM 2378 C C . SER A 1 306 ? -29.165 0.293 -8.689 1.00 94.12 306 SER A C 1
ATOM 2380 O O . SER A 1 306 ? -29.614 0.782 -7.655 1.00 94.12 306 SER A O 1
ATOM 2382 N N . GLY A 1 307 ? -28.097 -0.511 -8.706 1.00 94.56 307 GLY A N 1
ATOM 2383 C CA . GLY A 1 307 ? -27.417 -0.990 -7.504 1.00 94.56 307 GLY A CA 1
ATOM 2384 C C . GLY A 1 307 ? -28.235 -1.982 -6.675 1.00 94.56 307 GLY A C 1
ATOM 2385 O O . GLY A 1 307 ? -27.834 -2.361 -5.579 1.00 94.56 307 GLY A O 1
ATOM 2386 N N . ARG A 1 308 ? -29.387 -2.442 -7.177 1.00 95.88 308 ARG A N 1
ATOM 2387 C CA . ARG A 1 308 ? -30.179 -3.465 -6.491 1.00 95.88 308 ARG A CA 1
ATOM 2388 C C . ARG A 1 308 ? -29.462 -4.808 -6.549 1.00 95.88 308 ARG A C 1
ATOM 2390 O O . ARG A 1 308 ? -28.867 -5.158 -7.562 1.00 95.88 308 ARG A O 1
ATOM 2397 N N . VAL A 1 309 ? -29.563 -5.571 -5.466 1.00 97.31 309 VAL A N 1
ATOM 2398 C CA . VAL A 1 309 ? -29.056 -6.944 -5.427 1.00 97.31 309 VAL A CA 1
ATOM 2399 C C . VAL A 1 309 ? -30.006 -7.857 -6.201 1.00 97.31 309 VAL A C 1
ATOM 2401 O O . VAL A 1 309 ? -31.202 -7.902 -5.907 1.00 97.31 309 VAL A O 1
ATOM 2404 N N . GLU A 1 310 ? -29.466 -8.604 -7.155 1.00 97.06 310 GLU A N 1
ATOM 2405 C CA . GLU A 1 310 ? -30.186 -9.582 -7.971 1.00 97.06 310 GLU A CA 1
ATOM 2406 C C . GLU A 1 310 ? -29.645 -10.991 -7.729 1.00 97.06 310 GLU A C 1
ATOM 2408 O O . GLU A 1 310 ? -28.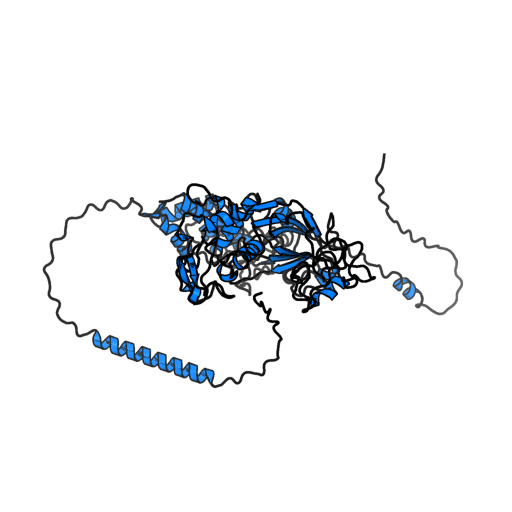452 -11.172 -7.477 1.00 97.06 310 GLU A O 1
ATOM 2413 N N . GLU A 1 311 ? -30.515 -11.999 -7.821 1.00 97.69 311 GLU A N 1
ATOM 2414 C CA . GLU A 1 311 ? -30.085 -13.398 -7.856 1.00 97.69 311 GLU A CA 1
ATOM 2415 C C . GLU A 1 311 ? -29.303 -13.668 -9.146 1.00 97.69 311 GLU A C 1
ATOM 2417 O O . GLU A 1 311 ? -29.630 -13.160 -10.221 1.00 97.69 311 GLU A O 1
ATOM 2422 N N . PHE A 1 312 ? -28.252 -14.475 -9.044 1.00 96.88 312 PHE A N 1
ATOM 2423 C CA . PHE A 1 312 ? -27.347 -14.729 -10.147 1.00 96.88 312 PHE A CA 1
ATOM 2424 C C . PHE A 1 312 ? -26.968 -16.205 -10.259 1.00 96.88 312 PHE A C 1
ATOM 2426 O O . PHE A 1 312 ? -26.801 -16.911 -9.270 1.00 96.88 312 PHE A O 1
ATOM 2433 N N . LYS A 1 313 ? -26.806 -16.689 -11.495 1.00 97.50 313 LYS A N 1
ATOM 2434 C CA . LYS A 1 313 ? -26.549 -18.112 -11.765 1.00 97.50 313 LYS A CA 1
ATOM 2435 C C . LYS A 1 313 ? -25.167 -18.600 -11.319 1.00 97.50 313 LYS A C 1
ATOM 2437 O O . LYS A 1 313 ? -25.000 -19.808 -11.190 1.00 97.50 313 LYS A O 1
ATOM 2442 N N . TYR A 1 314 ? -24.198 -17.714 -11.087 1.00 97.69 314 TYR A N 1
ATOM 2443 C CA . TYR A 1 314 ? -22.860 -18.076 -10.606 1.00 97.69 314 TYR A CA 1
ATOM 2444 C C . TYR A 1 314 ? -22.581 -17.479 -9.235 1.00 97.69 314 TYR A C 1
ATOM 2446 O O . TYR A 1 314 ? -23.175 -16.474 -8.851 1.00 97.69 314 TYR A O 1
ATOM 2454 N N . CYS A 1 315 ? -21.641 -18.090 -8.527 1.00 98.31 315 CYS A N 1
ATOM 2455 C CA . CYS A 1 315 ? -21.095 -17.549 -7.296 1.00 98.31 315 CYS A CA 1
ATOM 2456 C C . CYS A 1 315 ? -20.128 -16.404 -7.604 1.00 98.31 315 CYS A C 1
ATOM 2458 O O . CYS A 1 315 ? -19.257 -16.532 -8.460 1.00 98.31 315 CYS A O 1
ATOM 2460 N N . VAL A 1 316 ? -20.303 -15.280 -6.924 1.00 97.88 316 VAL A N 1
ATOM 2461 C CA . VAL A 1 316 ? -19.518 -14.058 -7.089 1.00 97.88 316 VAL A CA 1
ATOM 2462 C C . VAL A 1 316 ? -18.387 -14.046 -6.065 1.00 97.88 316 VAL A C 1
ATOM 2464 O O . VAL A 1 316 ? -18.638 -14.161 -4.867 1.00 97.88 316 VAL A O 1
ATOM 2467 N N . GLU A 1 317 ? -17.144 -13.909 -6.537 1.00 98.00 317 GLU A N 1
ATOM 2468 C CA . GLU A 1 317 ? -15.965 -13.765 -5.668 1.00 98.00 317 GLU A CA 1
ATOM 2469 C C . GLU A 1 317 ? -15.996 -12.422 -4.933 1.00 98.00 317 GLU A C 1
ATOM 2471 O O . GLU A 1 317 ? -15.830 -12.385 -3.716 1.00 98.00 317 GLU A O 1
ATOM 2476 N N . TYR A 1 318 ? -16.243 -11.334 -5.664 1.00 98.12 318 TYR A N 1
ATOM 2477 C CA . TYR A 1 318 ? -16.396 -9.993 -5.116 1.00 98.12 318 TYR A CA 1
ATOM 2478 C C . TYR A 1 318 ? -17.205 -9.105 -6.064 1.00 98.12 318 TYR A C 1
ATOM 2480 O O . TYR A 1 318 ? -17.019 -9.131 -7.279 1.00 98.12 318 TYR A O 1
ATOM 2488 N N . ASP A 1 319 ? -18.090 -8.288 -5.509 1.00 96.81 319 ASP A N 1
ATOM 2489 C CA . ASP A 1 319 ? -18.777 -7.240 -6.258 1.00 96.81 319 ASP A CA 1
ATOM 2490 C C . ASP A 1 319 ? -19.087 -6.057 -5.338 1.00 96.81 319 ASP A C 1
ATOM 2492 O O . ASP A 1 319 ? -19.193 -6.217 -4.120 1.00 96.81 319 ASP A O 1
ATOM 2496 N N . ILE A 1 320 ? -19.236 -4.870 -5.916 1.00 96.38 320 ILE A N 1
ATOM 2497 C CA . ILE A 1 320 ? -19.424 -3.620 -5.178 1.00 96.38 320 ILE A CA 1
ATOM 2498 C C . ILE A 1 320 ? -20.578 -2.810 -5.755 1.00 96.38 320 ILE A C 1
ATOM 2500 O O . ILE A 1 320 ? -20.770 -2.729 -6.966 1.00 96.38 320 ILE A O 1
ATOM 2504 N N . HIS A 1 321 ? -21.339 -2.178 -4.868 1.00 96.44 321 HIS A N 1
ATOM 2505 C CA . HIS A 1 321 ? -22.451 -1.323 -5.234 1.00 96.44 321 HIS A CA 1
ATOM 2506 C C . HIS A 1 321 ? -21.972 -0.181 -6.159 1.00 96.44 321 HIS A C 1
ATOM 2508 O O . HIS A 1 321 ? -20.963 0.457 -5.845 1.00 96.44 321 HIS A O 1
ATOM 2514 N N . PRO A 1 322 ? -22.694 0.165 -7.246 1.00 94.06 322 PRO A N 1
ATOM 2515 C CA . PRO A 1 322 ? -22.287 1.199 -8.205 1.00 94.06 322 PRO A CA 1
ATOM 2516 C C . PRO A 1 322 ? -21.901 2.547 -7.572 1.00 94.06 322 PRO A C 1
ATOM 2518 O O . PRO A 1 322 ? -20.861 3.108 -7.916 1.00 94.06 322 PRO A O 1
ATOM 2521 N N . PHE A 1 323 ? -22.664 3.022 -6.577 1.00 93.25 323 PHE A N 1
ATOM 2522 C CA . PHE A 1 323 ? -22.338 4.240 -5.804 1.00 93.25 323 PHE A CA 1
ATOM 2523 C C . PHE A 1 323 ? -20.989 4.172 -5.079 1.00 93.25 323 PHE A C 1
ATOM 2525 O O . PHE A 1 323 ? -20.312 5.181 -4.929 1.00 93.25 323 PHE A O 1
ATOM 2532 N N . CYS A 1 324 ? -20.574 2.978 -4.672 1.00 94.25 324 CYS A N 1
ATOM 2533 C CA . CYS A 1 324 ? -19.290 2.725 -4.037 1.00 94.25 324 CYS A CA 1
ATOM 2534 C C . CYS A 1 324 ? -18.205 2.360 -5.052 1.00 94.25 324 CYS A C 1
ATOM 2536 O O . CYS A 1 324 ? -17.148 1.896 -4.650 1.00 94.25 324 CYS A O 1
ATOM 2538 N N . SER A 1 325 ? -18.439 2.502 -6.357 1.00 89.31 325 SER A N 1
ATOM 2539 C CA . SER A 1 325 ? -17.570 1.938 -7.394 1.00 89.31 325 SER A CA 1
ATOM 2540 C C . SER A 1 325 ? -16.749 2.990 -8.163 1.00 89.31 325 SER A C 1
ATOM 2542 O O . SER A 1 325 ? -15.712 2.667 -8.742 1.00 89.31 325 SER A O 1
ATOM 2544 N N . HIS A 1 326 ? -17.179 4.255 -8.123 1.00 84.06 326 HIS A N 1
ATOM 2545 C CA . HIS A 1 326 ? -16.586 5.373 -8.862 1.00 84.06 326 HIS A CA 1
ATOM 2546 C C . HIS A 1 326 ? -15.328 5.962 -8.202 1.00 84.06 326 HIS A C 1
ATOM 2548 O O . HIS A 1 326 ? -15.012 5.683 -7.052 1.00 84.06 326 HIS A O 1
ATOM 2554 N N . ALA A 1 327 ? -14.638 6.864 -8.906 1.00 66.19 327 ALA A N 1
ATOM 2555 C CA . ALA A 1 327 ? -13.380 7.499 -8.490 1.00 66.19 327 ALA A CA 1
ATOM 2556 C C . ALA A 1 327 ? -13.442 8.392 -7.224 1.00 66.19 327 ALA A C 1
ATOM 2558 O O . ALA A 1 327 ? -12.488 9.107 -6.955 1.00 66.19 327 ALA A O 1
ATOM 2559 N N . LYS A 1 328 ? -14.536 8.400 -6.452 1.00 72.69 328 LYS A N 1
ATOM 2560 C CA . LYS A 1 328 ? -14.634 9.020 -5.108 1.00 72.69 328 LYS A CA 1
ATOM 2561 C C . LYS A 1 328 ? -15.307 8.101 -4.078 1.00 72.69 328 LYS A C 1
ATOM 2563 O O . LYS A 1 328 ? -15.726 8.551 -3.021 1.00 72.69 328 LYS A O 1
ATOM 2568 N N . ALA A 1 329 ? -15.425 6.820 -4.413 1.00 76.19 329 ALA A N 1
ATOM 2569 C CA . ALA A 1 329 ? -16.311 5.851 -3.789 1.00 76.19 329 ALA A CA 1
ATOM 2570 C C . ALA A 1 329 ? -16.327 5.843 -2.258 1.00 76.19 329 ALA A C 1
ATOM 2572 O O . ALA A 1 329 ? -17.401 5.886 -1.666 1.00 76.19 329 ALA A O 1
ATOM 2573 N N . CYS A 1 330 ? -15.162 5.766 -1.614 1.00 91.69 330 CYS A N 1
ATOM 2574 C CA . CYS A 1 330 ? -15.118 5.517 -0.175 1.00 91.69 330 CYS A CA 1
ATOM 2575 C C . CYS A 1 330 ? -15.460 6.734 0.685 1.00 91.69 330 CYS A C 1
ATOM 2577 O O . CYS A 1 330 ? -15.678 6.577 1.886 1.00 91.69 330 CYS A O 1
ATOM 2579 N N . ASP A 1 331 ? -15.530 7.911 0.069 1.00 92.69 331 ASP A N 1
ATOM 2580 C CA . ASP A 1 331 ? -15.961 9.163 0.690 1.00 92.69 331 ASP A CA 1
ATOM 2581 C C . ASP A 1 331 ? -17.241 9.709 0.035 1.00 92.69 331 ASP A C 1
ATOM 2583 O O . ASP A 1 331 ? -17.689 10.810 0.358 1.00 92.69 331 ASP A O 1
ATOM 2587 N N . ASP A 1 332 ? -17.845 8.957 -0.894 1.00 93.81 332 ASP A N 1
ATOM 2588 C CA . ASP A 1 332 ? -19.079 9.359 -1.557 1.00 93.81 332 ASP A CA 1
ATOM 2589 C C . ASP A 1 332 ? -20.249 9.277 -0.559 1.00 93.81 332 ASP A C 1
ATOM 2591 O O . ASP A 1 332 ? -20.508 8.198 -0.010 1.00 93.81 332 ASP A O 1
ATOM 2595 N N . PRO A 1 333 ? -21.000 10.371 -0.326 1.00 94.56 333 PRO A N 1
ATOM 2596 C CA . PRO A 1 333 ? -22.130 10.364 0.599 1.00 94.56 333 PRO A CA 1
ATOM 2597 C C . PRO A 1 333 ? -23.184 9.295 0.286 1.00 94.56 333 PRO A C 1
ATOM 2599 O O . PRO A 1 333 ? -23.797 8.767 1.212 1.00 94.56 333 PRO A O 1
ATOM 2602 N N . LEU A 1 334 ? -23.393 8.948 -0.991 1.00 94.19 334 LEU A N 1
ATOM 2603 C CA . LEU A 1 334 ? -24.333 7.896 -1.386 1.00 94.19 334 LEU A CA 1
ATOM 2604 C C . LEU A 1 334 ? -23.813 6.509 -1.012 1.00 94.19 334 LEU A C 1
ATOM 2606 O O . LEU A 1 334 ? -24.599 5.671 -0.581 1.00 94.19 334 LEU A O 1
ATOM 2610 N N . CYS A 1 335 ? -22.506 6.270 -1.131 1.00 94.38 335 CYS A N 1
ATOM 2611 C CA . CYS A 1 335 ? -21.900 5.027 -0.661 1.00 94.38 335 CYS A CA 1
ATOM 2612 C C . CYS A 1 335 ? -21.947 4.930 0.871 1.00 94.38 335 CYS A C 1
ATOM 2614 O O . CYS A 1 335 ? -22.320 3.895 1.425 1.00 94.38 335 CYS A O 1
ATOM 2616 N N . LEU A 1 336 ? -21.618 6.023 1.566 1.00 94.25 336 LEU A N 1
ATOM 2617 C CA . LEU A 1 336 ? -21.626 6.083 3.029 1.00 94.25 336 LEU A CA 1
ATOM 2618 C C . LEU A 1 336 ? -23.032 5.924 3.624 1.00 94.25 336 LEU A C 1
ATOM 2620 O O . LEU A 1 336 ? -23.162 5.393 4.726 1.00 94.25 336 LEU A O 1
ATOM 2624 N N . ALA A 1 337 ? -24.074 6.332 2.895 1.00 95.31 337 ALA A N 1
ATOM 2625 C CA . ALA A 1 337 ? -25.466 6.151 3.299 1.00 95.31 337 ALA A CA 1
ATOM 2626 C C . ALA A 1 337 ? -25.938 4.685 3.260 1.00 95.31 337 ALA A C 1
ATOM 2628 O O . ALA A 1 337 ? -26.906 4.350 3.942 1.00 95.31 337 ALA A O 1
ATOM 2629 N N . LEU A 1 338 ? -25.276 3.814 2.489 1.00 95.81 338 LEU A N 1
ATOM 2630 C CA . LEU A 1 338 ? -25.570 2.379 2.464 1.00 95.81 338 LEU A CA 1
ATOM 2631 C C . LEU A 1 338 ? -25.037 1.706 3.729 1.00 95.81 338 LEU A C 1
ATOM 2633 O O . LEU A 1 338 ? -23.935 2.030 4.192 1.00 95.81 338 LEU A O 1
ATOM 2637 N N . ALA A 1 339 ? -25.764 0.716 4.249 1.00 95.31 339 ALA A N 1
ATOM 2638 C CA . ALA A 1 339 ? -25.240 -0.113 5.328 1.00 95.31 339 ALA A CA 1
ATOM 2639 C C . ALA A 1 339 ? -24.015 -0.912 4.832 1.00 95.31 339 ALA A C 1
ATOM 2641 O O . ALA A 1 339 ? -23.991 -1.311 3.667 1.00 95.31 339 ALA A O 1
ATOM 2642 N N . PRO A 1 340 ? -23.009 -1.216 5.678 1.00 91.69 340 PRO A N 1
ATOM 2643 C CA . PRO A 1 340 ? -21.810 -1.945 5.246 1.00 91.69 340 PRO A CA 1
ATOM 2644 C C . PRO A 1 340 ? -22.105 -3.250 4.485 1.00 91.69 340 PRO A C 1
ATOM 2646 O O . PRO A 1 340 ? -21.477 -3.529 3.468 1.00 91.69 340 PRO A O 1
ATOM 2649 N N . ALA A 1 341 ? -23.122 -4.006 4.912 1.00 92.56 341 ALA A N 1
ATOM 2650 C CA . ALA A 1 341 ? -23.538 -5.253 4.265 1.00 92.56 341 ALA A CA 1
ATOM 2651 C C . ALA A 1 341 ? -24.198 -5.072 2.879 1.00 92.56 341 ALA A C 1
ATOM 2653 O O . ALA A 1 341 ? -24.323 -6.045 2.139 1.00 92.56 341 ALA A O 1
ATOM 2654 N N . GLU A 1 342 ? -24.630 -3.857 2.533 1.00 95.69 342 GLU A N 1
ATOM 2655 C CA . GLU A 1 342 ? -25.250 -3.511 1.244 1.00 95.69 342 GLU A CA 1
ATOM 2656 C C . GLU A 1 342 ? -24.239 -2.941 0.243 1.00 95.69 342 GLU A C 1
ATOM 2658 O O . GLU A 1 342 ? -24.554 -2.801 -0.937 1.00 95.69 342 GLU A O 1
ATOM 2663 N N . ARG A 1 343 ? -23.027 -2.600 0.697 1.00 96.19 343 ARG A N 1
ATOM 2664 C CA . ARG A 1 343 ? -21.985 -2.019 -0.159 1.00 96.19 343 ARG A CA 1
ATOM 2665 C C . ARG A 1 343 ? -21.295 -3.070 -1.015 1.00 96.19 343 ARG A C 1
ATOM 2667 O O . ARG A 1 343 ? -20.877 -2.758 -2.125 1.00 96.19 343 ARG A O 1
ATOM 2674 N N . GLU A 1 344 ? -21.151 -4.290 -0.501 1.00 97.25 344 GLU A N 1
ATOM 2675 C CA . GLU A 1 344 ? -20.275 -5.311 -1.080 1.00 97.25 344 GLU A CA 1
ATOM 2676 C C . GLU A 1 344 ? -20.855 -6.725 -0.961 1.00 97.25 344 GLU A C 1
ATOM 2678 O O . GLU A 1 344 ? -21.435 -7.119 0.056 1.00 97.25 344 GLU A O 1
ATOM 2683 N N . LEU A 1 345 ? -20.636 -7.524 -2.003 1.00 97.56 345 LEU A N 1
ATOM 2684 C CA . LEU A 1 345 ? -21.025 -8.930 -2.096 1.00 97.56 345 LEU A CA 1
ATOM 2685 C C . LEU A 1 345 ? -19.789 -9.814 -2.301 1.00 97.56 345 LEU A C 1
ATOM 2687 O O . LEU A 1 345 ? -18.706 -9.331 -2.619 1.00 97.56 345 LEU A O 1
ATOM 2691 N N . GLY A 1 346 ? -19.970 -11.122 -2.122 1.00 97.44 346 GLY A N 1
ATOM 2692 C CA . GLY A 1 346 ? -18.923 -12.123 -2.334 1.00 97.44 346 GLY A CA 1
ATOM 2693 C C . GLY A 1 346 ? -18.215 -12.570 -1.057 1.00 97.44 346 GLY A C 1
ATOM 2694 O O . GLY A 1 346 ? -18.801 -12.540 0.035 1.00 97.44 346 GLY A O 1
ATOM 2695 N N . LEU A 1 347 ? -16.977 -13.032 -1.217 1.00 98.19 347 LEU A N 1
ATOM 2696 C CA . LEU A 1 347 ? -16.166 -13.653 -0.174 1.00 98.19 347 LEU A CA 1
ATOM 2697 C C . LEU A 1 347 ? -15.778 -12.641 0.914 1.00 98.19 347 LEU A C 1
ATOM 2699 O O . LEU A 1 347 ? -15.435 -11.502 0.589 1.00 98.19 347 LEU A O 1
ATOM 2703 N N . PRO A 1 348 ? -15.788 -13.038 2.203 1.00 97.81 348 PRO A N 1
ATOM 2704 C CA . PRO A 1 348 ? -15.445 -12.144 3.308 1.00 97.81 348 PRO A CA 1
ATOM 2705 C C . PRO A 1 348 ? -14.072 -11.490 3.163 1.00 97.81 348 PRO A C 1
ATOM 2707 O O . PRO A 1 348 ? -13.956 -10.299 3.433 1.00 97.81 348 PRO A O 1
ATOM 2710 N N . PHE A 1 349 ? -13.072 -12.231 2.667 1.00 97.88 349 PHE A N 1
ATOM 2711 C CA . PHE A 1 349 ? -11.712 -11.721 2.480 1.00 97.88 349 PHE A CA 1
ATOM 2712 C C . PHE A 1 349 ? -11.673 -10.436 1.645 1.00 97.88 349 PHE A C 1
ATOM 2714 O O . PHE A 1 349 ? -10.884 -9.543 1.930 1.00 97.88 349 PHE A O 1
ATOM 2721 N N . TRP A 1 350 ? -12.544 -10.292 0.642 1.00 97.56 350 TRP A N 1
ATOM 2722 C CA . TRP A 1 350 ? -12.570 -9.110 -0.218 1.00 97.56 350 TRP A CA 1
ATOM 2723 C C . TRP A 1 350 ? -13.466 -7.981 0.308 1.00 97.56 350 TRP A C 1
ATOM 2725 O O . TRP A 1 350 ? -13.344 -6.862 -0.167 1.00 97.56 350 TRP A O 1
ATOM 2735 N N . LYS A 1 351 ? -14.274 -8.165 1.357 1.00 97.44 351 LYS A N 1
ATOM 2736 C CA . LYS A 1 351 ? -15.143 -7.094 1.895 1.00 97.44 351 LYS A CA 1
ATOM 2737 C C . LYS A 1 351 ? -14.417 -6.111 2.808 1.00 97.44 351 LYS A C 1
ATOM 2739 O O . LYS A 1 351 ? -13.483 -6.467 3.514 1.00 97.44 351 LYS A O 1
ATOM 2744 N N . GLY A 1 352 ? -14.850 -4.859 2.814 1.00 96.44 352 GLY A N 1
ATOM 2745 C CA . GLY A 1 352 ? -14.213 -3.742 3.498 1.00 96.44 352 GLY A CA 1
ATOM 2746 C C . GLY A 1 352 ? -13.238 -2.987 2.598 1.00 96.44 352 GLY A C 1
ATOM 2747 O O . GLY A 1 352 ? -12.181 -2.580 3.063 1.00 96.44 352 GLY A O 1
ATOM 2748 N N . ARG A 1 353 ? -13.532 -2.800 1.303 1.00 95.62 353 ARG A N 1
ATOM 2749 C CA . ARG A 1 353 ? -12.633 -2.046 0.405 1.00 95.62 353 ARG A CA 1
ATOM 2750 C C . ARG A 1 353 ? -12.407 -0.601 0.853 1.00 95.62 353 ARG A C 1
ATOM 2752 O O . ARG A 1 353 ? -11.336 -0.032 0.643 1.00 95.62 353 ARG A O 1
ATOM 2759 N N . CYS A 1 354 ? -13.420 -0.012 1.477 1.00 94.88 354 CYS A N 1
ATOM 2760 C CA . CYS A 1 354 ? -13.387 1.344 2.020 1.00 94.88 354 CYS A CA 1
ATOM 2761 C C . CYS A 1 354 ? -12.988 1.410 3.497 1.00 94.88 354 CYS A C 1
ATOM 2763 O O . CYS A 1 354 ? -13.138 2.461 4.114 1.00 94.88 354 CYS A O 1
ATOM 2765 N N . ASP A 1 355 ? -12.501 0.308 4.057 1.00 95.62 355 ASP A N 1
ATOM 2766 C CA . ASP A 1 355 ? -12.009 0.224 5.423 1.00 95.62 355 ASP A CA 1
ATOM 2767 C C . ASP A 1 355 ? -10.489 0.018 5.380 1.00 95.62 355 ASP A C 1
ATOM 2769 O O . ASP A 1 355 ? -9.990 -0.982 4.856 1.00 95.62 355 ASP A O 1
ATOM 2773 N N . ALA A 1 356 ? -9.748 0.995 5.905 1.00 95.25 356 ALA A N 1
ATOM 2774 C CA . ALA A 1 356 ? -8.293 0.953 5.897 1.00 95.25 356 ALA A CA 1
ATOM 2775 C C . ALA A 1 356 ? -7.740 -0.186 6.761 1.00 95.25 356 ALA A C 1
ATOM 2777 O O . ALA A 1 356 ? -6.800 -0.859 6.333 1.00 95.25 356 ALA A O 1
ATOM 2778 N N . LYS A 1 357 ? -8.379 -0.483 7.902 1.00 95.38 357 LYS A N 1
ATOM 2779 C CA . LYS A 1 357 ? -8.028 -1.626 8.750 1.00 95.38 357 LYS A CA 1
ATOM 2780 C C . LYS A 1 357 ? -8.238 -2.931 7.991 1.00 95.38 357 LYS A C 1
ATOM 2782 O O . LYS A 1 357 ? -7.364 -3.791 7.995 1.00 95.38 357 LYS A O 1
ATOM 2787 N N . ALA A 1 358 ? -9.352 -3.075 7.272 1.00 96.88 358 ALA A N 1
ATOM 2788 C CA . ALA A 1 358 ? -9.585 -4.265 6.456 1.00 96.88 358 ALA A CA 1
ATOM 2789 C C . ALA A 1 358 ? -8.548 -4.425 5.339 1.00 96.88 358 ALA A C 1
ATOM 2791 O O . ALA A 1 358 ? -8.102 -5.537 5.049 1.00 96.88 358 ALA A O 1
ATOM 2792 N N . ASN A 1 359 ? -8.156 -3.343 4.668 1.00 97.75 359 ASN A N 1
ATOM 2793 C CA . ASN A 1 359 ? -7.135 -3.421 3.621 1.00 97.75 359 ASN A CA 1
ATOM 2794 C C . ASN A 1 359 ? -5.755 -3.762 4.198 1.00 97.75 359 ASN A C 1
ATOM 2796 O O . ASN A 1 359 ? -5.039 -4.564 3.599 1.00 97.75 359 ASN A O 1
ATOM 2800 N N . ARG A 1 360 ? -5.431 -3.253 5.389 1.00 96.44 360 ARG A N 1
ATOM 2801 C CA . ARG A 1 360 ? -4.239 -3.639 6.148 1.00 96.44 360 ARG A CA 1
ATOM 2802 C C . ARG A 1 360 ? -4.259 -5.109 6.577 1.00 96.44 360 ARG A C 1
ATOM 2804 O O . ARG A 1 360 ? -3.288 -5.815 6.348 1.00 96.44 360 ARG A O 1
ATOM 2811 N N . MET A 1 361 ? -5.388 -5.626 7.064 1.00 96.75 361 MET A N 1
ATOM 2812 C CA . MET A 1 361 ? -5.555 -7.061 7.349 1.00 96.75 361 MET A CA 1
ATOM 2813 C C . MET A 1 361 ? -5.216 -7.938 6.140 1.00 96.75 361 MET A C 1
ATOM 2815 O O . MET A 1 361 ? -4.484 -8.919 6.254 1.00 96.75 361 MET A O 1
ATOM 2819 N N . ARG A 1 362 ? -5.706 -7.573 4.949 1.00 97.75 362 ARG A N 1
ATOM 2820 C CA . ARG A 1 362 ? -5.365 -8.296 3.713 1.00 97.75 362 ARG A CA 1
ATOM 2821 C C . ARG A 1 362 ? -3.877 -8.207 3.393 1.00 97.75 362 ARG A C 1
ATOM 2823 O O . ARG A 1 362 ? -3.311 -9.192 2.919 1.00 97.75 362 ARG A O 1
ATOM 2830 N N . ALA A 1 363 ? -3.267 -7.047 3.637 1.00 97.81 363 ALA A N 1
ATOM 2831 C CA . ALA A 1 363 ? -1.841 -6.837 3.441 1.00 97.81 363 ALA A CA 1
ATOM 2832 C C . ALA A 1 363 ? -1.014 -7.786 4.323 1.00 97.81 363 ALA A C 1
ATOM 2834 O O . ALA A 1 363 ? -0.138 -8.495 3.833 1.00 97.81 363 ALA A O 1
ATOM 2835 N N . GLU A 1 364 ? -1.382 -7.915 5.592 1.00 97.50 364 GLU A N 1
ATOM 2836 C CA . GLU A 1 364 ? -0.733 -8.809 6.552 1.00 97.50 364 GLU A CA 1
ATOM 2837 C C . GLU A 1 364 ? -0.918 -10.294 6.228 1.00 97.50 364 GLU A C 1
ATOM 2839 O O . GLU A 1 364 ? 0.037 -11.074 6.294 1.00 97.50 364 GLU A O 1
ATOM 2844 N N . VAL A 1 365 ? -2.122 -10.698 5.807 1.00 97.56 365 VAL A N 1
ATOM 2845 C CA . VAL A 1 365 ? -2.389 -12.073 5.351 1.00 97.56 365 VAL A CA 1
ATOM 2846 C C . VAL A 1 365 ? -1.556 -12.400 4.109 1.00 97.56 365 VAL A C 1
ATOM 2848 O O . VAL A 1 365 ? -0.965 -13.482 4.021 1.00 97.56 365 VAL A O 1
ATOM 2851 N N . LEU A 1 366 ? -1.458 -11.467 3.160 1.00 98.06 366 LEU A N 1
ATOM 2852 C CA . LEU A 1 366 ? -0.627 -11.638 1.971 1.00 98.06 366 LEU A CA 1
ATOM 2853 C C . LEU A 1 366 ? 0.866 -11.693 2.332 1.00 98.06 366 LEU A C 1
ATOM 2855 O O . LEU A 1 366 ? 1.574 -12.573 1.844 1.00 98.06 366 LEU A O 1
ATOM 2859 N N . ALA A 1 367 ? 1.341 -10.818 3.221 1.00 97.81 367 ALA A N 1
ATOM 2860 C CA . ALA A 1 367 ? 2.721 -10.809 3.705 1.00 97.81 367 ALA A CA 1
ATOM 2861 C C . ALA A 1 367 ? 3.084 -12.143 4.379 1.00 97.81 367 ALA A C 1
ATOM 2863 O O . ALA A 1 367 ? 4.101 -12.760 4.049 1.00 97.81 367 ALA A O 1
ATOM 2864 N N . SER A 1 368 ? 2.211 -12.638 5.259 1.00 97.31 368 SER A N 1
ATOM 2865 C CA . SER A 1 368 ? 2.358 -13.942 5.913 1.00 97.31 368 SER A CA 1
ATOM 2866 C C . SER A 1 368 ? 2.375 -15.093 4.899 1.00 97.31 368 SER A C 1
ATOM 2868 O O . SER A 1 368 ? 3.213 -15.991 4.992 1.00 97.31 368 SER A O 1
ATOM 2870 N N . SER A 1 369 ? 1.549 -15.018 3.849 1.00 97.50 369 SER A N 1
ATOM 2871 C CA . SER A 1 369 ? 1.517 -16.011 2.762 1.00 97.50 369 SER A CA 1
ATOM 2872 C C . SER A 1 369 ? 2.819 -16.069 1.947 1.00 97.50 369 SER A C 1
ATOM 2874 O O . SER A 1 369 ? 3.150 -17.117 1.396 1.00 97.50 369 SER A O 1
ATOM 2876 N N . PHE A 1 370 ? 3.597 -14.981 1.906 1.00 97.62 370 PHE A N 1
ATOM 2877 C CA . PHE A 1 370 ? 4.952 -14.955 1.336 1.00 97.62 370 PHE A CA 1
ATOM 2878 C C . PHE A 1 370 ? 6.054 -15.384 2.323 1.00 97.62 370 PHE A C 1
ATOM 2880 O O . PHE A 1 370 ? 7.237 -15.409 1.968 1.00 97.62 370 PHE A O 1
ATOM 2887 N N . GLY A 1 371 ? 5.693 -15.739 3.558 1.00 96.69 371 GLY A N 1
ATOM 2888 C CA . GLY A 1 371 ? 6.634 -16.120 4.610 1.00 96.69 371 GLY A CA 1
ATOM 2889 C C . GLY A 1 371 ? 7.337 -14.930 5.269 1.00 96.69 371 GLY A C 1
ATOM 2890 O O . GLY A 1 371 ? 8.426 -15.094 5.823 1.00 96.69 371 GLY A O 1
ATOM 2891 N N . ILE A 1 372 ? 6.752 -13.728 5.214 1.00 96.00 372 ILE A N 1
ATOM 2892 C CA . ILE A 1 372 ? 7.282 -12.557 5.920 1.00 96.00 372 ILE A CA 1
ATOM 2893 C C . ILE A 1 372 ? 6.997 -12.719 7.418 1.00 96.00 372 ILE A C 1
ATOM 2895 O O . ILE A 1 372 ? 5.868 -12.572 7.886 1.00 96.00 372 ILE A O 1
ATOM 2899 N N . LEU A 1 373 ? 8.045 -13.047 8.179 1.00 95.44 373 LEU A N 1
ATOM 2900 C CA . LEU A 1 373 ? 7.970 -13.210 9.632 1.00 95.44 373 LEU A CA 1
ATOM 2901 C C . LEU A 1 373 ? 7.540 -11.900 10.305 1.00 95.44 373 LEU A C 1
ATOM 2903 O O . LEU A 1 373 ? 8.180 -10.862 10.113 1.00 95.44 373 LEU A O 1
ATOM 2907 N N . GLY A 1 374 ? 6.492 -11.972 11.124 1.00 92.88 374 GLY A N 1
ATOM 2908 C CA . GLY A 1 374 ? 5.862 -10.812 11.757 1.00 92.88 374 GLY A CA 1
ATOM 2909 C C . GLY A 1 374 ? 4.717 -10.204 10.952 1.00 92.88 374 GLY A C 1
ATOM 2910 O O . GLY A 1 374 ? 4.140 -9.223 11.404 1.00 92.88 374 GLY A O 1
ATOM 2911 N N . GLY A 1 375 ? 4.360 -10.760 9.788 1.00 92.69 375 GLY A N 1
ATOM 2912 C CA . GLY A 1 375 ? 3.288 -10.205 8.960 1.00 92.69 375 GLY A CA 1
ATOM 2913 C C . GLY A 1 375 ? 1.940 -10.129 9.667 1.00 92.69 375 GLY A C 1
ATOM 2914 O O . GLY A 1 375 ? 1.292 -9.101 9.604 1.00 92.69 375 GLY A O 1
ATOM 2915 N N . ASN A 1 376 ? 1.559 -11.171 10.403 1.00 91.00 376 ASN A N 1
ATOM 2916 C CA . ASN A 1 376 ? 0.252 -11.293 11.058 1.00 91.00 376 ASN A CA 1
ATOM 2917 C C . ASN A 1 376 ? 0.282 -11.112 12.587 1.00 91.00 376 ASN A C 1
ATOM 2919 O O . ASN A 1 376 ? -0.685 -11.467 13.255 1.00 91.00 376 ASN A O 1
ATOM 2923 N N . TYR A 1 377 ? 1.411 -10.680 13.151 1.00 91.88 377 TYR A N 1
ATOM 2924 C CA . TYR A 1 377 ? 1.546 -10.468 14.600 1.00 91.88 377 TYR A CA 1
ATOM 2925 C C . TYR A 1 377 ? 2.454 -9.292 14.978 1.00 91.88 377 TYR A C 1
ATOM 2927 O O . TYR A 1 377 ? 2.509 -8.928 16.148 1.00 91.88 377 TYR A O 1
ATOM 2935 N N . GLU A 1 378 ? 3.146 -8.681 14.013 1.00 94.06 378 GLU A N 1
ATOM 2936 C CA . GLU A 1 378 ? 3.972 -7.490 14.215 1.00 94.06 378 GLU A CA 1
ATOM 2937 C C . GLU A 1 378 ? 3.732 -6.413 13.138 1.00 94.06 378 GLU A C 1
ATOM 2939 O O . GLU A 1 378 ? 4.594 -5.560 12.940 1.00 94.06 378 GLU A O 1
ATOM 2944 N N . HIS A 1 379 ? 2.621 -6.477 12.391 1.00 95.00 379 HIS A N 1
ATOM 2945 C CA . HIS A 1 379 ? 2.313 -5.563 11.282 1.00 95.00 379 HIS A CA 1
ATOM 2946 C C . HIS A 1 379 ? 3.437 -5.402 10.231 1.00 95.00 379 HIS A C 1
ATOM 2948 O O . HIS A 1 379 ? 3.621 -4.334 9.642 1.00 95.00 379 HIS A O 1
ATOM 2954 N N . ARG A 1 380 ? 4.245 -6.447 9.993 1.00 93.06 380 ARG A N 1
ATOM 2955 C CA . ARG A 1 380 ? 5.396 -6.361 9.075 1.00 93.06 380 ARG A CA 1
ATOM 2956 C C . ARG A 1 380 ? 5.036 -6.701 7.632 1.00 93.06 380 ARG A C 1
ATOM 2958 O O . ARG A 1 380 ? 4.753 -7.847 7.306 1.00 93.06 380 ARG A O 1
ATOM 2965 N N . GLU A 1 381 ? 5.230 -5.750 6.728 1.00 92.12 381 GLU A N 1
ATOM 2966 C CA . GLU A 1 381 ? 4.972 -5.954 5.290 1.00 92.12 381 GLU A CA 1
ATOM 2967 C C . GLU A 1 381 ? 6.233 -6.254 4.459 1.00 92.12 381 GLU A C 1
ATOM 2969 O O . GLU A 1 381 ? 6.154 -6.617 3.283 1.00 92.12 381 GLU A O 1
ATOM 2974 N N . VAL A 1 382 ? 7.419 -6.125 5.064 1.00 92.50 382 VAL A N 1
ATOM 2975 C CA . VAL A 1 382 ? 8.722 -6.345 4.417 1.00 92.50 382 VAL A CA 1
ATOM 2976 C C . VAL A 1 382 ? 9.567 -7.353 5.191 1.00 92.50 382 VAL A C 1
ATOM 2978 O O . VAL A 1 382 ? 9.479 -7.470 6.414 1.00 92.50 382 VAL A O 1
ATOM 2981 N N . THR A 1 383 ? 10.430 -8.087 4.481 1.00 92.69 383 THR A N 1
ATOM 2982 C CA . THR A 1 383 ? 11.333 -9.053 5.124 1.00 92.69 383 THR A CA 1
ATOM 2983 C C . THR A 1 383 ? 12.320 -8.347 6.055 1.00 92.69 383 THR A C 1
ATOM 2985 O O . THR A 1 383 ? 12.741 -7.218 5.803 1.00 92.69 383 THR A O 1
ATOM 2988 N N . GLN A 1 384 ? 12.756 -9.024 7.122 1.00 91.62 384 GLN A N 1
ATOM 2989 C CA . GLN A 1 384 ? 13.708 -8.441 8.077 1.00 91.62 384 GLN A CA 1
ATOM 2990 C C . GLN A 1 384 ? 15.041 -8.046 7.419 1.00 91.62 384 GLN A C 1
ATOM 2992 O O . GLN A 1 384 ? 15.654 -7.060 7.823 1.00 91.62 384 GLN A O 1
ATOM 2997 N N . VAL A 1 385 ? 15.488 -8.803 6.412 1.00 91.31 385 VAL A N 1
ATOM 2998 C CA . VAL A 1 385 ? 16.719 -8.504 5.664 1.00 91.31 385 VAL A CA 1
ATOM 2999 C C . VAL A 1 385 ? 16.569 -7.189 4.901 1.00 91.31 385 VAL A C 1
ATOM 3001 O O . VAL A 1 385 ? 17.408 -6.306 5.060 1.00 91.31 385 VAL A O 1
ATOM 3004 N N . MET A 1 386 ? 15.466 -7.024 4.164 1.00 92.69 386 MET A N 1
ATOM 3005 C CA . MET A 1 386 ? 15.166 -5.777 3.456 1.00 92.69 386 MET A CA 1
ATOM 3006 C C . MET A 1 386 ? 15.000 -4.608 4.417 1.00 92.69 386 MET A C 1
ATOM 3008 O O . MET A 1 386 ? 15.579 -3.557 4.182 1.00 92.69 386 MET A O 1
ATOM 3012 N N . ARG A 1 387 ? 14.281 -4.795 5.532 1.00 89.94 387 ARG A N 1
ATOM 3013 C CA . ARG A 1 387 ? 14.083 -3.738 6.531 1.00 89.94 387 ARG A CA 1
ATOM 3014 C C . ARG A 1 387 ? 15.410 -3.205 7.067 1.00 89.94 387 ARG A C 1
ATOM 3016 O O . ARG A 1 387 ? 15.557 -1.999 7.199 1.00 89.94 387 ARG A O 1
ATOM 3023 N N . ARG A 1 388 ? 16.376 -4.083 7.365 1.00 90.12 388 ARG A N 1
ATOM 3024 C CA . ARG A 1 388 ? 17.714 -3.660 7.818 1.00 90.12 388 ARG A CA 1
ATOM 3025 C C . ARG A 1 388 ? 18.444 -2.875 6.731 1.00 90.12 388 ARG A C 1
ATOM 3027 O O . ARG A 1 388 ? 18.892 -1.770 6.997 1.00 90.12 388 ARG A O 1
ATOM 3034 N N . ALA A 1 389 ? 18.480 -3.401 5.504 1.00 90.31 389 ALA A N 1
ATOM 3035 C CA . ALA A 1 389 ? 19.102 -2.709 4.375 1.00 90.31 389 ALA A CA 1
ATOM 3036 C C . ALA A 1 389 ? 18.471 -1.326 4.120 1.00 90.31 389 ALA A C 1
ATOM 3038 O O . ALA A 1 389 ? 19.176 -0.355 3.858 1.00 90.31 389 ALA A O 1
ATOM 3039 N N . GLN A 1 390 ? 17.147 -1.223 4.244 1.00 90.50 390 GLN A N 1
ATOM 3040 C CA . GLN A 1 390 ? 16.400 0.026 4.112 1.00 90.50 390 GLN A CA 1
ATOM 3041 C C . GLN A 1 390 ? 16.704 0.997 5.259 1.00 90.50 390 GLN A C 1
ATOM 3043 O O . GLN A 1 390 ? 16.940 2.170 5.001 1.00 90.50 390 GLN A O 1
ATOM 3048 N N . PHE A 1 391 ? 16.740 0.531 6.509 1.00 87.19 391 PHE A N 1
ATOM 3049 C CA . PHE A 1 391 ? 17.026 1.385 7.666 1.00 87.19 391 PHE A CA 1
ATOM 3050 C C . PHE A 1 391 ? 18.454 1.949 7.643 1.00 87.19 391 PHE A C 1
ATOM 3052 O O . PHE A 1 391 ? 18.670 3.094 8.027 1.00 87.19 391 PHE A O 1
ATOM 3059 N N . ASP A 1 392 ? 19.415 1.173 7.138 1.00 90.12 392 ASP A N 1
ATOM 3060 C CA . ASP A 1 392 ? 20.818 1.584 7.033 1.00 90.12 392 ASP A CA 1
ATOM 3061 C C . ASP A 1 392 ? 21.089 2.520 5.835 1.00 90.12 392 ASP A C 1
ATOM 3063 O O . ASP A 1 392 ? 22.177 3.090 5.728 1.00 90.12 392 ASP A O 1
ATOM 3067 N N . THR A 1 393 ? 20.120 2.690 4.925 1.00 91.88 393 THR A N 1
ATOM 3068 C CA . THR A 1 393 ? 20.282 3.483 3.699 1.00 91.88 393 THR A CA 1
ATOM 3069 C C . THR A 1 393 ? 19.648 4.874 3.840 1.00 91.88 393 THR A C 1
ATOM 3071 O O . THR A 1 393 ? 18.418 4.975 3.790 1.00 91.88 393 THR A O 1
ATOM 3074 N N . PRO A 1 394 ? 20.451 5.954 3.925 1.00 91.75 394 PRO A N 1
ATOM 3075 C CA . PRO A 1 394 ? 19.949 7.303 4.178 1.00 91.75 394 PRO A CA 1
ATOM 3076 C C . PRO A 1 394 ? 19.020 7.829 3.070 1.00 91.75 394 PRO A C 1
ATOM 3078 O O . PRO A 1 394 ? 19.173 7.505 1.884 1.00 91.75 394 PRO A O 1
ATOM 3081 N N . CYS A 1 395 ? 18.059 8.658 3.471 1.00 91.06 395 CYS A N 1
ATOM 3082 C CA . CYS A 1 395 ? 17.186 9.459 2.615 1.00 91.06 395 CYS A CA 1
ATOM 3083 C C . CYS A 1 395 ? 17.625 10.929 2.520 1.00 91.06 395 CYS A C 1
ATOM 3085 O O . CYS A 1 395 ? 17.266 11.603 1.551 1.00 91.06 395 CYS A O 1
ATOM 3087 N N . ASP A 1 396 ? 18.366 11.455 3.499 1.00 87.19 396 ASP A N 1
ATOM 3088 C CA . ASP A 1 396 ? 18.909 12.813 3.464 1.00 87.19 396 ASP A CA 1
ATOM 3089 C C . ASP A 1 396 ? 20.363 12.775 2.975 1.00 87.19 396 ASP A C 1
ATOM 3091 O O . ASP A 1 396 ? 21.294 12.403 3.690 1.00 87.19 396 ASP A O 1
ATOM 3095 N N . ARG A 1 397 ? 20.565 13.132 1.704 1.00 84.56 397 ARG A N 1
ATOM 3096 C CA . ARG A 1 397 ? 21.880 13.148 1.049 1.00 84.56 397 ARG A CA 1
ATOM 3097 C C . ARG A 1 397 ? 22.172 14.500 0.418 1.00 84.56 397 ARG A C 1
ATOM 3099 O O . ARG A 1 397 ? 21.275 15.287 0.128 1.00 84.56 397 ARG A O 1
ATOM 3106 N N . GLU A 1 398 ? 23.442 14.783 0.153 1.00 80.25 398 GLU A N 1
ATOM 3107 C CA . GLU A 1 398 ? 23.807 15.998 -0.576 1.00 80.25 398 GLU A CA 1
ATOM 3108 C C . GLU A 1 398 ? 23.120 16.022 -1.955 1.00 80.25 398 GLU A C 1
ATOM 3110 O O . GLU A 1 398 ? 23.158 15.045 -2.699 1.00 80.25 398 GLU A O 1
ATOM 3115 N N . GLY A 1 399 ? 22.444 17.128 -2.277 1.00 74.88 399 GLY A N 1
ATOM 3116 C CA . GLY A 1 399 ? 21.631 17.249 -3.494 1.00 74.88 399 GLY A CA 1
ATOM 3117 C C . GLY A 1 399 ? 20.212 16.681 -3.382 1.00 74.88 399 GLY A C 1
ATOM 3118 O O . GLY A 1 399 ? 19.412 16.905 -4.288 1.00 74.88 399 GLY A O 1
ATOM 3119 N N . ALA A 1 400 ? 19.865 16.024 -2.269 1.00 72.75 400 ALA A N 1
ATOM 3120 C CA . ALA A 1 400 ? 18.494 15.630 -1.986 1.00 72.75 400 ALA A CA 1
ATOM 3121 C C . ALA A 1 400 ? 17.556 16.851 -1.984 1.00 72.75 400 ALA A C 1
ATOM 3123 O O . ALA A 1 400 ? 17.934 17.942 -1.523 1.00 72.75 400 ALA A O 1
ATOM 3124 N N . PRO A 1 401 ? 16.308 16.678 -2.448 1.00 71.38 401 PRO A N 1
ATOM 3125 C CA . PRO A 1 401 ? 15.270 17.677 -2.300 1.00 71.38 401 PRO A CA 1
ATOM 3126 C C . PRO A 1 401 ? 15.102 18.162 -0.862 1.00 71.38 401 PRO A C 1
ATOM 3128 O O . PRO A 1 401 ? 15.244 17.409 0.100 1.00 71.38 401 PRO A O 1
ATOM 3131 N N . LEU A 1 402 ? 14.666 19.417 -0.712 1.00 77.69 402 LEU A N 1
ATOM 3132 C CA . LEU A 1 402 ? 14.313 19.993 0.594 1.00 77.69 402 LEU A CA 1
ATOM 3133 C C . LEU A 1 402 ? 13.226 19.189 1.337 1.00 77.69 402 LEU A C 1
ATOM 3135 O O . LEU A 1 402 ? 13.060 19.370 2.538 1.00 77.69 402 LEU A O 1
ATOM 3139 N N . ALA A 1 403 ? 12.510 18.300 0.637 1.00 82.19 403 ALA A N 1
ATOM 3140 C CA . ALA A 1 403 ? 11.449 17.454 1.171 1.00 82.19 403 ALA A CA 1
ATOM 3141 C C . ALA A 1 403 ? 11.906 16.449 2.249 1.00 82.19 403 ALA A C 1
ATOM 3143 O O . ALA A 1 403 ? 11.053 15.938 2.967 1.00 82.19 403 ALA A O 1
ATOM 3144 N N . CYS A 1 404 ? 13.208 16.186 2.399 1.00 85.81 404 CYS A N 1
ATOM 3145 C CA . CYS A 1 404 ? 13.736 15.292 3.443 1.00 85.81 404 CYS A CA 1
ATOM 3146 C C . CYS A 1 404 ? 14.575 15.999 4.510 1.00 85.81 404 CYS A C 1
ATOM 3148 O O . CYS A 1 404 ? 15.183 15.341 5.354 1.00 85.81 404 CYS A O 1
ATOM 3150 N N . ARG A 1 405 ? 14.587 17.339 4.492 1.00 89.00 405 ARG A N 1
ATOM 3151 C CA . ARG A 1 405 ? 15.284 18.140 5.497 1.00 89.00 405 ARG A CA 1
ATOM 3152 C C . ARG A 1 405 ? 14.372 18.380 6.688 1.00 89.00 405 ARG A C 1
ATOM 3154 O O . ARG A 1 405 ? 13.479 19.233 6.644 1.00 89.00 405 ARG A O 1
ATOM 3161 N N . ALA A 1 406 ? 14.637 17.638 7.753 1.00 93.00 406 ALA A N 1
ATOM 3162 C CA . ALA A 1 406 ? 13.890 17.733 8.992 1.00 93.00 406 ALA A CA 1
ATOM 3163 C C . ALA A 1 406 ? 13.962 19.142 9.592 1.00 93.00 406 ALA A C 1
ATOM 3165 O O . ALA A 1 406 ? 15.024 19.763 9.666 1.00 93.00 406 ALA A O 1
ATOM 3166 N N . ASN A 1 407 ? 12.819 19.633 10.070 1.00 94.31 407 ASN A N 1
ATOM 3167 C CA . ASN A 1 407 ? 12.745 20.812 10.920 1.00 94.31 407 ASN A CA 1
ATOM 3168 C C . ASN A 1 407 ? 12.149 20.405 12.279 1.00 94.31 407 ASN A C 1
ATOM 3170 O O . ASN A 1 407 ? 10.921 20.319 12.403 1.00 94.31 407 ASN A O 1
ATOM 3174 N N . PRO A 1 408 ? 12.997 20.179 13.303 1.00 94.12 408 PRO A N 1
ATOM 3175 C CA . PRO A 1 408 ? 12.559 19.743 14.631 1.00 94.12 408 PRO A CA 1
ATOM 3176 C C . PRO A 1 408 ? 11.526 20.671 15.289 1.00 94.12 408 PRO A C 1
ATOM 3178 O O . PRO A 1 408 ? 10.731 20.226 16.115 1.00 94.12 408 PRO A O 1
ATOM 3181 N N . ALA A 1 409 ? 11.481 21.954 14.911 1.00 93.25 409 ALA A N 1
ATOM 3182 C CA . ALA A 1 409 ? 10.521 22.907 15.467 1.00 93.25 409 ALA A CA 1
ATOM 3183 C C . ALA A 1 409 ? 9.074 22.656 14.999 1.00 93.25 409 ALA A C 1
ATOM 3185 O O . ALA A 1 409 ? 8.134 22.955 15.737 1.00 93.25 409 ALA A O 1
ATOM 3186 N N . PHE A 1 410 ? 8.899 22.116 13.788 1.00 95.50 410 PHE A N 1
ATOM 3187 C CA . PHE A 1 410 ? 7.596 21.837 13.165 1.00 95.50 410 PHE A CA 1
ATOM 3188 C C . PHE A 1 410 ? 7.288 20.338 13.065 1.00 95.50 410 PHE A C 1
ATOM 3190 O O . PHE A 1 410 ? 6.263 19.969 12.497 1.00 95.50 410 PHE A O 1
ATOM 3197 N N . GLY A 1 411 ? 8.200 19.483 13.538 1.00 94.50 411 GLY A N 1
ATOM 3198 C CA . GLY A 1 411 ? 8.058 18.034 13.442 1.00 94.50 411 GLY A CA 1
ATOM 3199 C C . GLY A 1 411 ? 8.170 17.501 12.015 1.00 94.50 411 GLY A C 1
ATOM 3200 O O . GLY A 1 411 ? 7.764 16.381 11.756 1.00 94.50 411 GLY A O 1
ATOM 3201 N N . GLY A 1 412 ? 8.714 18.254 11.062 1.00 92.19 412 GLY A N 1
ATOM 3202 C CA . GLY A 1 412 ? 8.834 17.779 9.686 1.00 92.19 412 GLY A CA 1
ATOM 3203 C C . GLY A 1 412 ? 9.542 18.778 8.782 1.00 92.19 412 GLY A C 1
ATOM 3204 O O . GLY A 1 412 ? 9.788 19.908 9.169 1.00 92.19 412 GLY A O 1
ATOM 3205 N N . THR A 1 413 ? 9.901 18.424 7.559 1.00 93.00 413 THR A N 1
ATOM 3206 C CA . THR A 1 413 ? 9.618 17.146 6.898 1.00 93.00 413 THR A CA 1
ATOM 3207 C C . THR A 1 413 ? 10.760 16.160 7.125 1.00 93.00 413 THR A C 1
ATOM 3209 O O . THR A 1 413 ? 11.910 16.472 6.838 1.00 93.00 413 THR A O 1
ATOM 3212 N N . TYR A 1 414 ? 10.448 14.989 7.672 1.00 95.00 414 TYR A N 1
ATOM 3213 C CA . TYR A 1 414 ? 11.375 13.858 7.717 1.00 95.00 414 TYR A CA 1
ATOM 3214 C C . TYR A 1 414 ? 11.116 12.970 6.500 1.00 95.00 414 TYR A C 1
ATOM 3216 O O . TYR A 1 414 ? 10.061 13.073 5.873 1.00 95.00 414 TYR A O 1
ATOM 3224 N N . CYS A 1 415 ? 12.041 12.071 6.191 1.00 94.75 415 CYS A N 1
ATOM 3225 C CA . CYS A 1 415 ? 11.845 11.017 5.212 1.00 94.75 415 CYS A CA 1
ATOM 3226 C C . CYS A 1 415 ? 12.174 9.657 5.797 1.00 94.75 415 CYS A C 1
ATOM 3228 O O . CYS A 1 415 ? 13.119 9.500 6.556 1.00 94.75 415 CYS A O 1
ATOM 3230 N N . THR A 1 416 ? 11.389 8.659 5.424 1.00 94.75 416 THR A N 1
ATOM 3231 C CA . THR A 1 416 ? 11.572 7.290 5.892 1.00 94.75 416 THR A CA 1
ATOM 3232 C C . THR A 1 416 ? 11.416 6.314 4.742 1.00 94.75 416 THR A C 1
ATOM 3234 O O . THR A 1 416 ? 10.625 6.547 3.828 1.00 94.75 416 THR A O 1
ATOM 3237 N N . ARG A 1 417 ? 12.158 5.206 4.808 1.00 94.12 417 ARG A N 1
ATOM 3238 C CA . ARG A 1 417 ? 11.998 4.041 3.925 1.00 94.12 417 ARG A CA 1
ATOM 3239 C C . ARG A 1 417 ? 11.029 3.002 4.472 1.00 94.12 417 ARG A C 1
ATOM 3241 O O . ARG A 1 417 ? 10.851 1.958 3.856 1.00 94.12 417 ARG A O 1
ATOM 3248 N N . PHE A 1 418 ? 10.411 3.271 5.620 1.00 94.06 418 PHE A N 1
ATOM 3249 C CA . PHE A 1 418 ? 9.485 2.341 6.255 1.00 94.06 418 PHE A CA 1
ATOM 3250 C C . PHE A 1 418 ? 8.342 1.920 5.310 1.00 94.06 418 PHE A C 1
ATOM 3252 O O . PHE A 1 418 ? 7.968 0.752 5.281 1.00 94.06 418 PHE A O 1
ATOM 3259 N N . PHE A 1 419 ? 7.861 2.839 4.465 1.00 93.19 419 PHE A N 1
ATOM 3260 C CA . PHE A 1 419 ? 6.815 2.567 3.476 1.00 93.19 419 PHE A CA 1
ATOM 3261 C C . PHE A 1 419 ? 7.422 1.997 2.186 1.00 93.19 419 PHE A C 1
ATOM 3263 O O . PHE A 1 419 ? 7.874 2.732 1.302 1.00 93.19 419 PHE A O 1
ATOM 3270 N N . SER A 1 420 ? 7.464 0.667 2.096 1.00 90.12 420 SER A N 1
ATOM 3271 C CA . SER A 1 420 ? 7.887 -0.068 0.894 1.00 90.12 420 SER A CA 1
ATOM 3272 C C . SER A 1 420 ? 9.303 0.258 0.404 1.00 90.12 420 SER A C 1
ATOM 3274 O O . SER A 1 420 ? 9.576 0.155 -0.788 1.00 90.12 420 SER A O 1
ATOM 3276 N N . GLY A 1 421 ? 10.209 0.679 1.296 1.00 92.50 421 GLY A N 1
ATOM 3277 C CA . GLY A 1 421 ? 11.605 1.016 0.989 1.00 92.50 421 GLY A CA 1
ATOM 3278 C C . GLY A 1 421 ? 11.826 2.316 0.201 1.00 92.50 421 GLY A C 1
ATOM 3279 O O . GLY A 1 421 ? 12.972 2.687 -0.080 1.00 92.50 421 GLY A O 1
ATOM 3280 N N . VAL A 1 422 ? 10.752 3.030 -0.139 1.00 93.62 422 VAL A N 1
ATOM 3281 C CA . VAL A 1 422 ? 10.790 4.313 -0.849 1.00 93.62 422 VAL A CA 1
ATOM 3282 C C . VAL A 1 422 ? 10.984 5.445 0.157 1.00 93.62 422 VAL A C 1
ATOM 3284 O O . VAL A 1 422 ? 10.250 5.515 1.139 1.00 93.62 422 VAL A O 1
ATOM 3287 N N . CYS A 1 423 ? 11.922 6.366 -0.099 1.00 93.56 423 CYS A N 1
ATOM 3288 C CA . CYS A 1 423 ? 12.087 7.581 0.712 1.00 93.56 423 CYS A CA 1
ATOM 3289 C C . CYS A 1 423 ? 10.853 8.476 0.627 1.00 93.56 423 CYS A C 1
ATOM 3291 O O . CYS A 1 423 ? 10.719 9.293 -0.279 1.00 93.56 423 CYS A O 1
ATOM 3293 N N . SER A 1 424 ? 9.972 8.317 1.600 1.00 93.19 424 SER A N 1
ATOM 3294 C CA . SER A 1 424 ? 8.670 8.963 1.668 1.00 93.19 424 SER A CA 1
ATOM 3295 C C . SER A 1 424 ? 8.690 10.031 2.745 1.00 93.19 424 SER A C 1
ATOM 3297 O O . SER A 1 424 ? 9.213 9.780 3.832 1.00 93.19 424 SER A O 1
ATOM 3299 N N . SER A 1 425 ? 8.088 11.190 2.489 1.00 93.69 425 SER A N 1
ATOM 3300 C CA . SER A 1 425 ? 7.970 12.215 3.521 1.00 93.69 425 SER A CA 1
ATOM 3301 C C . SER A 1 425 ? 7.007 11.793 4.634 1.00 93.69 425 SER A C 1
ATOM 3303 O O . SER A 1 425 ? 5.965 11.181 4.391 1.00 93.69 425 SER A O 1
ATOM 3305 N N . CYS A 1 426 ? 7.355 12.148 5.865 1.00 96.00 426 CYS A N 1
ATOM 3306 C CA . CYS A 1 426 ? 6.533 11.950 7.049 1.00 96.00 426 CYS A CA 1
ATOM 3307 C C . CYS A 1 426 ? 6.738 13.105 8.039 1.00 96.00 426 CYS A C 1
ATOM 3309 O O . CYS A 1 426 ? 7.636 13.943 7.876 1.00 96.00 426 CYS A O 1
ATOM 3311 N N . TYR A 1 427 ? 5.900 13.165 9.072 1.00 97.31 427 TYR A N 1
ATOM 3312 C CA . TYR A 1 427 ? 6.058 14.139 10.147 1.00 97.31 427 TYR A CA 1
ATOM 3313 C C . TYR A 1 427 ? 5.779 13.556 11.538 1.00 97.31 427 TYR A C 1
ATOM 3315 O O . TYR A 1 427 ? 5.077 12.560 11.694 1.00 97.31 427 TYR A O 1
ATOM 3323 N N . ILE A 1 428 ? 6.340 14.202 12.554 1.00 98.00 428 ILE A N 1
ATOM 3324 C CA . ILE A 1 428 ? 6.124 13.959 13.976 1.00 98.00 428 ILE A CA 1
ATOM 3325 C C . ILE A 1 428 ? 5.002 14.901 14.449 1.00 98.00 428 ILE A C 1
ATOM 3327 O O . ILE A 1 428 ? 5.193 16.122 14.438 1.00 98.00 428 ILE A O 1
ATOM 3331 N N . PRO A 1 429 ? 3.820 14.387 14.832 1.00 97.62 429 PRO A N 1
ATOM 3332 C CA . PRO A 1 429 ? 2.735 15.208 15.364 1.00 97.62 429 PRO A CA 1
ATOM 3333 C C . PRO A 1 429 ? 3.062 15.752 16.761 1.00 97.62 429 PRO A C 1
ATOM 3335 O O . PRO A 1 429 ? 3.989 15.288 17.414 1.00 97.62 429 PRO A O 1
ATOM 3338 N N . GLY A 1 430 ? 2.297 16.749 17.225 1.00 97.19 430 GLY A N 1
ATOM 3339 C CA . GLY A 1 430 ? 2.397 17.241 18.607 1.00 97.19 430 GLY A CA 1
ATOM 3340 C C . GLY A 1 430 ? 3.567 18.162 18.927 1.00 97.19 430 GLY A C 1
ATOM 3341 O O . GLY A 1 430 ? 3.828 18.454 20.096 1.00 97.19 430 GLY A O 1
ATOM 3342 N N . THR A 1 431 ? 4.304 18.615 17.921 1.00 97.81 431 THR A N 1
ATOM 3343 C CA . THR A 1 431 ? 5.357 19.611 18.109 1.00 97.81 431 THR A CA 1
ATOM 3344 C C . THR A 1 431 ? 4.785 20.969 18.502 1.00 97.81 431 THR A C 1
ATOM 3346 O O . THR A 1 431 ? 3.616 21.283 18.266 1.00 97.81 431 THR A O 1
ATOM 3349 N N . LYS A 1 432 ? 5.629 21.814 19.103 1.00 97.06 432 LYS A N 1
ATOM 3350 C CA . LYS A 1 432 ? 5.267 23.167 19.546 1.00 97.06 432 LYS A CA 1
ATOM 3351 C C . LYS A 1 432 ? 4.664 24.010 18.420 1.00 97.06 432 LYS A C 1
ATOM 3353 O O . LYS A 1 432 ? 3.753 24.801 18.665 1.00 97.06 432 LYS A O 1
ATOM 3358 N N . HIS A 1 433 ? 5.161 23.839 17.198 1.00 96.81 433 HIS A N 1
ATOM 3359 C CA . HIS A 1 433 ? 4.539 24.374 15.995 1.00 96.81 433 HIS A CA 1
ATOM 3360 C C . HIS A 1 433 ? 3.922 23.230 15.201 1.00 96.81 433 HIS A C 1
ATOM 3362 O O . HIS A 1 433 ? 4.595 22.241 14.923 1.00 96.81 433 HIS A O 1
ATOM 3368 N N . ALA A 1 434 ? 2.646 23.365 14.841 1.00 94.94 434 ALA A N 1
ATOM 3369 C CA . ALA A 1 434 ? 1.962 22.364 14.037 1.00 94.94 434 ALA A CA 1
ATOM 3370 C C . ALA A 1 434 ? 2.589 22.270 12.640 1.00 94.94 434 ALA A C 1
ATOM 3372 O O . ALA A 1 434 ? 2.891 23.292 12.013 1.00 94.94 434 ALA A O 1
ATOM 3373 N N . TYR A 1 435 ? 2.747 21.045 12.146 1.00 95.69 435 TYR A N 1
ATOM 3374 C CA . TYR A 1 435 ? 3.154 20.802 10.770 1.00 95.69 435 TYR A CA 1
ATOM 3375 C C . TYR A 1 435 ? 2.070 21.330 9.803 1.00 95.69 435 TYR A C 1
ATOM 3377 O O . TYR A 1 435 ? 0.882 21.100 10.039 1.00 95.69 435 TYR A O 1
ATOM 3385 N N . PRO A 1 436 ? 2.427 22.048 8.720 1.00 94.19 436 PRO A N 1
ATOM 3386 C CA . PRO A 1 436 ? 1.455 22.758 7.882 1.00 94.19 436 PRO A CA 1
ATOM 3387 C C . PRO A 1 436 ? 0.569 21.856 7.007 1.00 94.19 436 PRO A C 1
ATOM 3389 O O . PRO A 1 436 ? -0.356 22.363 6.375 1.00 94.19 436 PRO A O 1
ATOM 3392 N N . ILE A 1 437 ? 0.841 20.548 6.939 1.00 92.75 437 ILE A N 1
ATOM 3393 C CA . ILE A 1 437 ? 0.079 19.585 6.133 1.00 92.75 437 ILE A CA 1
ATOM 3394 C C . ILE A 1 437 ? -0.543 18.545 7.083 1.00 92.75 437 ILE A C 1
ATOM 3396 O O . ILE A 1 437 ? 0.124 17.568 7.417 1.00 92.75 437 ILE A O 1
ATOM 3400 N N . PRO A 1 438 ? -1.796 18.732 7.534 1.00 87.00 438 PRO A N 1
ATOM 3401 C CA . PRO A 1 438 ? -2.412 17.867 8.548 1.00 87.00 438 PRO A CA 1
ATOM 3402 C C . PRO A 1 438 ? -2.588 16.411 8.079 1.00 87.00 438 PRO A C 1
ATOM 3404 O O . PRO A 1 438 ? -2.483 15.478 8.872 1.00 87.00 438 PRO A O 1
ATOM 3407 N N . ASP A 1 439 ? -2.773 16.206 6.774 1.00 90.50 439 ASP A N 1
ATOM 3408 C CA . ASP A 1 439 ? -2.990 14.880 6.184 1.00 90.50 439 ASP A CA 1
ATOM 3409 C C . ASP A 1 439 ? -1.686 14.182 5.752 1.00 90.50 439 ASP A C 1
ATOM 3411 O O . ASP A 1 439 ? -1.729 13.100 5.169 1.00 90.50 439 ASP A O 1
ATOM 3415 N N . ALA A 1 440 ? -0.510 14.782 5.992 1.00 93.19 440 ALA A N 1
ATOM 3416 C CA . ALA A 1 440 ? 0.773 14.112 5.742 1.00 93.19 440 ALA A CA 1
ATOM 3417 C C . ALA A 1 440 ? 0.909 12.886 6.649 1.00 93.19 440 ALA A C 1
ATOM 3419 O O . ALA A 1 440 ? 0.294 12.873 7.695 1.00 93.19 440 ALA A O 1
ATOM 3420 N N . VAL A 1 441 ? 1.687 11.862 6.308 1.00 94.94 441 VAL A N 1
ATOM 3421 C CA . VAL A 1 441 ? 1.747 10.617 7.102 1.00 94.94 441 VAL A CA 1
ATOM 3422 C C . VAL A 1 441 ? 2.620 10.793 8.351 1.00 94.94 441 VAL A C 1
ATOM 3424 O O . VAL A 1 441 ? 3.596 11.543 8.323 1.00 94.94 441 VAL A O 1
ATOM 3427 N N . TYR A 1 442 ? 2.272 10.125 9.458 1.00 97.81 442 TYR A N 1
ATOM 3428 C CA . TYR A 1 442 ? 3.120 10.122 10.656 1.00 97.81 442 TYR A CA 1
ATOM 3429 C C . TYR A 1 442 ? 4.382 9.294 10.435 1.00 97.81 442 TYR A C 1
ATOM 3431 O O . TYR A 1 442 ? 4.347 8.265 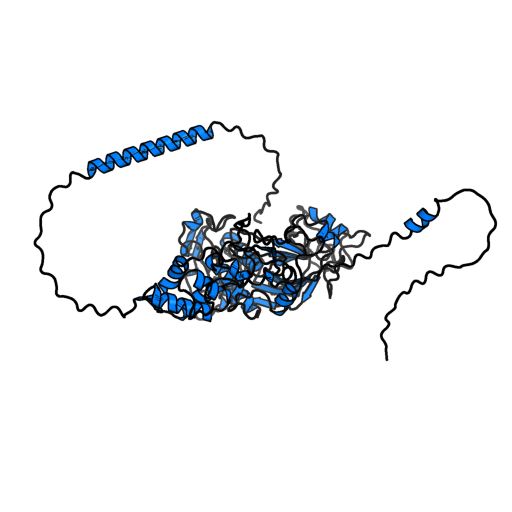9.763 1.00 97.81 442 TYR A O 1
ATOM 3439 N N . CYS A 1 443 ? 5.497 9.744 10.996 1.00 97.88 443 CYS A N 1
ATOM 3440 C CA . CYS A 1 443 ? 6.731 8.972 10.969 1.00 97.88 443 CYS A CA 1
ATOM 3441 C C . CYS A 1 443 ? 6.634 7.724 11.861 1.00 97.88 443 CYS A C 1
ATOM 3443 O O . CYS A 1 443 ? 5.879 7.729 12.833 1.00 97.88 443 CYS A O 1
ATOM 3445 N N . PRO A 1 444 ? 7.418 6.670 11.579 1.00 97.38 444 PRO A N 1
ATOM 3446 C CA . PRO A 1 444 ? 7.584 5.583 12.533 1.00 97.38 444 PRO A CA 1
ATOM 3447 C C . PRO A 1 444 ? 8.276 6.087 13.810 1.00 97.38 444 PRO A C 1
ATOM 3449 O O . PRO A 1 444 ? 9.056 7.044 13.760 1.00 97.38 444 PRO A O 1
ATOM 3452 N N . TYR A 1 445 ? 8.013 5.444 14.951 1.00 97.88 445 TYR A N 1
ATOM 3453 C CA . TYR A 1 445 ? 8.566 5.850 16.253 1.00 97.88 445 TYR A CA 1
ATOM 3454 C C . TYR A 1 445 ? 10.103 5.897 16.269 1.00 97.88 445 TYR A C 1
ATOM 3456 O O . TYR A 1 445 ? 10.695 6.729 16.953 1.00 97.88 445 TYR A O 1
ATOM 3464 N N . ASP A 1 446 ? 10.759 5.046 15.477 1.00 96.38 446 ASP A N 1
ATOM 3465 C CA . ASP A 1 446 ? 12.217 4.928 15.383 1.00 96.38 446 ASP A CA 1
ATOM 3466 C C . ASP A 1 446 ? 12.876 5.940 14.423 1.00 96.38 446 ASP A C 1
ATOM 3468 O O . ASP A 1 446 ? 14.091 5.890 14.227 1.00 96.38 446 ASP A O 1
ATOM 3472 N N . ILE A 1 447 ? 12.129 6.903 13.862 1.00 97.06 447 ILE A N 1
ATOM 3473 C CA . ILE A 1 447 ? 12.648 7.860 12.867 1.00 97.06 447 ILE A CA 1
ATOM 3474 C C . ILE A 1 447 ? 13.880 8.636 13.350 1.00 97.06 447 ILE A C 1
ATOM 3476 O O . ILE A 1 447 ? 14.826 8.825 12.587 1.00 97.06 447 ILE A O 1
ATOM 3480 N N . LEU A 1 448 ? 13.919 9.038 14.623 1.00 96.88 448 LEU A N 1
ATOM 3481 C CA . LEU A 1 448 ? 15.053 9.771 15.201 1.00 96.88 448 LEU A CA 1
ATOM 3482 C C . LEU A 1 448 ? 16.284 8.880 15.430 1.00 96.88 448 LEU A C 1
ATOM 3484 O O . LEU A 1 448 ? 17.377 9.392 15.639 1.00 96.88 448 LEU A O 1
ATOM 3488 N N . SER A 1 449 ? 16.119 7.557 15.365 1.00 95.75 449 SER A N 1
ATOM 3489 C CA . SER A 1 449 ? 17.219 6.587 15.421 1.00 95.75 449 SER A CA 1
ATOM 3490 C C . SER A 1 449 ? 17.797 6.263 14.040 1.00 95.75 449 SER A C 1
ATOM 3492 O O . SER A 1 449 ? 18.797 5.552 13.953 1.00 95.75 449 SER A O 1
ATOM 3494 N N . SER A 1 450 ? 17.180 6.753 12.960 1.00 94.69 450 SER A N 1
ATOM 3495 C CA . SER A 1 450 ? 17.684 6.529 11.604 1.00 94.69 450 SER A CA 1
ATOM 3496 C C . SER A 1 450 ? 19.023 7.250 11.370 1.00 94.69 450 SER A C 1
ATOM 3498 O O . SER A 1 450 ? 19.277 8.298 11.981 1.00 94.69 450 SER A O 1
ATOM 3500 N N . PRO A 1 451 ? 19.881 6.741 10.463 1.00 93.62 451 PRO A N 1
ATOM 3501 C CA . PRO A 1 451 ? 21.166 7.367 10.144 1.00 93.62 451 PRO A CA 1
ATOM 3502 C C . PRO A 1 451 ? 21.056 8.838 9.721 1.00 93.62 451 PRO A C 1
ATOM 3504 O O . PRO A 1 451 ? 21.967 9.616 9.999 1.00 93.62 451 PRO A O 1
ATOM 3507 N N . ASP A 1 452 ? 19.938 9.218 9.094 1.00 92.69 452 ASP A N 1
ATOM 3508 C CA . ASP A 1 452 ? 19.667 10.585 8.641 1.00 92.69 452 ASP A CA 1
ATOM 3509 C C . ASP A 1 452 ? 19.497 11.575 9.803 1.00 92.69 452 ASP A C 1
ATOM 3511 O O . ASP A 1 452 ? 19.858 12.746 9.690 1.00 92.69 452 ASP A O 1
ATOM 3515 N N . TYR A 1 453 ? 18.935 11.119 10.928 1.00 95.38 453 TYR A N 1
ATOM 3516 C CA . TYR A 1 453 ? 18.390 12.013 11.955 1.00 95.38 453 TYR A CA 1
ATOM 3517 C C . TYR A 1 453 ? 18.977 11.819 13.351 1.00 95.38 453 TYR A C 1
ATOM 3519 O O . TYR A 1 453 ? 18.742 12.659 14.216 1.00 95.38 453 TYR A O 1
ATOM 3527 N N . VAL A 1 454 ? 19.809 10.796 13.563 1.00 95.88 454 VAL A N 1
ATOM 3528 C CA . VAL A 1 454 ? 20.436 10.508 14.867 1.00 95.88 454 VAL A CA 1
ATOM 3529 C C . VAL A 1 454 ? 21.301 11.654 15.413 1.00 95.88 454 VAL A C 1
ATOM 3531 O O . VAL A 1 454 ? 21.518 11.750 16.617 1.00 95.88 454 VAL A O 1
ATOM 3534 N N . GLN A 1 455 ? 21.805 12.535 14.541 1.00 94.94 455 GLN A N 1
ATOM 3535 C CA . GLN A 1 455 ? 22.608 13.704 14.929 1.00 94.94 455 GLN A CA 1
ATOM 3536 C C . GLN A 1 455 ? 21.791 14.998 15.054 1.00 94.94 455 GLN A C 1
ATOM 3538 O O . GLN A 1 455 ? 22.350 16.041 15.402 1.00 94.94 455 GLN A O 1
ATOM 3543 N N . LEU A 1 456 ? 20.497 14.968 14.730 1.00 94.06 456 LEU A N 1
ATOM 3544 C CA . LEU A 1 456 ? 19.640 16.141 14.832 1.00 94.06 456 LEU A CA 1
ATOM 3545 C C . LEU A 1 456 ? 19.152 16.342 16.265 1.00 94.06 456 LEU A C 1
ATOM 3547 O O . LEU A 1 456 ? 19.006 15.403 17.044 1.00 94.06 456 LEU A O 1
ATOM 3551 N N . GLU A 1 457 ? 18.863 17.597 16.602 1.00 95.88 457 GLU A N 1
ATOM 3552 C CA . GLU A 1 457 ? 18.160 17.909 17.841 1.00 95.88 457 GLU A CA 1
ATOM 3553 C C . GLU A 1 457 ? 16.768 17.262 17.825 1.00 95.88 457 GLU A C 1
ATOM 3555 O O . GLU A 1 457 ? 16.065 17.283 16.807 1.00 95.88 457 GLU A O 1
ATOM 3560 N N . ALA A 1 458 ? 16.370 16.692 18.963 1.00 95.88 458 ALA A N 1
ATOM 3561 C CA . ALA A 1 458 ? 15.039 16.133 19.141 1.00 95.88 458 ALA A CA 1
ATOM 3562 C C . ALA A 1 458 ? 13.952 17.202 18.891 1.00 95.88 458 ALA A C 1
ATOM 3564 O O . ALA A 1 458 ? 14.166 18.389 19.166 1.00 95.88 458 ALA A O 1
ATOM 3565 N N . PRO A 1 459 ? 12.770 16.814 18.383 1.00 96.69 459 PRO A N 1
ATOM 3566 C CA . PRO A 1 459 ? 11.681 17.751 18.153 1.00 96.69 459 PRO A CA 1
ATOM 3567 C C . PRO A 1 459 ? 11.260 18.447 19.452 1.00 96.69 459 PRO A C 1
ATOM 3569 O O . PRO A 1 459 ? 11.188 17.842 20.521 1.00 96.69 459 PRO A O 1
ATOM 3572 N N . THR A 1 460 ? 10.944 19.740 19.363 1.00 96.69 460 THR A N 1
ATOM 3573 C CA . THR A 1 460 ? 10.409 20.472 20.518 1.00 96.69 460 THR A CA 1
ATOM 3574 C C . THR A 1 460 ? 8.922 20.170 20.657 1.00 96.69 460 THR A C 1
ATOM 3576 O O . THR A 1 460 ? 8.096 20.735 19.935 1.00 96.69 460 THR A O 1
ATOM 3579 N N . CYS A 1 461 ? 8.573 19.292 21.593 1.00 98.00 461 CYS A N 1
ATOM 3580 C CA . CYS A 1 461 ? 7.190 18.898 21.844 1.00 98.00 461 CYS A CA 1
ATOM 3581 C C . CYS A 1 461 ? 6.359 20.007 22.503 1.00 98.00 461 CYS A C 1
ATOM 3583 O O . CYS A 1 461 ? 6.873 20.845 23.247 1.00 98.00 461 CYS A O 1
ATOM 3585 N N . LYS A 1 462 ? 5.055 20.028 22.201 1.00 97.81 462 LYS A N 1
ATOM 3586 C CA . LYS A 1 462 ? 4.079 20.954 22.797 1.00 97.81 462 LYS A CA 1
ATOM 3587 C C . LYS A 1 462 ? 3.876 20.683 24.293 1.00 97.81 462 LYS A C 1
ATOM 3589 O O . LYS A 1 462 ? 3.703 21.630 25.059 1.00 97.81 462 LYS A O 1
ATOM 3594 N N . SER A 1 463 ? 3.908 19.415 24.685 1.00 97.88 463 SER A N 1
ATOM 3595 C CA . SER A 1 463 ? 3.852 18.931 26.065 1.00 97.88 463 SER A CA 1
ATOM 3596 C C . SER A 1 463 ? 4.673 17.639 26.192 1.00 97.88 463 SER A C 1
ATOM 3598 O O . SER A 1 463 ? 5.213 17.148 25.196 1.00 97.88 463 SER A O 1
ATOM 3600 N N . GLN A 1 464 ? 4.781 17.105 27.410 1.00 98.19 464 GLN A N 1
ATOM 3601 C CA . GLN A 1 464 ? 5.327 15.767 27.671 1.00 98.19 464 GLN A CA 1
ATOM 3602 C C . GLN A 1 464 ? 4.225 14.705 27.805 1.00 98.19 464 GLN A C 1
ATOM 3604 O O . GLN A 1 464 ? 4.509 13.574 28.188 1.00 98.19 464 GLN A O 1
ATOM 3609 N N . ASN A 1 465 ? 2.980 15.047 27.470 1.00 98.44 465 ASN A N 1
ATOM 3610 C CA . ASN A 1 465 ? 1.869 14.109 27.479 1.00 98.44 465 ASN A CA 1
ATOM 3611 C C . ASN A 1 465 ? 1.958 13.227 26.230 1.00 98.44 465 ASN A C 1
ATOM 3613 O O . ASN A 1 465 ? 2.032 13.730 25.105 1.00 98.44 465 ASN A O 1
ATOM 3617 N N . SER A 1 466 ? 1.918 11.912 26.407 1.00 98.19 466 SER A N 1
ATOM 3618 C CA . SER A 1 466 ? 1.939 10.940 25.308 1.00 98.19 466 SER A CA 1
ATOM 3619 C C . SER A 1 466 ? 0.718 11.041 24.392 1.00 98.19 466 SER A C 1
ATOM 3621 O O . SER A 1 466 ? 0.843 10.714 23.218 1.00 98.19 466 SER A O 1
ATOM 3623 N N . SER A 1 467 ? -0.420 11.573 24.850 1.00 97.69 467 SER A N 1
ATOM 3624 C CA . SER A 1 467 ? -1.580 11.892 23.999 1.00 97.69 467 SER A CA 1
ATOM 3625 C C . SER A 1 467 ? -1.348 13.041 23.017 1.00 97.69 467 SER A C 1
ATOM 3627 O O . SER A 1 467 ? -2.037 13.116 22.001 1.00 97.69 467 SER A O 1
ATOM 3629 N N . ASP A 1 468 ? -0.354 13.905 23.259 1.00 97.38 468 ASP A N 1
ATOM 3630 C CA . ASP A 1 468 ? 0.135 14.847 22.247 1.00 97.38 468 ASP A CA 1
ATOM 3631 C C . ASP A 1 468 ? 1.116 14.154 21.266 1.00 97.38 468 ASP A C 1
ATOM 3633 O O . ASP A 1 468 ? 1.542 14.783 20.307 1.00 97.38 468 ASP A O 1
ATOM 3637 N N . LEU A 1 469 ? 1.456 12.870 21.443 1.00 98.12 469 LEU A N 1
ATOM 3638 C CA . LEU A 1 469 ? 2.247 11.990 20.559 1.00 98.12 469 LEU A CA 1
ATOM 3639 C C . LEU A 1 469 ? 3.738 12.332 20.372 1.00 98.12 469 LEU A C 1
ATOM 3641 O O . LEU A 1 469 ? 4.554 11.425 20.220 1.00 98.12 469 LEU A O 1
ATOM 3645 N N . CYS A 1 470 ? 4.132 13.607 20.377 1.00 98.38 470 CYS A N 1
ATOM 3646 C CA . CYS A 1 470 ? 5.503 14.032 20.057 1.00 98.38 470 CYS A CA 1
ATOM 3647 C C . CYS A 1 470 ? 6.572 13.396 20.956 1.00 98.38 470 CYS A C 1
ATOM 3649 O O . CYS A 1 470 ? 7.601 12.930 20.466 1.00 98.38 470 CYS A O 1
ATOM 3651 N N . CYS A 1 471 ? 6.333 13.360 22.270 1.00 98.38 471 CYS A N 1
ATOM 3652 C CA . CYS A 1 471 ? 7.324 12.892 23.239 1.00 98.38 471 CYS A CA 1
ATOM 3653 C C . CYS A 1 471 ? 7.645 11.394 23.089 1.00 98.38 471 CYS A C 1
ATOM 3655 O O . CYS A 1 471 ? 8.702 10.955 23.545 1.00 98.38 471 CYS A O 1
ATOM 3657 N N . LEU A 1 472 ? 6.771 10.621 22.421 1.00 98.31 472 LEU A N 1
ATOM 3658 C CA . LEU A 1 472 ? 6.959 9.187 22.177 1.00 98.31 472 LEU A CA 1
ATOM 3659 C C . LEU A 1 472 ? 8.179 8.936 21.282 1.00 98.31 472 LEU A C 1
ATOM 3661 O O . LEU A 1 472 ? 8.902 7.966 21.473 1.00 98.31 472 LEU A O 1
ATOM 3665 N N . TYR A 1 473 ? 8.456 9.849 20.346 1.00 98.25 473 TYR A N 1
ATOM 3666 C CA . TYR A 1 473 ? 9.597 9.750 19.433 1.00 98.25 473 TYR A CA 1
ATOM 3667 C C . TYR A 1 473 ? 10.932 10.013 20.137 1.00 98.25 473 TYR A C 1
ATOM 3669 O O . TYR A 1 473 ? 11.948 9.415 19.794 1.00 98.25 473 TYR A O 1
ATOM 3677 N N . SER A 1 474 ? 10.941 10.912 21.124 1.00 97.06 474 SER A N 1
ATOM 3678 C CA . SER A 1 474 ? 12.118 11.244 21.937 1.00 97.06 474 SER A CA 1
ATOM 3679 C C . SER A 1 474 ? 12.227 10.437 23.232 1.00 97.06 474 SER A C 1
ATOM 3681 O O . SER A 1 474 ? 13.170 10.659 23.989 1.00 97.06 474 SER A O 1
ATOM 3683 N N . GLN A 1 475 ? 11.278 9.529 23.493 1.00 96.75 475 GLN A N 1
ATOM 3684 C CA . GLN A 1 475 ? 11.215 8.684 24.693 1.00 96.75 475 GLN A CA 1
ATOM 3685 C C . GLN A 1 475 ? 11.342 9.489 26.000 1.00 96.75 475 GLN A C 1
ATOM 3687 O O . GLN A 1 475 ? 12.056 9.111 26.925 1.00 96.75 475 GLN A O 1
ATOM 3692 N N . ASN A 1 476 ? 10.680 10.647 26.062 1.00 97.31 476 ASN A N 1
ATOM 3693 C CA . ASN A 1 476 ? 10.750 11.575 27.199 1.00 97.31 476 ASN A CA 1
ATOM 3694 C C . ASN A 1 476 ? 9.365 12.036 27.682 1.00 97.31 476 ASN A C 1
ATOM 3696 O O . ASN A 1 476 ? 9.233 13.141 28.216 1.00 97.31 476 ASN A O 1
ATOM 3700 N N . CYS A 1 477 ? 8.341 11.216 27.444 1.00 98.38 477 CYS A N 1
ATOM 3701 C CA . CYS A 1 477 ? 6.995 11.449 27.953 1.00 98.38 477 CYS A CA 1
ATOM 3702 C C . CYS A 1 477 ? 6.935 11.310 29.480 1.00 98.38 477 CYS A C 1
ATOM 3704 O O . CYS A 1 477 ? 7.696 10.549 30.077 1.00 98.38 477 CYS A O 1
ATOM 3706 N N . GLU A 1 478 ? 5.994 12.015 30.103 1.00 98.31 478 GLU A N 1
ATOM 3707 C CA . GLU A 1 478 ? 5.591 11.767 31.487 1.00 98.31 478 GLU A CA 1
ATOM 3708 C C . GLU A 1 478 ? 4.676 10.532 31.558 1.00 98.31 478 GLU A C 1
ATOM 3710 O O . GLU A 1 478 ? 3.851 10.317 30.672 1.00 98.31 478 GLU A O 1
ATOM 3715 N N . GLY A 1 479 ? 4.801 9.739 32.626 1.00 97.69 479 GLY A N 1
ATOM 3716 C CA . GLY A 1 479 ? 3.982 8.547 32.869 1.00 97.69 479 GLY A CA 1
ATOM 3717 C C . GLY A 1 479 ? 4.811 7.282 33.086 1.00 97.69 479 GLY A C 1
ATOM 3718 O O . GLY A 1 479 ? 6.033 7.344 33.213 1.00 97.69 479 GLY A O 1
ATOM 3719 N N . ASP A 1 480 ? 4.124 6.145 33.168 1.00 98.00 480 ASP A N 1
ATOM 3720 C CA . ASP A 1 480 ? 4.726 4.814 33.281 1.00 98.00 480 ASP A CA 1
ATOM 3721 C C . ASP A 1 480 ? 4.383 4.011 32.020 1.00 98.00 480 ASP A C 1
ATOM 3723 O O . ASP A 1 480 ? 3.230 4.016 31.583 1.00 98.00 480 ASP A O 1
ATOM 3727 N N . GLU A 1 481 ? 5.381 3.370 31.413 1.00 97.69 481 GLU A N 1
ATOM 3728 C CA . GLU A 1 481 ? 5.207 2.522 30.229 1.00 97.69 481 GLU A CA 1
ATOM 3729 C C . GLU A 1 481 ? 4.819 1.078 30.588 1.00 97.69 481 GLU A C 1
ATOM 3731 O O . GLU A 1 481 ? 4.370 0.330 29.719 1.00 97.69 481 GLU A O 1
ATOM 3736 N N . ASP A 1 482 ? 4.956 0.665 31.856 1.00 98.31 482 ASP A N 1
ATOM 3737 C CA . ASP A 1 482 ? 4.505 -0.648 32.311 1.00 98.31 482 ASP A CA 1
ATOM 3738 C C . ASP A 1 482 ? 2.973 -0.730 32.192 1.00 98.31 482 ASP A C 1
ATOM 3740 O O . ASP A 1 482 ? 2.264 0.005 32.886 1.00 98.31 482 ASP A O 1
ATOM 3744 N N . PRO A 1 483 ? 2.412 -1.640 31.372 1.00 98.38 483 PRO A N 1
ATOM 3745 C CA . PRO A 1 483 ? 0.965 -1.750 31.203 1.00 98.38 483 PRO A CA 1
ATOM 3746 C C . PRO A 1 483 ? 0.207 -2.051 32.506 1.00 98.38 483 PRO A C 1
ATOM 3748 O O . PRO A 1 483 ? -0.991 -1.769 32.588 1.00 98.38 483 PRO A O 1
ATOM 3751 N N . ALA A 1 484 ? 0.871 -2.581 33.539 1.00 98.31 484 ALA A N 1
ATOM 3752 C CA . ALA A 1 484 ? 0.280 -2.812 34.857 1.00 98.31 484 ALA A CA 1
ATOM 3753 C C . ALA A 1 484 ? 0.243 -1.561 35.758 1.00 98.31 484 ALA A C 1
ATOM 3755 O O . ALA A 1 484 ? -0.534 -1.530 36.714 1.00 98.31 484 ALA A O 1
ATOM 3756 N N . ALA A 1 485 ? 1.038 -0.531 35.455 1.00 98.25 485 ALA A N 1
ATOM 3757 C CA . ALA A 1 485 ? 1.144 0.701 36.243 1.00 98.25 485 ALA A CA 1
ATOM 3758 C C . ALA A 1 485 ? 0.686 1.959 35.485 1.00 98.25 485 ALA A C 1
ATOM 3760 O O . ALA A 1 485 ? 0.263 2.929 36.118 1.00 98.25 485 ALA A O 1
ATOM 3761 N N . ALA A 1 486 ? 0.705 1.927 34.149 1.00 98.38 486 ALA A N 1
ATOM 3762 C CA . ALA A 1 486 ? 0.281 3.010 33.273 1.00 98.38 486 ALA A CA 1
ATOM 3763 C C . ALA A 1 486 ? -1.125 3.516 33.631 1.00 98.38 486 ALA A C 1
ATOM 3765 O O . ALA A 1 486 ? -2.003 2.747 34.058 1.00 98.38 486 ALA A O 1
ATOM 3766 N N . THR A 1 487 ? -1.336 4.821 33.454 1.00 98.44 487 THR A N 1
ATOM 3767 C CA . THR A 1 487 ? -2.616 5.478 33.722 1.00 98.44 487 THR A CA 1
ATOM 3768 C C . THR A 1 487 ? -3.706 4.933 32.800 1.00 98.44 487 THR A C 1
ATOM 3770 O O . THR A 1 487 ? -3.469 4.578 31.650 1.00 98.44 487 THR A O 1
ATOM 3773 N N . LEU A 1 488 ? -4.935 4.842 33.306 1.00 98.31 488 LEU A N 1
ATOM 3774 C CA . LEU A 1 488 ? -6.090 4.350 32.545 1.00 98.31 488 LEU A CA 1
ATOM 3775 C C . LEU A 1 488 ? -6.794 5.503 31.815 1.00 98.31 488 LEU A C 1
ATOM 3777 O O . LEU A 1 488 ? -7.996 5.726 31.975 1.00 98.31 488 LEU A O 1
ATOM 3781 N N . ASP A 1 489 ? -6.002 6.276 31.079 1.00 98.06 489 ASP A N 1
ATOM 3782 C CA . ASP A 1 489 ? -6.401 7.385 30.217 1.00 98.06 489 ASP A CA 1
ATOM 3783 C C . ASP A 1 489 ? -5.656 7.313 28.873 1.00 98.06 489 ASP A C 1
ATOM 3785 O O . ASP A 1 489 ? -4.963 6.340 28.574 1.00 98.06 489 ASP A O 1
ATOM 3789 N N . LEU A 1 490 ? -5.837 8.328 28.026 1.00 98.06 490 LEU A N 1
ATOM 3790 C CA . LEU A 1 490 ? -5.243 8.330 26.693 1.00 98.06 490 LEU A CA 1
ATOM 3791 C C . LEU A 1 490 ? -3.707 8.427 26.733 1.00 98.06 490 LEU A C 1
ATOM 3793 O O . LEU A 1 490 ? -3.048 7.899 25.841 1.00 98.06 490 LEU A O 1
ATOM 3797 N N . ASP A 1 491 ? -3.137 9.054 27.768 1.00 98.50 491 ASP A N 1
ATOM 3798 C CA . ASP A 1 491 ? -1.686 9.146 27.934 1.00 98.50 491 ASP A CA 1
ATOM 3799 C C . ASP A 1 491 ? -1.085 7.758 28.215 1.00 98.50 491 ASP A C 1
ATOM 3801 O O . ASP A 1 491 ? -0.170 7.312 27.512 1.00 98.50 491 ASP A O 1
ATOM 3805 N N . GLY A 1 492 ? -1.641 7.024 29.181 1.00 98.50 492 GLY A N 1
ATOM 3806 C CA . GLY A 1 492 ? -1.173 5.670 29.481 1.00 98.50 492 GLY A CA 1
ATOM 3807 C C . GLY A 1 492 ? -1.385 4.697 28.318 1.00 98.50 492 GLY A C 1
ATOM 3808 O O . GLY A 1 492 ? -0.498 3.895 28.031 1.00 98.50 492 GLY A O 1
ATOM 3809 N N . PHE A 1 493 ? -2.496 4.822 27.580 1.00 98.56 493 PHE A N 1
ATOM 3810 C CA . PHE A 1 493 ? -2.717 4.044 26.358 1.00 98.56 493 PHE A CA 1
ATOM 3811 C C . PHE A 1 493 ? -1.602 4.264 25.329 1.00 98.56 493 PHE A C 1
ATOM 3813 O O . PHE A 1 493 ? -1.011 3.298 24.845 1.00 98.56 493 PHE A O 1
ATOM 3820 N N . PHE A 1 494 ? -1.282 5.522 25.001 1.00 98.50 494 PHE A N 1
ATOM 3821 C CA . PHE A 1 494 ? -0.283 5.802 23.973 1.00 98.50 494 PHE A CA 1
ATOM 3822 C C . PHE A 1 494 ? 1.130 5.369 24.383 1.00 98.50 494 PHE A C 1
ATOM 3824 O O . PHE A 1 494 ? 1.850 4.851 23.530 1.00 98.50 494 PHE A O 1
ATOM 3831 N N . LEU A 1 495 ? 1.497 5.486 25.668 1.00 98.44 495 LEU A N 1
ATOM 3832 C CA . LEU A 1 495 ? 2.758 4.941 26.194 1.00 98.44 495 LEU A CA 1
ATOM 3833 C C . LEU A 1 495 ? 2.861 3.433 25.956 1.00 98.44 495 LEU A C 1
ATOM 3835 O O . LEU A 1 495 ? 3.850 2.964 25.400 1.00 98.44 495 LEU A O 1
ATOM 3839 N N . VAL A 1 496 ? 1.817 2.685 26.321 1.00 98.56 496 VAL A N 1
ATOM 3840 C CA . VAL A 1 496 ? 1.792 1.225 26.167 1.00 98.56 496 VAL A CA 1
ATOM 3841 C C . VAL A 1 496 ? 1.753 0.821 24.690 1.00 98.56 496 VAL A C 1
ATOM 3843 O O . VAL A 1 496 ? 2.480 -0.085 24.287 1.00 98.56 496 VAL A O 1
ATOM 3846 N N . SER A 1 497 ? 0.957 1.501 23.858 1.00 98.25 497 SER A N 1
ATOM 3847 C CA . SER A 1 497 ? 0.856 1.204 22.419 1.00 98.25 497 SER A CA 1
ATOM 3848 C C . SER A 1 497 ? 2.184 1.415 21.677 1.00 98.25 497 SER A C 1
ATOM 3850 O O . SER A 1 497 ? 2.516 0.653 20.769 1.00 98.25 497 SER A O 1
ATOM 3852 N N . ALA A 1 498 ? 2.992 2.395 22.099 1.00 98.00 498 ALA A N 1
ATOM 3853 C CA . ALA A 1 498 ? 4.298 2.680 21.509 1.00 98.00 498 ALA A CA 1
ATOM 3854 C C . ALA A 1 498 ? 5.346 1.586 21.790 1.00 98.00 498 ALA A C 1
ATOM 3856 O O . ALA A 1 498 ? 6.408 1.584 21.168 1.00 98.00 498 ALA A O 1
ATOM 3857 N N . LEU A 1 499 ? 5.047 0.626 22.676 1.00 97.88 499 LEU A N 1
ATOM 3858 C CA . LEU A 1 499 ? 5.890 -0.547 22.925 1.00 97.88 499 LEU A CA 1
ATOM 3859 C C . LEU A 1 499 ? 5.764 -1.628 21.845 1.00 97.88 499 LEU A C 1
ATOM 3861 O O . LEU A 1 499 ? 6.552 -2.575 21.870 1.00 97.88 499 LEU A O 1
ATOM 3865 N N . LEU A 1 500 ? 4.818 -1.478 20.907 1.00 97.44 500 LEU A N 1
ATOM 3866 C CA . LEU A 1 500 ? 4.639 -2.353 19.742 1.00 97.44 500 LEU A CA 1
ATOM 3867 C C . LEU A 1 500 ? 4.410 -3.826 20.116 1.00 97.44 500 LEU A C 1
ATOM 3869 O O . LEU A 1 500 ? 4.995 -4.731 19.521 1.00 97.44 500 LEU A O 1
ATOM 3873 N N . ASP A 1 501 ? 3.611 -4.055 21.158 1.00 97.69 501 ASP A N 1
ATOM 3874 C CA . ASP A 1 501 ? 3.425 -5.370 21.764 1.00 97.69 501 ASP A CA 1
ATOM 3875 C C . ASP A 1 501 ? 1.958 -5.587 22.152 1.00 97.69 501 ASP A C 1
ATOM 3877 O O . ASP A 1 501 ? 1.425 -4.946 23.065 1.00 97.69 501 ASP A O 1
ATOM 3881 N N . THR A 1 502 ? 1.318 -6.535 21.466 1.00 97.88 502 THR A N 1
ATOM 3882 C CA . THR A 1 502 ? -0.082 -6.914 21.680 1.00 97.88 502 THR A CA 1
ATOM 3883 C C . THR A 1 502 ? -0.371 -7.329 23.118 1.00 97.88 502 THR A C 1
ATOM 3885 O O . THR A 1 502 ? -1.421 -6.967 23.642 1.00 97.88 502 THR A O 1
ATOM 3888 N N . GLU A 1 503 ? 0.540 -8.042 23.791 1.00 98.12 503 GLU A N 1
ATOM 3889 C CA . GLU A 1 503 ? 0.303 -8.502 25.166 1.00 98.12 503 GLU A CA 1
ATOM 3890 C C . GLU A 1 503 ? 0.300 -7.342 26.151 1.00 98.12 503 GLU A C 1
ATOM 3892 O O . GLU A 1 503 ? -0.464 -7.335 27.121 1.00 98.12 503 GLU A O 1
ATOM 3897 N N . LYS A 1 504 ? 1.143 -6.338 25.901 1.00 98.44 504 LYS A N 1
ATOM 3898 C CA . LYS A 1 504 ? 1.198 -5.145 26.745 1.00 98.44 504 LYS A CA 1
ATOM 3899 C C . LYS A 1 504 ? -0.059 -4.305 26.574 1.00 98.44 504 LYS A C 1
ATOM 3901 O O . LYS A 1 504 ? -0.668 -3.929 27.574 1.00 98.44 504 LYS A O 1
ATOM 3906 N N . VAL A 1 505 ? -0.500 -4.089 25.333 1.00 98.56 505 VAL A N 1
ATOM 3907 C CA . VAL A 1 505 ? -1.771 -3.399 25.061 1.00 98.56 505 VAL A CA 1
ATOM 3908 C C . VAL A 1 505 ? -2.939 -4.169 25.680 1.00 98.56 505 VAL A C 1
ATOM 3910 O O . VAL A 1 505 ? -3.748 -3.571 26.381 1.00 98.56 505 VAL A O 1
ATOM 3913 N N . LEU A 1 506 ? -2.990 -5.496 25.525 1.00 98.56 506 LEU A N 1
ATOM 3914 C CA . LEU A 1 506 ? -4.023 -6.346 26.125 1.00 98.56 506 LEU A CA 1
ATOM 3915 C C . LEU A 1 506 ? -4.047 -6.241 27.658 1.00 98.56 506 LEU A C 1
ATOM 3917 O O . LEU A 1 506 ? -5.116 -6.132 28.255 1.00 98.56 506 LEU A O 1
ATOM 3921 N N . THR A 1 507 ? -2.876 -6.224 28.299 1.00 98.62 507 THR A N 1
ATOM 3922 C CA . THR A 1 507 ? -2.757 -6.052 29.755 1.00 98.62 507 THR A CA 1
ATOM 3923 C C . THR A 1 507 ? -3.352 -4.716 30.206 1.00 98.62 507 THR A C 1
ATOM 3925 O O . THR A 1 507 ? -4.119 -4.679 31.171 1.00 98.62 507 THR A O 1
ATOM 3928 N N . TRP A 1 508 ? -3.058 -3.627 29.488 1.00 98.69 508 TRP A N 1
ATOM 3929 C CA . TRP A 1 508 ? -3.639 -2.312 29.767 1.00 98.69 508 TRP A CA 1
ATOM 3930 C C . TRP A 1 508 ? -5.158 -2.291 29.530 1.00 98.69 508 TRP A C 1
ATOM 3932 O O . TRP A 1 508 ? -5.903 -1.797 30.377 1.00 98.69 508 TRP A O 1
ATOM 3942 N N . LEU A 1 509 ? -5.634 -2.885 28.427 1.00 98.56 509 LEU A N 1
ATOM 3943 C CA . LEU A 1 509 ? -7.062 -2.959 28.098 1.00 98.56 509 LEU A CA 1
ATOM 3944 C C . LEU A 1 509 ? -7.858 -3.721 29.156 1.00 98.56 509 LEU A C 1
ATOM 3946 O O . LEU A 1 509 ? -8.913 -3.249 29.565 1.00 98.56 509 LEU A O 1
ATOM 3950 N N . ASN A 1 510 ? -7.357 -4.858 29.639 1.00 98.44 510 ASN A N 1
ATOM 3951 C CA . ASN A 1 510 ? -8.040 -5.638 30.672 1.00 98.44 510 ASN A CA 1
ATOM 3952 C C . ASN A 1 510 ? -8.230 -4.828 31.963 1.00 98.44 510 ASN A C 1
ATOM 3954 O O . ASN A 1 510 ? -9.329 -4.815 32.519 1.00 98.44 510 ASN A O 1
ATOM 3958 N N . ARG A 1 511 ? -7.204 -4.076 32.388 1.00 98.31 511 ARG A N 1
ATOM 3959 C CA . ARG A 1 511 ? -7.317 -3.144 33.523 1.00 98.31 511 ARG A CA 1
ATOM 3960 C C . ARG A 1 511 ? -8.314 -2.023 33.244 1.00 98.31 511 ARG A C 1
ATOM 3962 O O . ARG A 1 511 ? -9.130 -1.698 34.099 1.00 98.31 511 ARG A O 1
ATOM 3969 N N . TYR A 1 512 ? -8.269 -1.440 32.048 1.00 98.44 512 TYR A N 1
ATOM 3970 C CA . TYR A 1 512 ? -9.195 -0.385 31.642 1.00 98.44 512 TYR A CA 1
ATOM 3971 C C . TYR A 1 512 ? -10.658 -0.861 31.679 1.00 98.44 512 TYR A C 1
ATOM 3973 O O . TYR A 1 512 ? -11.520 -0.188 32.244 1.00 98.44 512 TYR A O 1
ATOM 3981 N N . ILE A 1 513 ? -10.934 -2.050 31.141 1.00 98.12 513 ILE A N 1
ATOM 3982 C CA . ILE A 1 513 ? -12.260 -2.681 31.131 1.00 98.12 513 ILE A CA 1
ATOM 3983 C C . ILE A 1 513 ? -12.775 -2.906 32.560 1.00 98.12 513 ILE A C 1
ATOM 3985 O O . ILE A 1 513 ? -13.910 -2.537 32.869 1.00 98.12 513 ILE A O 1
ATOM 3989 N N . GLU A 1 514 ? -11.944 -3.472 33.436 1.00 97.06 514 GLU A N 1
ATOM 3990 C CA . GLU A 1 514 ? -12.328 -3.770 34.819 1.00 97.06 514 GLU A CA 1
ATOM 3991 C C . GLU A 1 514 ? -12.527 -2.488 35.643 1.00 97.06 514 GLU A C 1
ATOM 3993 O O . GLU A 1 514 ? -13.575 -2.291 36.257 1.00 97.06 514 GLU A O 1
ATOM 3998 N N . GLU A 1 515 ? -11.547 -1.582 35.632 1.00 97.12 515 GLU A N 1
ATOM 3999 C CA . GLU A 1 515 ? -11.509 -0.434 36.543 1.00 97.12 515 GLU A CA 1
ATOM 4000 C C . GLU A 1 515 ? -12.296 0.790 36.040 1.00 97.12 515 GLU A C 1
ATOM 4002 O O . GLU A 1 515 ? -12.753 1.600 36.853 1.00 97.12 515 GLU A O 1
ATOM 4007 N N . LYS A 1 516 ? -12.423 0.984 34.717 1.00 97.81 516 LYS A N 1
ATOM 4008 C CA . LYS A 1 516 ? -13.094 2.161 34.123 1.00 97.81 516 LYS A CA 1
ATOM 4009 C C . LYS A 1 516 ? -14.452 1.848 33.520 1.00 97.81 516 LYS A C 1
ATOM 4011 O O . LYS A 1 516 ? -15.343 2.689 33.627 1.00 97.81 516 LYS A O 1
ATOM 4016 N N . MET A 1 517 ? -14.620 0.676 32.909 1.00 97.31 517 MET A N 1
ATOM 4017 C CA . MET A 1 517 ? -15.889 0.310 32.270 1.00 97.31 517 MET A CA 1
ATOM 4018 C C . MET A 1 517 ? -16.830 -0.477 33.196 1.00 97.31 517 MET A C 1
ATOM 4020 O O . MET A 1 517 ? -18.010 -0.587 32.862 1.00 97.31 517 MET A O 1
ATOM 4024 N N . ASP A 1 518 ? -16.342 -0.995 34.334 1.00 96.44 518 ASP A N 1
ATOM 4025 C CA . ASP A 1 518 ? -17.078 -1.886 35.255 1.00 96.44 518 ASP A CA 1
ATOM 4026 C C . ASP A 1 518 ? -17.700 -3.089 34.518 1.00 96.44 518 ASP A C 1
ATOM 4028 O O . ASP A 1 518 ? -18.883 -3.436 34.635 1.00 96.44 518 ASP A O 1
ATOM 4032 N N . ARG A 1 519 ? -16.884 -3.707 33.662 1.00 96.75 519 ARG A N 1
ATOM 4033 C CA . ARG A 1 519 ? -17.255 -4.862 32.842 1.00 96.75 519 ARG A CA 1
ATOM 4034 C C . ARG A 1 519 ? -16.211 -5.956 32.956 1.00 96.75 519 ARG A C 1
ATOM 4036 O O . ARG A 1 519 ? -15.109 -5.735 33.441 1.00 96.75 519 ARG A O 1
ATOM 4043 N N . VAL A 1 520 ? -16.571 -7.144 32.486 1.00 96.56 520 VAL A N 1
ATOM 4044 C CA . VAL A 1 520 ? -15.630 -8.255 32.341 1.00 96.56 520 VAL A CA 1
ATOM 4045 C C . VAL A 1 520 ? -15.584 -8.715 30.890 1.00 96.56 520 VAL A C 1
ATOM 4047 O O . VAL A 1 520 ? -16.559 -8.584 30.143 1.00 96.56 520 VAL A O 1
ATOM 4050 N N . VAL A 1 521 ? -14.427 -9.233 30.487 1.00 97.69 521 VAL A N 1
ATOM 4051 C CA . VAL A 1 521 ? -14.195 -9.755 29.140 1.00 97.69 521 VAL A CA 1
ATOM 4052 C C . VAL A 1 521 ? -15.028 -11.021 28.942 1.00 97.69 521 VAL A C 1
ATOM 4054 O O . VAL A 1 521 ? -14.883 -11.990 29.684 1.00 97.69 521 VAL A O 1
ATOM 4057 N N . GLY A 1 522 ? -15.934 -10.994 27.966 1.00 97.12 522 GLY A N 1
ATOM 4058 C CA . GLY A 1 522 ? -16.738 -12.148 27.562 1.00 97.12 522 GLY A CA 1
ATOM 4059 C C . GLY A 1 522 ? -16.062 -13.002 26.487 1.00 97.12 522 GLY A C 1
ATOM 4060 O O . GLY A 1 522 ? -16.313 -14.203 26.431 1.00 97.12 522 GLY A O 1
ATOM 4061 N N . ASP A 1 523 ? -15.203 -12.391 25.668 1.00 97.56 523 ASP A N 1
ATOM 4062 C CA . ASP A 1 523 ? -14.436 -13.045 24.605 1.00 97.56 523 ASP A CA 1
ATOM 4063 C C . ASP A 1 523 ? -12.991 -12.513 24.585 1.00 97.56 523 ASP A C 1
ATOM 4065 O O . ASP A 1 523 ? -12.713 -11.414 24.102 1.00 97.56 523 ASP A O 1
ATOM 4069 N N . GLU A 1 524 ? -12.069 -13.278 25.172 1.00 97.62 524 GLU A N 1
ATOM 4070 C CA . GLU A 1 524 ? -10.660 -12.887 25.320 1.00 97.62 524 GLU A CA 1
ATOM 4071 C C . GLU A 1 524 ? -9.918 -12.839 23.979 1.00 97.62 524 GLU A C 1
ATOM 4073 O O . GLU A 1 524 ? -9.054 -11.984 23.783 1.00 97.62 524 GLU A O 1
ATOM 4078 N N . GLU A 1 525 ? -10.275 -13.710 23.033 1.00 97.62 525 GLU A N 1
ATOM 4079 C CA . GLU A 1 525 ? -9.637 -13.760 21.717 1.00 97.62 525 GLU A CA 1
ATOM 4080 C C . GLU A 1 525 ? -9.985 -12.510 20.902 1.00 97.62 525 GLU A C 1
ATOM 4082 O O . GLU A 1 525 ? -9.100 -11.885 20.318 1.00 97.62 525 GLU A O 1
ATOM 4087 N N . GLN A 1 526 ? -11.248 -12.081 20.942 1.00 97.75 526 GLN A N 1
ATOM 4088 C CA . GLN A 1 526 ? -11.682 -10.859 20.265 1.00 97.75 526 GLN A CA 1
ATOM 4089 C C . GLN A 1 526 ? -11.095 -9.589 20.902 1.00 97.75 526 GLN A C 1
ATOM 4091 O O . GLN A 1 526 ? -10.687 -8.674 20.188 1.00 97.75 526 GLN A O 1
ATOM 4096 N N . VAL A 1 527 ? -10.969 -9.524 22.234 1.00 98.12 527 VAL A N 1
ATOM 4097 C CA . VAL A 1 527 ? -10.296 -8.389 22.902 1.00 98.12 527 VAL A CA 1
ATOM 4098 C C . VAL A 1 527 ? -8.797 -8.361 22.586 1.00 98.12 527 VAL A C 1
ATOM 4100 O O . VAL A 1 527 ? -8.235 -7.287 22.367 1.00 98.12 527 VAL A O 1
ATOM 4103 N N . ARG A 1 528 ? -8.145 -9.523 22.492 1.00 98.19 528 ARG A N 1
ATOM 4104 C CA . ARG A 1 528 ? -6.755 -9.639 22.031 1.00 98.19 528 ARG A CA 1
ATOM 4105 C C . ARG A 1 528 ? -6.593 -9.178 20.584 1.00 98.19 528 ARG A C 1
ATOM 4107 O O . ARG A 1 528 ? -5.615 -8.503 20.272 1.00 98.19 528 ARG A O 1
ATOM 4114 N N . GLU A 1 529 ? -7.545 -9.493 19.712 1.00 96.50 529 GLU A N 1
ATOM 4115 C CA . GLU A 1 529 ? -7.566 -8.973 18.344 1.00 96.50 529 GLU A CA 1
ATOM 4116 C C . GLU A 1 529 ? -7.714 -7.443 18.338 1.00 96.50 529 GLU A C 1
ATOM 4118 O O . GLU A 1 529 ? -6.978 -6.756 17.633 1.00 96.50 529 GLU A O 1
ATOM 4123 N N . VAL A 1 530 ? -8.597 -6.875 19.168 1.00 97.62 530 VAL A N 1
ATOM 4124 C CA . VAL A 1 530 ? -8.685 -5.415 19.349 1.00 97.62 530 VAL A CA 1
ATOM 4125 C C . VAL A 1 530 ? -7.347 -4.837 19.819 1.00 97.62 530 VAL A C 1
ATOM 4127 O O . VAL A 1 530 ? -6.897 -3.847 19.247 1.00 97.62 530 VAL A O 1
ATOM 4130 N N . ALA A 1 531 ? -6.681 -5.471 20.789 1.00 98.19 531 ALA A N 1
ATOM 4131 C CA . ALA A 1 531 ? -5.368 -5.054 21.278 1.00 98.19 531 ALA A CA 1
ATOM 4132 C C . ALA A 1 531 ? -4.313 -5.020 20.166 1.00 98.19 531 ALA A C 1
ATOM 4134 O O . ALA A 1 531 ? -3.549 -4.061 20.090 1.00 98.19 531 ALA A O 1
ATOM 4135 N N . TYR A 1 532 ? -4.302 -6.029 19.288 1.00 97.88 532 TYR A N 1
ATOM 4136 C CA . TYR A 1 532 ? -3.405 -6.086 18.133 1.00 97.88 532 TYR A CA 1
ATOM 4137 C C . TYR A 1 532 ? -3.580 -4.863 17.229 1.00 97.88 532 TYR A C 1
ATOM 4139 O O . TYR A 1 532 ? -2.610 -4.215 16.876 1.00 97.88 532 TYR A O 1
ATOM 4147 N N . TRP A 1 533 ? -4.822 -4.475 16.934 1.00 97.31 533 TRP A N 1
ATOM 4148 C CA . TRP A 1 533 ? -5.115 -3.325 16.068 1.00 97.31 533 TRP A CA 1
ATOM 4149 C C . TRP A 1 533 ? -5.004 -1.955 16.746 1.00 97.31 533 TRP A C 1
ATOM 4151 O O . TRP A 1 533 ? -5.249 -0.938 16.098 1.00 97.31 533 TRP A O 1
ATOM 4161 N N . LEU A 1 534 ? -4.682 -1.914 18.040 1.00 97.56 534 LEU A N 1
ATOM 4162 C CA . LEU A 1 534 ? -4.530 -0.683 18.816 1.00 97.56 534 LEU A CA 1
ATOM 4163 C C . LEU A 1 534 ? -3.068 -0.246 18.976 1.00 97.56 534 LEU A C 1
ATOM 4165 O O . LEU A 1 534 ? -2.777 0.675 19.740 1.00 97.56 534 LEU A O 1
ATOM 4169 N N . TRP A 1 535 ? -2.151 -0.843 18.220 1.00 97.81 535 TRP A N 1
ATOM 4170 C CA . TRP A 1 535 ? -0.789 -0.351 18.077 1.00 97.81 535 TRP A CA 1
ATOM 4171 C C . TRP A 1 535 ? -0.319 -0.440 16.623 1.00 97.81 535 TRP A C 1
ATOM 4173 O O . TRP A 1 535 ? -0.902 -1.136 15.799 1.00 97.81 535 TRP A O 1
ATOM 4183 N N . ASP A 1 536 ? 0.723 0.320 16.296 1.00 96.81 536 ASP A N 1
ATOM 4184 C CA . ASP A 1 536 ? 1.381 0.305 14.992 1.00 96.81 536 ASP A CA 1
ATOM 4185 C C . ASP A 1 536 ? 2.808 0.859 15.141 1.00 96.81 536 ASP A C 1
ATOM 4187 O O . ASP A 1 536 ? 3.130 1.499 16.135 1.00 96.81 536 ASP A O 1
ATOM 4191 N N . HIS A 1 537 ? 3.676 0.663 14.151 1.00 96.50 537 HIS A N 1
ATOM 4192 C CA . HIS A 1 537 ? 5.030 1.212 14.075 1.00 96.50 537 HIS A CA 1
ATOM 4193 C C . HIS A 1 537 ? 5.104 2.750 14.092 1.00 96.50 537 HIS A C 1
ATOM 4195 O O . HIS A 1 537 ? 6.193 3.309 14.231 1.00 96.50 537 HIS A O 1
ATOM 4201 N N . LYS A 1 538 ? 3.961 3.423 13.976 1.00 97.12 538 LYS A N 1
ATOM 4202 C CA . LYS A 1 538 ? 3.740 4.865 14.113 1.00 97.12 538 LYS A CA 1
ATOM 4203 C C . LYS A 1 538 ? 2.509 5.091 15.008 1.00 97.12 538 LYS A C 1
ATOM 4205 O O . LYS A 1 538 ? 1.707 4.174 15.168 1.00 97.12 538 LYS A O 1
ATOM 4210 N N . PRO A 1 539 ? 2.293 6.296 15.556 1.00 97.06 539 PRO A N 1
ATOM 4211 C CA . PRO A 1 539 ? 1.065 6.587 16.286 1.00 97.06 539 PRO A CA 1
ATOM 4212 C C . PRO A 1 539 ? -0.195 6.369 15.442 1.00 97.06 539 PRO A C 1
ATOM 4214 O O . PRO A 1 539 ? -0.250 6.778 14.278 1.00 97.06 539 PRO A O 1
ATOM 4217 N N . LEU A 1 540 ? -1.228 5.789 16.053 1.00 95.69 540 LEU A N 1
ATOM 4218 C CA . LEU A 1 540 ? -2.552 5.694 15.443 1.00 95.69 540 LEU A CA 1
ATOM 4219 C C . LEU A 1 540 ? -3.214 7.077 15.385 1.00 95.69 540 LEU A C 1
ATOM 4221 O O . LEU A 1 540 ? -3.102 7.881 16.315 1.00 95.69 540 LEU A O 1
ATOM 4225 N N . ARG A 1 541 ? -3.912 7.363 14.284 1.00 92.56 541 ARG A N 1
ATOM 4226 C CA . ARG A 1 541 ? -4.662 8.615 14.106 1.00 92.56 541 ARG A CA 1
ATOM 4227 C C . ARG A 1 541 ? -6.031 8.524 14.737 1.00 92.56 541 ARG A C 1
ATOM 4229 O O . ARG A 1 541 ? -6.654 7.471 14.707 1.00 92.56 541 ARG A O 1
ATOM 4236 N N . ASP A 1 542 ? -6.505 9.658 15.245 1.00 91.81 542 ASP A N 1
ATOM 4237 C CA . ASP A 1 542 ? -7.893 9.847 15.674 1.00 91.81 542 ASP A CA 1
ATOM 4238 C C . ASP A 1 542 ? -8.381 8.832 16.732 1.00 91.81 542 ASP A C 1
ATOM 4240 O O . ASP A 1 542 ? -9.583 8.695 16.971 1.00 91.81 542 ASP A O 1
ATOM 4244 N N . VAL A 1 543 ? -7.451 8.146 17.409 1.00 95.44 543 VAL A N 1
ATOM 4245 C CA . VAL A 1 543 ? -7.759 7.248 18.520 1.00 95.44 543 VAL A CA 1
ATOM 4246 C C . VAL A 1 543 ? -7.978 8.070 19.778 1.00 95.44 543 VAL A C 1
ATOM 4248 O O . VAL A 1 543 ? -7.149 8.873 20.202 1.00 95.44 543 VAL A O 1
ATOM 4251 N N . VAL A 1 544 ? -9.128 7.833 20.384 1.00 97.00 544 VAL A N 1
ATOM 4252 C CA . VAL A 1 544 ? -9.587 8.420 21.637 1.00 97.00 544 VAL A CA 1
ATOM 4253 C C . VAL A 1 544 ? -10.283 7.321 22.435 1.00 97.00 544 VAL A C 1
ATOM 4255 O O . VAL A 1 544 ? -10.695 6.309 21.868 1.00 97.00 544 VAL A O 1
ATOM 4258 N N . LEU A 1 545 ? -10.427 7.505 23.749 1.00 97.69 545 LEU A N 1
ATOM 4259 C CA . LEU A 1 545 ? -10.934 6.448 24.637 1.00 97.69 545 LEU A CA 1
ATOM 4260 C C . LEU A 1 545 ? -12.302 5.899 24.208 1.00 97.69 545 LEU A C 1
ATOM 4262 O O . LEU A 1 545 ? -12.495 4.691 24.220 1.00 97.69 545 LEU A O 1
ATOM 4266 N N . TRP A 1 546 ? -13.216 6.755 23.740 1.00 97.12 546 TRP A N 1
ATOM 4267 C CA . TRP A 1 546 ? -14.532 6.293 23.287 1.00 97.12 546 TRP A CA 1
ATOM 4268 C C . TRP A 1 546 ? -14.447 5.370 22.059 1.00 97.12 546 TRP A C 1
ATOM 4270 O O . TRP A 1 546 ? -15.260 4.460 21.934 1.00 97.12 546 TRP A O 1
ATOM 4280 N N . THR A 1 547 ? -13.463 5.566 21.169 1.00 96.31 547 THR A N 1
ATOM 4281 C CA . THR A 1 547 ? -13.232 4.678 20.017 1.00 96.31 547 THR A CA 1
ATOM 4282 C C . THR A 1 547 ? -12.802 3.294 20.498 1.00 96.31 547 THR A C 1
ATOM 4284 O O . THR A 1 547 ? -13.289 2.286 19.997 1.00 96.31 547 THR A O 1
ATOM 4287 N N . ILE A 1 548 ? -11.931 3.243 21.513 1.00 97.69 548 ILE A N 1
ATOM 4288 C CA . ILE A 1 548 ? -11.489 1.991 22.143 1.00 97.69 548 ILE A CA 1
ATOM 4289 C C . ILE A 1 548 ? -12.680 1.292 22.813 1.00 97.69 548 ILE A C 1
ATOM 4291 O O . ILE A 1 548 ? -12.901 0.103 22.596 1.00 97.69 548 ILE A O 1
ATOM 4295 N N . GLU A 1 549 ? -13.487 2.027 23.580 1.00 97.94 549 GLU A N 1
ATOM 4296 C CA . GLU A 1 549 ? -14.697 1.495 24.219 1.00 97.94 549 GLU A CA 1
ATOM 4297 C C . GLU A 1 549 ? -15.685 0.914 23.193 1.00 97.94 549 GLU A C 1
ATOM 4299 O O . GLU A 1 549 ? -16.223 -0.171 23.414 1.00 97.94 549 GLU A O 1
ATOM 4304 N N . ASP A 1 550 ? -15.913 1.598 22.065 1.00 96.94 550 ASP A N 1
ATOM 4305 C CA . ASP A 1 550 ? -16.800 1.135 20.988 1.00 96.94 550 ASP A CA 1
ATOM 4306 C C . ASP A 1 550 ? -16.306 -0.176 20.360 1.00 96.94 550 ASP A C 1
ATOM 4308 O O . ASP A 1 550 ? -17.091 -1.106 20.177 1.00 96.94 550 ASP A O 1
ATOM 4312 N N . MET A 1 551 ? -14.993 -0.294 20.129 1.00 96.62 551 MET A N 1
ATOM 4313 C CA . MET A 1 551 ? -14.371 -1.525 19.631 1.00 96.62 551 MET A CA 1
ATOM 4314 C C . MET A 1 551 ? -14.499 -2.694 20.617 1.00 96.62 551 MET A C 1
ATOM 4316 O O . MET A 1 551 ? -14.647 -3.835 20.189 1.00 96.62 551 MET A O 1
ATOM 4320 N N . LEU A 1 552 ? -14.440 -2.428 21.925 1.00 97.94 552 LEU A N 1
ATOM 4321 C CA . LEU A 1 552 ? -14.490 -3.462 22.962 1.00 97.94 552 LEU A CA 1
ATOM 4322 C C . LEU A 1 552 ? -15.913 -3.912 23.295 1.00 97.94 552 LEU A C 1
ATOM 4324 O O . LEU A 1 552 ? -16.137 -5.094 23.540 1.00 97.94 552 LEU A O 1
ATOM 4328 N N . ASN A 1 553 ? -16.876 -2.987 23.320 1.00 97.94 553 ASN A N 1
ATOM 4329 C CA . ASN A 1 553 ? -18.239 -3.203 23.815 1.00 97.94 553 ASN A CA 1
ATOM 4330 C C . ASN A 1 553 ? -18.939 -4.494 23.338 1.00 97.94 553 ASN A C 1
ATOM 4332 O O . ASN A 1 553 ? -19.612 -5.112 24.170 1.00 97.94 553 ASN A O 1
ATOM 4336 N N . PRO A 1 554 ? -18.810 -4.937 22.068 1.00 97.88 554 PRO A N 1
ATOM 4337 C CA . PRO A 1 554 ? -19.410 -6.189 21.598 1.00 97.88 554 PRO A CA 1
ATOM 4338 C C . PRO A 1 554 ? -18.924 -7.449 22.332 1.00 97.88 554 PRO A C 1
ATOM 4340 O O . PRO A 1 554 ? -19.617 -8.465 22.311 1.00 97.88 554 PRO A O 1
ATOM 4343 N N . PHE A 1 555 ? -17.764 -7.381 22.987 1.00 98.06 555 PHE A N 1
ATOM 4344 C CA . PHE A 1 555 ? -17.059 -8.515 23.593 1.00 98.06 555 PHE A CA 1
ATOM 4345 C C . PHE A 1 555 ? -17.075 -8.487 25.125 1.00 98.06 555 PHE A C 1
ATOM 4347 O O . PHE A 1 555 ? -16.435 -9.316 25.773 1.00 98.06 555 PHE A O 1
ATOM 4354 N N . LEU A 1 556 ? -17.793 -7.532 25.724 1.00 97.50 556 LEU A N 1
ATOM 4355 C CA . LEU A 1 556 ? -17.847 -7.333 27.170 1.00 97.50 556 LEU A CA 1
ATOM 4356 C C . LEU A 1 556 ? -19.205 -7.734 27.745 1.00 97.50 556 LEU A C 1
ATOM 4358 O O . LEU A 1 556 ? -20.254 -7.434 27.172 1.00 97.50 556 LEU A O 1
ATOM 4362 N N . ILE A 1 557 ? -19.195 -8.318 28.943 1.00 96.69 557 ILE A N 1
ATOM 4363 C CA . ILE A 1 557 ? -20.402 -8.618 29.722 1.00 96.69 557 ILE A CA 1
ATOM 4364 C C . ILE A 1 557 ? -20.445 -7.771 31.008 1.00 96.69 557 ILE A C 1
ATOM 4366 O O . ILE A 1 557 ? -19.399 -7.335 31.499 1.00 96.69 557 ILE A O 1
ATOM 4370 N N . PRO A 1 558 ? -21.641 -7.499 31.566 1.00 94.44 558 PRO A N 1
ATOM 4371 C CA . PRO A 1 558 ? -21.762 -6.763 32.823 1.00 94.44 558 PRO A CA 1
ATOM 4372 C C . PRO A 1 558 ? -21.024 -7.465 33.970 1.00 94.44 558 PRO A C 1
ATOM 4374 O O . PRO A 1 558 ? -21.131 -8.684 34.114 1.00 94.44 558 PRO A O 1
ATOM 4377 N N . SER A 1 559 ? -20.324 -6.697 34.808 1.00 92.31 559 SER A N 1
ATOM 4378 C CA . SER A 1 559 ? -19.696 -7.219 36.023 1.00 92.31 559 SER A CA 1
ATOM 4379 C C . SER A 1 559 ? -20.767 -7.747 36.988 1.00 92.31 559 SER A C 1
ATOM 4381 O O . SER A 1 559 ? -21.677 -7.025 37.398 1.00 92.31 559 SER A O 1
ATOM 4383 N N . SER A 1 560 ? -20.689 -9.025 37.366 1.00 84.69 560 SER A N 1
ATOM 4384 C CA . SER A 1 560 ? -21.637 -9.654 38.301 1.00 84.69 560 SER A CA 1
ATOM 4385 C C . SER A 1 560 ? -21.447 -9.218 39.759 1.00 84.69 560 SER A C 1
ATOM 4387 O O . SER A 1 560 ? -22.171 -9.690 40.632 1.00 84.69 560 SER A O 1
ATOM 4389 N N . ASN A 1 561 ? -20.481 -8.337 40.037 1.00 76.00 561 ASN A N 1
ATOM 4390 C CA . ASN A 1 561 ? -20.183 -7.830 41.379 1.00 76.00 561 ASN A CA 1
ATOM 4391 C C . ASN A 1 561 ? -21.146 -6.730 41.847 1.00 76.00 561 ASN A C 1
ATOM 4393 O O . ASN A 1 561 ? -21.020 -6.241 42.970 1.00 76.00 561 ASN A O 1
ATOM 4397 N N . GLY A 1 562 ? -22.144 -6.375 41.032 1.00 66.06 562 GLY A N 1
ATOM 4398 C CA . GLY A 1 562 ? -23.334 -5.717 41.546 1.00 66.06 562 GLY A CA 1
ATOM 4399 C C . GLY A 1 562 ? -24.023 -6.660 42.525 1.00 66.06 562 GLY A C 1
ATOM 4400 O O . GLY A 1 562 ? -24.682 -7.601 42.085 1.00 66.06 562 GLY A O 1
ATOM 4401 N N . ASP A 1 563 ? -23.833 -6.412 43.829 1.00 62.41 563 ASP A N 1
ATOM 4402 C CA . ASP A 1 563 ? -24.562 -7.035 44.940 1.00 62.41 563 ASP A CA 1
ATOM 4403 C C . ASP A 1 563 ? -25.964 -7.415 44.452 1.00 62.41 563 ASP A C 1
ATOM 4405 O O . ASP A 1 563 ? -26.663 -6.519 43.954 1.00 62.41 563 ASP A O 1
ATOM 4409 N N . PRO A 1 564 ? -26.388 -8.694 44.529 1.00 62.81 564 PRO A N 1
ATOM 4410 C CA . PRO A 1 564 ? -27.735 -9.064 44.140 1.00 62.81 564 PRO A CA 1
ATOM 4411 C C . PRO A 1 564 ? -28.660 -8.175 44.953 1.00 62.81 564 PRO A C 1
ATOM 4413 O O . PRO A 1 564 ? -28.797 -8.366 46.163 1.00 62.81 564 PRO A O 1
ATOM 4416 N N . GLN A 1 565 ? -29.243 -7.159 44.307 1.00 54.97 565 GLN A N 1
ATOM 4417 C CA . GLN A 1 565 ? -30.241 -6.335 44.947 1.00 54.97 565 GLN A CA 1
ATOM 4418 C C . GLN A 1 565 ? -31.345 -7.307 45.312 1.00 54.97 565 GLN A C 1
ATOM 4420 O O . GLN A 1 565 ? -32.113 -7.751 44.458 1.00 54.97 565 GLN A O 1
ATOM 4425 N N . VAL A 1 566 ? -31.363 -7.685 46.592 1.00 54.00 566 VAL A N 1
ATOM 4426 C CA . VAL A 1 566 ? -32.467 -8.380 47.224 1.00 54.00 566 VAL A CA 1
ATOM 4427 C C . VAL A 1 566 ? -33.693 -7.611 46.761 1.00 54.00 566 VAL A C 1
ATOM 4429 O O . VAL A 1 566 ? -33.743 -6.404 47.021 1.00 54.00 566 VAL A O 1
ATOM 4432 N N . PRO A 1 567 ? -34.622 -8.234 46.013 1.00 55.31 567 PRO A N 1
ATOM 4433 C CA . PRO A 1 567 ? -35.784 -7.535 45.504 1.00 55.31 567 PRO A CA 1
ATOM 4434 C C . PRO A 1 567 ? -36.523 -6.963 46.709 1.00 55.31 567 PRO A C 1
ATOM 4436 O O . PRO A 1 567 ? -37.179 -7.681 47.464 1.00 55.31 567 PRO A O 1
ATOM 4439 N N . SER A 1 568 ? -36.337 -5.664 46.941 1.00 55.69 568 SER A N 1
ATOM 4440 C CA . SER A 1 568 ? -37.094 -4.945 47.946 1.00 55.69 568 SER A CA 1
ATOM 4441 C C . SER A 1 568 ? -38.551 -5.004 47.500 1.00 55.69 568 SER A C 1
ATOM 4443 O O . SER A 1 568 ? -38.865 -4.823 46.324 1.00 55.69 568 SER A O 1
ATOM 4445 N N . ASN A 1 569 ? -39.395 -5.413 48.443 1.00 50.25 569 ASN A N 1
ATOM 4446 C CA . ASN A 1 569 ? -40.799 -5.765 48.270 1.00 50.25 569 ASN A CA 1
ATOM 4447 C C . ASN A 1 569 ? -41.565 -4.878 47.269 1.00 50.25 569 ASN A C 1
ATOM 4449 O O . ASN A 1 569 ? -41.299 -3.677 47.184 1.00 50.25 569 ASN A O 1
ATOM 4453 N N . PRO A 1 570 ? -42.579 -5.434 46.577 1.00 45.91 570 PRO A N 1
ATOM 4454 C CA . PRO A 1 570 ? -43.413 -4.667 45.661 1.00 45.91 570 PRO A CA 1
ATOM 4455 C C . PRO A 1 570 ? -44.023 -3.453 46.386 1.00 45.91 570 PRO A C 1
ATOM 4457 O O . PRO A 1 570 ? -44.668 -3.634 47.422 1.00 45.91 570 PRO A O 1
ATOM 4460 N N . PRO A 1 571 ? -43.842 -2.219 45.882 1.00 50.03 571 PRO A N 1
ATOM 4461 C CA . PRO A 1 571 ? -44.520 -1.065 46.441 1.00 50.03 571 PRO A CA 1
ATOM 4462 C C . PRO A 1 571 ? -46.018 -1.157 46.138 1.00 50.03 571 PRO A C 1
ATOM 4464 O O . PRO A 1 571 ? -46.436 -1.387 44.999 1.00 50.03 571 PRO A O 1
ATOM 4467 N N . ASP A 1 572 ? -46.820 -0.957 47.182 1.00 50.53 572 ASP A N 1
ATOM 4468 C CA . ASP A 1 572 ? -48.267 -0.817 47.103 1.00 50.53 572 ASP A CA 1
ATOM 4469 C C . ASP A 1 572 ? -48.687 0.179 46.013 1.00 50.53 572 ASP A C 1
ATOM 4471 O O . ASP A 1 572 ? -48.141 1.274 45.856 1.00 50.53 572 ASP A O 1
ATOM 4475 N N . SER A 1 573 ? -49.720 -0.225 45.279 1.00 48.44 573 SER A N 1
ATOM 4476 C CA . SER A 1 573 ? -50.335 0.514 44.179 1.00 48.44 573 SER A CA 1
ATOM 4477 C C . SER A 1 573 ? -50.755 1.940 44.578 1.00 48.44 573 SER A C 1
ATOM 4479 O O . SER A 1 573 ? -51.646 2.100 45.421 1.00 48.44 573 SER A O 1
ATOM 4481 N N . PRO A 1 574 ? -50.253 3.000 43.915 1.00 47.97 574 PRO A N 1
ATOM 4482 C CA . PRO A 1 574 ? -50.836 4.323 44.036 1.00 47.97 574 PRO A CA 1
ATOM 4483 C C . PRO A 1 574 ? -52.041 4.458 43.101 1.00 47.97 574 PRO A C 1
ATOM 4485 O O . PRO A 1 574 ? -51.974 4.257 41.889 1.00 47.97 574 PRO A O 1
ATOM 4488 N N . LYS A 1 575 ? -53.165 4.843 43.705 1.00 46.50 575 LYS A N 1
ATOM 4489 C CA . LYS A 1 575 ? -54.434 5.192 43.061 1.00 46.50 575 LYS A CA 1
ATOM 4490 C C . LYS A 1 575 ? -54.247 6.163 41.890 1.00 46.50 575 LYS A C 1
ATOM 4492 O O . LYS A 1 575 ? -53.614 7.210 42.022 1.00 46.50 575 LYS A O 1
ATOM 4497 N N . ALA A 1 576 ? -54.928 5.846 40.791 1.00 42.22 576 ALA A N 1
ATOM 4498 C CA . ALA A 1 576 ? -55.081 6.675 39.605 1.00 42.22 576 ALA A CA 1
ATOM 4499 C C . ALA A 1 576 ? -55.544 8.106 39.946 1.00 42.22 576 ALA A C 1
ATOM 4501 O O . ALA A 1 576 ? -56.669 8.324 40.404 1.00 42.22 576 ALA A O 1
ATOM 4502 N N . LYS A 1 577 ? -54.693 9.098 39.663 1.00 42.50 577 LYS A N 1
ATOM 4503 C CA . LYS A 1 577 ? -55.087 10.508 39.559 1.00 42.50 577 LYS A CA 1
ATOM 4504 C C . LYS A 1 577 ? -55.321 10.857 38.090 1.00 42.50 577 LYS A C 1
ATOM 4506 O O . LYS A 1 577 ? -54.413 10.793 37.269 1.00 42.50 577 LYS A O 1
ATOM 4511 N N . LYS A 1 578 ? -56.559 11.259 37.782 1.00 46.19 578 LYS A N 1
ATOM 4512 C CA . LYS A 1 578 ? -56.960 11.909 36.526 1.00 46.19 578 LYS A CA 1
ATOM 4513 C C . LYS A 1 578 ? -56.151 13.197 36.330 1.00 46.19 578 LYS A C 1
ATOM 4515 O O . LYS A 1 578 ? -56.352 14.156 37.074 1.00 46.19 578 LYS A O 1
ATOM 4520 N N . HIS A 1 579 ? -55.304 13.239 35.305 1.00 38.16 579 HIS A N 1
ATOM 4521 C CA . HIS A 1 579 ? -54.733 14.482 34.792 1.00 38.16 579 HIS A CA 1
ATOM 4522 C C . HIS A 1 579 ? -55.689 15.109 33.774 1.00 38.16 579 HIS A C 1
ATOM 4524 O O . HIS A 1 579 ? -55.906 14.579 32.688 1.00 38.16 579 HIS A O 1
ATOM 4530 N N . GLY A 1 580 ? -56.276 16.243 34.152 1.00 44.94 580 GLY A N 1
ATOM 4531 C CA . GLY A 1 580 ? -56.872 17.196 33.223 1.00 44.94 580 GLY A CA 1
ATOM 4532 C C . GLY A 1 580 ? -55.857 18.274 32.839 1.00 44.94 580 GLY A C 1
ATOM 4533 O O . GLY A 1 580 ? -55.005 18.638 33.648 1.00 44.94 580 GLY A O 1
ATOM 4534 N N . GLY A 1 581 ? -55.997 18.815 31.625 1.00 42.44 581 GLY A N 1
ATOM 4535 C CA . GLY A 1 581 ? -55.466 20.138 31.277 1.00 42.44 581 GLY A CA 1
ATOM 4536 C C . GLY A 1 581 ? -54.316 20.176 30.269 1.00 42.44 581 GLY A C 1
ATOM 4537 O O . GLY A 1 581 ? -53.271 20.754 30.550 1.00 42.44 581 GLY A O 1
ATOM 4538 N N . MET A 1 582 ? -54.524 19.645 29.063 1.00 43.41 582 MET A N 1
ATOM 4539 C CA . MET A 1 582 ? -53.637 19.858 27.915 1.00 43.41 582 MET A CA 1
ATOM 4540 C C . MET A 1 582 ? -54.060 21.131 27.162 1.00 43.41 582 MET A C 1
ATOM 4542 O O . MET A 1 582 ? -54.886 21.069 26.262 1.00 43.41 582 MET A O 1
ATOM 4546 N N . HIS A 1 583 ? -53.540 22.303 27.549 1.00 48.31 583 HIS A N 1
ATOM 4547 C CA . HIS A 1 583 ? -53.778 23.542 26.779 1.00 48.31 583 HIS A CA 1
ATOM 4548 C C . HIS A 1 583 ? -52.606 24.539 26.720 1.00 48.31 583 HIS A C 1
ATOM 4550 O O . HIS A 1 583 ? -52.753 25.616 26.142 1.00 48.31 583 HIS A O 1
ATOM 4556 N N . ARG A 1 584 ? -51.421 24.208 27.261 1.00 48.19 584 ARG A N 1
ATOM 4557 C CA . ARG A 1 584 ? -50.295 25.166 27.351 1.00 48.19 584 ARG A CA 1
ATOM 4558 C C . ARG A 1 584 ? -49.142 24.940 26.360 1.00 48.19 584 ARG A C 1
ATOM 4560 O O . ARG A 1 584 ? -48.383 25.874 26.127 1.00 48.19 584 ARG A O 1
ATOM 4567 N N . HIS A 1 585 ? -49.048 23.779 25.703 1.00 49.22 585 HIS A N 1
ATOM 4568 C CA . HIS A 1 585 ? -47.933 23.467 24.786 1.00 49.22 585 HIS A CA 1
ATOM 4569 C C . HIS A 1 585 ? -48.121 23.916 23.329 1.00 49.22 585 HIS A C 1
ATOM 4571 O O . HIS A 1 585 ? -47.144 24.021 22.593 1.00 49.22 585 HIS A O 1
ATOM 4577 N N . GLN A 1 586 ? -49.335 24.282 22.914 1.00 51.38 586 GLN A N 1
ATOM 4578 C CA . GLN A 1 586 ? -49.595 24.657 21.519 1.00 51.38 586 GLN A CA 1
ATOM 4579 C C . GLN A 1 586 ? -49.087 26.069 21.161 1.00 51.38 586 GLN A C 1
ATOM 4581 O O . GLN A 1 586 ? -48.784 26.341 20.004 1.00 51.38 586 GLN A O 1
ATOM 4586 N N . LYS A 1 587 ? -48.925 26.968 22.146 1.00 49.59 587 LYS A N 1
ATOM 4587 C CA . LYS A 1 587 ? -48.438 28.341 21.902 1.00 49.59 587 LYS A CA 1
ATOM 4588 C C . LYS A 1 587 ? -46.914 28.436 21.759 1.00 49.59 587 LYS A C 1
ATOM 4590 O O . LYS A 1 587 ? -46.440 29.291 21.022 1.00 49.59 587 LYS A O 1
ATOM 4595 N N . PHE A 1 588 ? -46.151 27.548 22.401 1.00 55.16 588 PHE A N 1
ATOM 4596 C CA . PHE A 1 588 ? -44.686 27.544 22.288 1.00 55.16 588 PHE A CA 1
ATOM 4597 C C . PHE A 1 588 ? -44.198 26.954 20.959 1.00 55.16 588 PHE A C 1
ATOM 4599 O O . PHE A 1 588 ? -43.218 27.440 20.401 1.00 55.16 588 PHE A O 1
ATOM 4606 N N . PHE A 1 589 ? -44.928 25.985 20.400 1.00 63.91 589 PHE A N 1
ATOM 4607 C CA . PHE A 1 589 ? -44.584 25.384 19.108 1.00 63.91 589 PHE A CA 1
ATOM 4608 C C . PHE A 1 589 ? -44.736 26.363 17.933 1.00 63.91 589 PHE A C 1
ATOM 4610 O O . PHE A 1 589 ? -43.890 26.398 17.044 1.00 63.91 589 PHE A O 1
ATOM 4617 N N . ILE A 1 590 ? -45.771 27.210 17.952 1.00 70.69 590 ILE A N 1
ATOM 4618 C CA . ILE A 1 590 ? -46.019 28.189 16.879 1.00 70.69 590 ILE A CA 1
ATOM 4619 C C . ILE A 1 590 ? -44.951 29.295 16.884 1.00 70.69 590 ILE A C 1
ATOM 4621 O O . ILE A 1 590 ? -44.474 29.702 15.825 1.00 70.69 590 ILE A O 1
ATOM 4625 N N . ILE A 1 591 ? -44.514 29.745 18.065 1.00 75.50 591 ILE A N 1
ATOM 4626 C CA . ILE A 1 591 ? -43.458 30.763 18.176 1.00 75.50 591 ILE A CA 1
ATOM 4627 C C . ILE A 1 591 ? -42.109 30.188 17.719 1.00 75.50 591 ILE A C 1
ATOM 4629 O O . ILE A 1 591 ? -41.416 30.833 16.933 1.00 75.50 591 ILE A O 1
ATOM 4633 N N . GLY A 1 592 ? -41.775 28.955 18.121 1.00 80.56 592 GLY A N 1
ATOM 4634 C CA . GLY A 1 592 ? -40.551 28.278 17.678 1.00 80.56 592 GLY A CA 1
ATOM 4635 C C . GLY A 1 592 ? -40.487 28.094 16.159 1.00 80.56 592 GLY A C 1
ATOM 4636 O O . GLY A 1 592 ? -39.487 28.448 15.538 1.00 80.56 592 GLY A O 1
ATOM 4637 N N . ALA A 1 593 ? -41.581 27.638 15.540 1.00 81.50 593 ALA A N 1
ATOM 4638 C CA . ALA A 1 593 ? -41.647 27.450 14.090 1.00 81.50 593 ALA A CA 1
ATOM 4639 C C . ALA A 1 593 ? -41.480 28.768 13.309 1.00 81.50 593 ALA A C 1
ATOM 4641 O O . ALA A 1 593 ? -40.831 28.791 12.265 1.00 81.50 593 ALA A O 1
ATOM 4642 N N . THR A 1 594 ? -42.011 29.878 13.833 1.00 83.12 594 THR A N 1
ATOM 4643 C CA . THR A 1 594 ? -41.921 31.189 13.168 1.00 83.12 594 THR A CA 1
ATOM 4644 C C . THR A 1 594 ? -40.491 31.739 13.195 1.00 83.12 594 THR A C 1
ATOM 4646 O O . THR A 1 594 ? -40.017 32.272 12.194 1.00 83.12 594 THR A O 1
ATOM 4649 N N . VAL A 1 595 ? -39.767 31.562 14.307 1.00 89.31 595 VAL A N 1
ATOM 4650 C CA . VAL A 1 595 ? -38.366 32.006 14.428 1.00 89.31 595 VAL A CA 1
ATOM 4651 C C . VAL A 1 595 ? -37.456 31.224 13.479 1.00 89.31 595 VAL A C 1
ATOM 4653 O O . VAL A 1 595 ? -36.644 31.830 12.784 1.00 89.31 595 VAL A O 1
ATOM 4656 N N . VAL A 1 596 ? -37.635 29.903 13.382 1.00 89.62 596 VAL A N 1
ATOM 4657 C CA . VAL A 1 596 ? -36.849 29.057 12.466 1.00 89.62 596 VAL A CA 1
ATOM 4658 C C . VAL A 1 596 ? -37.081 29.458 11.005 1.00 89.62 596 VAL A C 1
ATOM 4660 O O . VAL A 1 596 ? -36.120 29.590 10.250 1.00 89.62 596 VAL A O 1
ATOM 4663 N N . MET A 1 597 ? -38.328 29.744 10.618 1.00 90.56 597 MET A N 1
ATOM 4664 C CA . MET A 1 597 ? -38.661 30.217 9.268 1.00 90.56 597 MET A CA 1
ATOM 4665 C C . MET A 1 597 ? -38.017 31.573 8.944 1.00 90.56 597 MET A C 1
ATOM 4667 O O . MET A 1 597 ? -37.441 31.736 7.870 1.00 90.56 597 MET A O 1
ATOM 4671 N N . CYS A 1 598 ? -38.042 32.531 9.876 1.00 91.31 598 CYS A N 1
ATOM 4672 C CA . CYS A 1 598 ? -37.406 33.835 9.675 1.00 91.31 598 CYS A CA 1
ATOM 4673 C C . CYS A 1 598 ? -35.881 33.727 9.514 1.00 91.31 598 CYS A C 1
ATOM 4675 O O . CYS A 1 598 ? -35.310 34.404 8.658 1.00 91.31 598 CYS A O 1
ATOM 4677 N N . VAL A 1 599 ? -35.224 32.859 10.292 1.00 91.81 599 VAL A N 1
ATOM 4678 C CA . VAL A 1 599 ? -33.778 32.607 10.164 1.00 91.81 599 VAL A CA 1
ATOM 4679 C C . VAL A 1 599 ? -33.463 31.960 8.816 1.00 91.81 599 VAL A C 1
ATOM 4681 O O . VAL A 1 599 ? -32.539 32.394 8.133 1.00 91.81 599 VAL A O 1
ATOM 4684 N N . PHE A 1 600 ? -34.263 30.984 8.384 1.00 92.31 600 PHE A N 1
ATOM 4685 C CA . PHE A 1 600 ? -34.059 30.306 7.104 1.00 92.31 600 PHE A CA 1
ATOM 4686 C C . PHE A 1 600 ? -34.203 31.262 5.908 1.00 92.31 600 PHE A C 1
ATOM 4688 O O . PHE A 1 600 ? -33.374 31.255 4.997 1.00 92.31 600 PHE A O 1
ATOM 4695 N N . VAL A 1 601 ? -35.200 32.154 5.937 1.00 92.75 601 VAL A N 1
ATOM 4696 C CA . VAL A 1 601 ? -35.385 33.189 4.905 1.00 92.75 601 VAL A CA 1
ATOM 4697 C C . VAL A 1 601 ? -34.229 34.195 4.906 1.00 92.75 601 VAL A C 1
ATOM 4699 O O . VAL A 1 601 ? -33.747 34.565 3.838 1.00 92.75 601 VAL A O 1
ATOM 4702 N N . ALA A 1 602 ? -33.732 34.604 6.077 1.00 91.38 602 ALA A N 1
ATOM 4703 C CA . ALA A 1 602 ? -32.582 35.504 6.167 1.00 91.38 602 ALA A CA 1
ATOM 4704 C C . ALA A 1 602 ? -31.301 34.873 5.590 1.00 91.38 602 ALA A C 1
ATOM 4706 O O . ALA A 1 602 ? -30.563 35.540 4.863 1.00 91.38 602 ALA A O 1
ATOM 4707 N N . VAL A 1 603 ? -31.069 33.580 5.846 1.00 90.50 603 VAL A N 1
ATOM 4708 C CA . VAL A 1 603 ? -29.937 32.828 5.279 1.00 90.50 603 VAL A CA 1
ATOM 4709 C C . VAL A 1 603 ? -30.048 32.737 3.757 1.00 90.50 603 VAL A C 1
ATOM 4711 O O . VAL A 1 603 ? -29.068 33.015 3.068 1.00 90.50 603 VAL A O 1
ATOM 4714 N N . LEU A 1 604 ? -31.236 32.441 3.219 1.00 87.81 604 LEU A N 1
ATOM 4715 C CA . LEU A 1 604 ? -31.463 32.401 1.770 1.00 87.81 604 LEU A CA 1
ATOM 4716 C C . LEU A 1 604 ? -31.249 33.768 1.103 1.00 87.81 604 LEU A C 1
ATOM 4718 O O . LEU A 1 604 ? -30.648 33.834 0.033 1.00 87.81 604 LEU A O 1
ATOM 4722 N N . ILE A 1 605 ? -31.678 34.864 1.738 1.00 88.44 605 ILE A N 1
ATOM 4723 C CA . ILE A 1 605 ? -31.445 36.226 1.228 1.00 88.44 605 ILE A CA 1
ATOM 4724 C C . ILE A 1 605 ? -29.948 36.573 1.249 1.00 88.44 605 ILE A C 1
ATOM 4726 O O . ILE A 1 605 ? -29.451 37.171 0.292 1.00 88.44 605 ILE A O 1
ATOM 4730 N N . CYS A 1 606 ? -29.215 36.179 2.295 1.00 81.88 606 CYS A N 1
ATOM 4731 C CA . CYS A 1 606 ? -27.759 36.339 2.349 1.00 81.88 606 CYS A CA 1
ATOM 4732 C C . CYS A 1 606 ? -27.056 35.540 1.245 1.00 81.88 606 CYS A C 1
ATOM 4734 O O . CYS A 1 606 ? -26.206 36.092 0.549 1.00 81.88 606 CYS A O 1
ATOM 4736 N N . PHE A 1 607 ? -27.444 34.280 1.035 1.00 81.25 607 PHE A N 1
ATOM 4737 C CA . PHE A 1 607 ? -26.883 33.435 -0.023 1.00 81.25 607 PHE A CA 1
ATOM 4738 C C . PHE A 1 607 ? -27.156 34.005 -1.418 1.00 81.25 607 PHE A C 1
ATOM 4740 O O . PHE A 1 607 ? -26.273 34.031 -2.273 1.00 81.25 607 PHE A O 1
ATOM 4747 N N . TRP A 1 608 ? -28.367 34.520 -1.637 1.00 81.44 608 TRP A N 1
ATOM 4748 C CA . TRP A 1 608 ? -28.743 35.132 -2.907 1.00 81.44 608 TRP A CA 1
ATOM 4749 C C . TRP A 1 608 ? -27.966 36.427 -3.185 1.00 81.44 608 TRP A C 1
ATOM 4751 O O . TRP A 1 608 ? -27.549 36.654 -4.318 1.00 81.44 608 TRP A O 1
ATOM 4761 N N . ARG A 1 609 ? -27.700 37.248 -2.158 1.00 77.50 609 ARG A N 1
ATOM 4762 C CA . ARG A 1 609 ? -26.860 38.450 -2.304 1.00 77.50 609 ARG A CA 1
ATOM 4763 C C . ARG A 1 609 ? -25.389 38.123 -2.553 1.00 77.50 609 ARG A C 1
ATOM 4765 O O . ARG A 1 609 ? -24.773 38.782 -3.380 1.00 77.50 609 ARG A O 1
ATOM 4772 N N . LEU A 1 610 ? -24.844 37.106 -1.887 1.00 75.12 610 LEU A N 1
ATOM 4773 C CA . LEU A 1 610 ? -23.442 36.705 -2.060 1.00 75.12 610 LEU A CA 1
ATOM 4774 C C . LEU A 1 610 ? -23.159 36.128 -3.456 1.00 75.12 610 LEU A C 1
ATOM 4776 O O . LEU A 1 610 ? -22.068 36.322 -3.983 1.00 75.12 610 LEU A O 1
ATOM 4780 N N . ASN A 1 611 ? -24.147 35.494 -4.091 1.00 68.69 611 ASN A N 1
ATOM 4781 C CA . ASN A 1 611 ? -23.993 34.947 -5.441 1.00 68.69 611 ASN A CA 1
ATOM 4782 C C . ASN A 1 611 ? -24.104 35.983 -6.574 1.00 68.69 611 ASN A C 1
ATOM 4784 O O . ASN A 1 611 ? -23.847 35.633 -7.723 1.00 68.69 611 ASN A O 1
ATOM 4788 N N . HIS A 1 612 ? -24.471 37.240 -6.293 1.00 62.69 612 HIS A N 1
ATOM 4789 C CA . HIS A 1 612 ? -24.734 38.232 -7.343 1.00 62.69 612 HIS A CA 1
ATOM 4790 C C . HIS A 1 612 ? -23.577 39.199 -7.657 1.00 62.69 612 HIS A C 1
ATOM 4792 O O . HIS A 1 612 ? -23.717 39.985 -8.592 1.00 62.69 612 HIS A O 1
ATOM 4798 N N . GLU A 1 613 ? -22.434 39.135 -6.960 1.00 49.31 613 GLU A N 1
ATOM 4799 C CA . GLU A 1 613 ? -21.347 40.127 -7.121 1.00 49.31 613 GLU A CA 1
ATOM 4800 C C . GLU A 1 613 ? -19.985 39.601 -7.606 1.00 49.31 613 GLU A C 1
ATOM 4802 O O . GLU A 1 613 ? -19.030 40.371 -7.680 1.00 49.31 613 GLU A O 1
ATOM 4807 N N . VAL A 1 614 ? -19.862 38.343 -8.035 1.00 45.69 614 VAL A N 1
ATOM 4808 C CA . VAL A 1 614 ? -18.570 37.832 -8.529 1.00 45.69 614 VAL A CA 1
ATOM 4809 C C . VAL A 1 614 ? -18.648 37.504 -10.017 1.00 45.69 614 VAL A C 1
ATOM 4811 O O . VAL A 1 614 ? -19.066 36.418 -10.410 1.00 45.69 614 VAL A O 1
ATOM 4814 N N . GLN A 1 615 ? -18.208 38.442 -10.864 1.00 47.66 615 GLN A N 1
ATOM 4815 C CA . GLN A 1 615 ? -17.721 38.073 -12.196 1.00 47.66 615 GLN A CA 1
ATOM 4816 C C . GLN A 1 615 ? -16.415 37.285 -12.015 1.00 47.66 615 GLN A C 1
ATOM 4818 O O . GLN A 1 615 ? -15.468 37.825 -11.436 1.00 47.66 615 GLN A O 1
ATOM 4823 N N . PRO A 1 616 ? -16.332 36.024 -12.473 1.00 41.12 616 PRO A N 1
ATOM 4824 C CA . PRO A 1 616 ? -15.105 35.261 -12.348 1.00 41.12 616 PRO A CA 1
ATOM 4825 C C . PRO A 1 616 ? -14.021 35.868 -13.255 1.00 41.12 616 PRO A C 1
ATOM 4827 O O . PRO A 1 616 ? -14.308 36.222 -14.405 1.00 41.12 616 PRO A O 1
ATOM 4830 N N . PRO A 1 617 ? -12.771 35.991 -12.778 1.00 40.78 617 PRO A N 1
ATOM 4831 C CA . PRO A 1 617 ? -11.657 36.362 -13.637 1.00 40.78 617 PRO A CA 1
ATOM 4832 C C . PRO A 1 617 ? -11.475 35.307 -14.737 1.00 40.78 617 PRO A C 1
ATOM 4834 O O . PRO A 1 617 ? -11.654 34.111 -14.503 1.00 40.78 617 PRO A O 1
ATOM 4837 N N . GLN A 1 618 ? -11.111 35.756 -15.944 1.00 38.72 618 GLN A N 1
ATOM 4838 C CA . GLN A 1 618 ? -10.776 34.879 -17.068 1.00 38.72 618 GLN A CA 1
ATOM 4839 C C . GLN A 1 618 ? -9.700 33.870 -16.647 1.00 38.72 618 GLN A C 1
ATOM 4841 O O . GLN A 1 618 ? -8.548 34.232 -16.400 1.00 38.72 618 GLN A O 1
ATOM 4846 N N . ALA A 1 619 ? -10.088 32.598 -16.568 1.00 36.16 619 ALA A N 1
ATOM 4847 C CA . ALA A 1 619 ? -9.181 31.506 -16.274 1.00 36.16 619 ALA A CA 1
ATOM 4848 C C . ALA A 1 619 ? -8.178 31.337 -17.425 1.00 36.16 619 ALA A C 1
ATOM 4850 O O . ALA A 1 619 ? -8.559 31.124 -18.577 1.00 36.16 619 ALA A O 1
ATOM 4851 N N . ARG A 1 620 ? -6.881 31.407 -17.103 1.00 35.22 620 ARG A N 1
ATOM 4852 C CA . ARG A 1 620 ? -5.823 30.851 -17.953 1.00 35.22 620 ARG A CA 1
ATOM 4853 C C . ARG A 1 620 ? -6.041 29.343 -18.044 1.00 35.22 620 ARG A C 1
ATOM 4855 O O . ARG A 1 620 ? -6.096 28.668 -17.020 1.00 35.22 620 ARG A O 1
ATOM 4862 N N . SER A 1 621 ? -6.146 28.838 -19.267 1.00 30.58 621 SER A N 1
ATOM 4863 C CA . SER A 1 621 ? -6.236 27.417 -19.583 1.00 30.58 621 SER A CA 1
ATOM 4864 C C . SER A 1 621 ? -4.966 26.693 -19.129 1.00 30.58 621 SER A C 1
ATOM 4866 O O . SER A 1 621 ? -3.945 26.726 -19.815 1.00 30.58 621 SER A O 1
ATOM 4868 N N . VAL A 1 622 ? -5.029 26.049 -17.967 1.00 32.44 622 VAL A N 1
ATOM 4869 C CA . VAL A 1 622 ? -4.111 24.969 -17.611 1.00 32.44 622 VAL A CA 1
ATOM 4870 C C . VAL A 1 622 ? -4.755 23.692 -18.131 1.00 32.44 622 VAL A C 1
ATOM 4872 O O . VAL A 1 622 ? -5.816 23.286 -17.664 1.00 32.44 622 VAL A O 1
ATOM 4875 N N . SER A 1 623 ? -4.151 23.109 -19.160 1.00 27.05 623 SER A N 1
ATOM 4876 C CA . SER A 1 623 ? -4.527 21.814 -19.717 1.00 27.05 623 SER A CA 1
ATOM 4877 C C . SER A 1 623 ? -4.247 20.721 -18.686 1.00 27.05 623 SER A C 1
ATOM 4879 O O . SER A 1 623 ? -3.116 20.258 -18.553 1.00 27.05 623 SER A O 1
ATOM 4881 N N . ILE A 1 624 ? -5.279 20.336 -17.939 1.00 27.39 624 ILE A N 1
ATOM 4882 C CA . ILE A 1 624 ? -5.308 19.080 -17.194 1.00 27.39 624 ILE A CA 1
ATOM 4883 C C . ILE A 1 624 ? -5.490 17.981 -18.242 1.00 27.39 624 ILE A C 1
ATOM 4885 O O . ILE A 1 624 ? -6.500 17.950 -18.943 1.00 27.39 624 ILE A O 1
ATOM 4889 N N . VAL A 1 625 ? -4.481 17.125 -18.393 1.00 27.78 625 VAL A N 1
ATOM 4890 C CA . VAL A 1 625 ? -4.571 15.918 -19.219 1.00 27.78 625 VAL A CA 1
ATOM 4891 C C . VAL A 1 625 ? -5.479 14.938 -18.482 1.00 27.78 625 VAL A C 1
ATOM 4893 O O . VAL A 1 625 ? -5.081 14.292 -17.517 1.00 27.78 625 VAL A O 1
ATOM 4896 N N . GLU A 1 626 ? -6.735 14.894 -18.907 1.00 25.56 626 GLU A N 1
ATOM 4897 C CA . GLU A 1 626 ? -7.725 13.910 -18.487 1.00 25.56 626 GLU A CA 1
ATOM 4898 C C . GLU A 1 626 ? -7.326 12.553 -19.096 1.00 25.56 626 GLU A C 1
ATOM 4900 O O . GLU A 1 626 ? -7.381 12.358 -20.313 1.00 25.56 626 GLU A O 1
ATOM 4905 N N . LEU A 1 627 ? -6.856 11.624 -18.258 1.00 28.69 627 LEU A N 1
ATOM 4906 C CA . LEU A 1 627 ? -6.626 10.229 -18.639 1.00 28.69 627 LEU A CA 1
ATOM 4907 C C . LEU A 1 627 ? -7.983 9.589 -18.957 1.00 28.69 627 LEU A C 1
ATOM 4909 O O . LEU A 1 627 ? -8.706 9.140 -18.071 1.00 28.69 627 LEU A O 1
ATOM 4913 N N . ASN A 1 628 ? -8.333 9.586 -20.242 1.00 24.38 628 ASN A N 1
ATOM 4914 C CA . ASN A 1 628 ? -9.475 8.864 -20.790 1.00 24.38 628 ASN A CA 1
ATOM 4915 C C . ASN A 1 628 ? -9.253 7.353 -20.627 1.00 24.38 628 ASN A C 1
ATOM 4917 O O . ASN A 1 628 ? -8.637 6.711 -21.477 1.00 24.38 628 ASN A O 1
ATOM 4921 N N . THR A 1 629 ? -9.801 6.764 -19.569 1.00 28.72 629 THR A N 1
ATOM 4922 C CA . THR A 1 629 ? -10.073 5.326 -19.516 1.00 28.72 629 THR A CA 1
ATOM 4923 C C . THR A 1 629 ? -11.328 5.048 -20.341 1.00 28.72 629 THR A C 1
ATOM 4925 O O . THR A 1 629 ? -12.453 5.059 -19.844 1.00 28.72 629 THR A O 1
ATOM 4928 N N . ARG A 1 630 ? -11.158 4.832 -21.650 1.00 24.45 630 ARG A N 1
ATOM 4929 C CA . ARG A 1 630 ? -12.222 4.200 -22.439 1.00 24.45 630 ARG A CA 1
ATOM 4930 C C . ARG A 1 630 ? -12.313 2.722 -22.042 1.00 24.45 630 ARG A C 1
ATOM 4932 O O . ARG A 1 630 ? -11.268 2.082 -21.938 1.00 24.45 630 ARG A O 1
ATOM 4939 N N . PRO A 1 631 ? -13.521 2.173 -21.841 1.00 25.91 631 PRO A N 1
ATOM 4940 C CA . PRO A 1 631 ? -13.698 0.732 -21.758 1.00 25.91 631 PRO A CA 1
ATOM 4941 C C . PRO A 1 631 ? -13.406 0.126 -23.139 1.00 25.91 631 PRO A C 1
ATOM 4943 O O . PRO A 1 631 ? -13.900 0.638 -24.149 1.00 25.91 631 PRO A O 1
ATOM 4946 N N . VAL A 1 632 ? -12.560 -0.905 -23.161 1.00 29.56 632 VAL A N 1
ATOM 4947 C CA . VAL A 1 632 ? -12.376 -1.819 -24.301 1.00 29.56 632 VAL A CA 1
ATOM 4948 C C . VAL A 1 632 ? -13.506 -2.833 -24.293 1.00 29.56 632 VAL A C 1
ATOM 4950 O O . VAL A 1 632 ? -13.808 -3.332 -23.184 1.00 29.56 632 VAL A O 1
#

Foldseek 3Di:
DDDDDDDDPDPDPDDDDDDDDDDDDDDDDDVVVVVVVVPPPPPPPPPPFDWAKFKKKDFAAPVCPPVDDPALDKIWALLVRVCCCLQPWAACLNVVPPPDLAIVNNGFKMKIWIKIFAAAQCQLQPACPVLFFNRFHAAFHGDLLATLDPVCLVVCQERNWTKHKDFDDFLLFDAQDTIIMIGFHAFQRHFHQADDPPDPPDDHDVVADDDNPDDPVHTDHQHDPVDGDPPRRHHPPRHGQGTQEDDHADNGHNPGMYIDDMDMDGPCVLLCQQVFDQPPHGQPGDSSQFQGGPPQQQQWAADLPPRDIDGHNTGRQKHFRNCLNDRNRLVRPVNVPDDQVSGMGHGPLSGDSSPNVSSLCSLLSVQVSRVAPCSNQQSDNDHPVSVVVLLQDDQDDVSRDPQCVQDLQAQDQHFGCSHRSGGGTAGQFQALHHHPDPSGRHDFLCRCVGPHRVPPDQRHGNALQCLSVRVSSVVRHDADLQLQGGDLAPSSLSSVQSVSHLVSLLSNVQCNCVPPVQW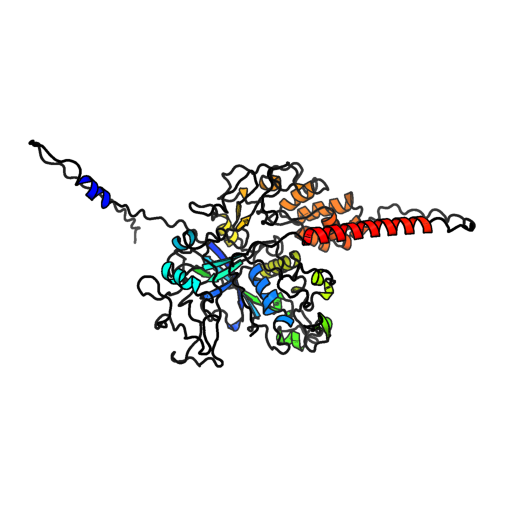HFQDSVQSSVLSSVSHHSGHDPPDGVVVSCVSRVVGIDHNPPPDPPPPDDDDDDDDDDDDDDDDPPPVVVVVVVVVVVVVVVVVVVVVVVVVPPDDDPDDDDDDDPDPDPDDD

InterPro domains:
  IPR059377 Domain of unknown function DUF8333 [PF27013] (268-367)